Protein AF-A0A4R0XSB3-F1 (afdb_monomer_lite)

Secondary structure (DSSP, 8-state):
--PPP-----PPP-----------------------------------------------HHHHHHHHHHHHHHHHTS----SSTTS-HHHHHHH-SSHHHHHHHH----TT--SEEEEEEEEE-TTS-EEEEEEEEETT--SS----EEEEE--TT-----HHHHHHHHHHHHHHHHHH----SS--S-HHHHHHH--SHHHHHHHH----TT--SEEEEEEEEE-TTSEEEEEEEEEETTSSS-BPPPEEEEEE---HHHHHHHHHHHHHHHHHHHHHTS----S-TTS-HHHHHTT-SSHHHHHHHH----TTTTTSSEEEEEEEEE-TTSEEEEEEEEEETT-SS-BPPPEEEEEE---HHHHHHHHHHHHHHHHHHHHHHHT---------THHHHTT--

Organism: NCBI:txid1937190

pLDDT: mean 79.47, std 21.44, range [28.47, 98.06]

Foldseek 3Di:
DDDDDDDDDDDDDDDDDDDDDDDDDDDDDDDDDDDDDDDDDDDDDDDDDDDDDPPPPPPDLVNLLVVLVVLQVVLLPDQWDAQDFLDQLQVLQVQWFDQVSCCNGTVRHSVPRPQKDKTWGWHGDPQRKIWIWIWIGHPPDPDDIDPTDIHINHPVPRPNCALVNLVVVLVVVLVVLLVVQEAWDDDLDALQVLQVQCQAQVSCCVGRVRHSPVRPQKGWGKHWGGDQQQKIKIWIWIAHPPDPDRIDDIDIHIHGDHGNLQSVLQVLVVVLVVVLLVLLPDQWDQPCLLDALQVLQVQWFAQVSCCVGTVRHSPVSDPPQKGKGKHWGGDQQQKIKIWIWMAGPSYPDRIDDIDIHIDGGHGNVVSVVVVVVVVVVVVVVVVVVVPPDPPPPPPDPVVVVVVVD

Sequence (405 aa):
MKTKQKIILKTTLLSAILTVSTASIVVSCGKTENKNFNQKKRDTKDVNTHEPKNITKKENPKELNEKNLELIKKSLMKKPYIKEKGKDAKEIAKKIENVDSLKEELGLDLTKIKGSKVTVSAKGDNKGDITVYIQLTTKGFPGTPSPVIEKVINEEKVNIVTSNEIQANNIALLKTILNDATTIKVPTDKASVIASRITDAAKLKDELGIDLTFINGSTFAISATGATDGTISISVTMTTAGTTTPDSNALTKDVQQLSDTELDANKLQKNNFDTLKTILNGSPTIKVPTNKASAIASKITDVASLKDQLGIDLTSINGNGSTFVVSATGATDGTISISVTMTTSGATTPDSTALTKDVQQLSDAELDANKLQKNNFDTLKTILNGSATIKVPTNKASAIASKIT

Structure (mmCIF, N/CA/C/O backbone):
data_AF-A0A4R0XSB3-F1
#
_entry.id   AF-A0A4R0XSB3-F1
#
loop_
_atom_site.group_PDB
_atom_site.id
_atom_site.type_symbol
_atom_site.label_atom_id
_atom_site.label_alt_id
_atom_site.label_comp_id
_atom_site.label_asym_id
_atom_site.label_entity_id
_atom_site.label_seq_id
_atom_site.pdbx_PDB_ins_code
_atom_site.Cartn_x
_atom_site.Cartn_y
_atom_site.Cartn_z
_atom_site.occupancy
_atom_site.B_iso_or_equiv
_atom_site.auth_seq_id
_atom_site.auth_comp_id
_atom_site.auth_asym_id
_atom_site.auth_atom_id
_atom_site.pdbx_PDB_model_num
ATOM 1 N N . MET A 1 1 ? 0.932 -30.924 -39.047 1.00 41.97 1 MET A N 1
ATOM 2 C CA . MET A 1 1 ? 1.927 -31.236 -37.995 1.00 41.97 1 MET A CA 1
ATOM 3 C C . MET A 1 1 ? 1.316 -30.885 -36.647 1.00 41.97 1 MET A C 1
ATOM 5 O O . MET A 1 1 ? 0.908 -29.748 -36.469 1.00 41.97 1 MET A O 1
ATOM 9 N N . LYS A 1 2 ? 1.129 -31.874 -35.762 1.00 35.22 2 LYS A N 1
ATOM 10 C CA . LYS A 1 2 ? 0.481 -31.720 -34.448 1.00 35.22 2 LYS A CA 1
ATOM 11 C C . LYS A 1 2 ? 1.556 -31.475 -33.386 1.00 35.22 2 LYS A C 1
ATOM 13 O O . LYS A 1 2 ? 2.359 -32.371 -33.133 1.00 35.22 2 LYS A O 1
ATOM 18 N N . THR A 1 3 ? 1.572 -30.297 -32.772 1.00 42.41 3 THR A N 1
ATOM 19 C CA . THR A 1 3 ? 2.542 -29.947 -31.724 1.00 42.41 3 THR A CA 1
ATOM 20 C C . THR A 1 3 ? 1.930 -30.216 -30.351 1.00 42.41 3 THR A C 1
ATOM 22 O O . THR A 1 3 ? 0.875 -29.689 -30.010 1.00 42.41 3 THR A O 1
ATOM 25 N N . LYS A 1 4 ? 2.572 -31.111 -29.593 1.00 39.97 4 LYS A N 1
ATOM 26 C CA . LYS A 1 4 ? 2.144 -31.596 -28.276 1.00 39.97 4 LYS A CA 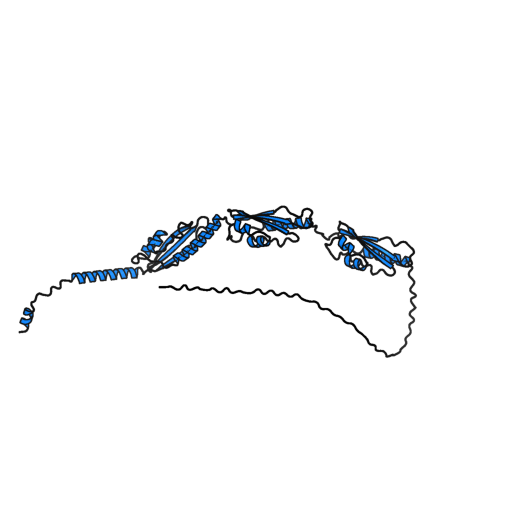1
ATOM 27 C C . LYS A 1 4 ? 2.301 -30.501 -27.211 1.00 39.97 4 LYS A C 1
ATOM 29 O O . LYS A 1 4 ? 3.397 -29.976 -27.036 1.00 39.97 4 LYS A O 1
ATOM 34 N N . GLN A 1 5 ? 1.228 -30.214 -26.474 1.00 34.69 5 GLN A N 1
ATOM 35 C CA . GLN A 1 5 ? 1.262 -29.432 -25.235 1.00 34.69 5 GLN A CA 1
ATOM 36 C C . GLN A 1 5 ? 1.894 -30.260 -24.108 1.00 34.69 5 GLN A C 1
ATOM 38 O O . GLN A 1 5 ? 1.530 -31.416 -23.890 1.00 34.69 5 GLN A O 1
ATOM 43 N N . LYS A 1 6 ? 2.847 -29.659 -23.392 1.00 41.75 6 LYS A N 1
ATOM 44 C CA . LYS A 1 6 ? 3.522 -30.237 -22.228 1.00 41.75 6 LYS A CA 1
ATOM 45 C C . LYS A 1 6 ? 2.902 -29.617 -20.973 1.00 41.75 6 LYS A C 1
ATOM 47 O O . LYS A 1 6 ? 3.144 -28.452 -20.679 1.00 41.75 6 LYS A O 1
ATOM 52 N N . ILE A 1 7 ? 2.069 -30.386 -20.274 1.00 36.34 7 ILE A N 1
ATOM 53 C CA . ILE A 1 7 ? 1.470 -30.013 -18.986 1.00 36.34 7 ILE A CA 1
ATOM 54 C C . ILE A 1 7 ? 2.523 -30.252 -17.898 1.00 36.34 7 ILE A C 1
ATOM 56 O O . ILE A 1 7 ? 3.003 -31.373 -17.738 1.00 36.34 7 ILE A O 1
ATOM 60 N N . ILE A 1 8 ? 2.900 -29.199 -17.171 1.00 42.16 8 ILE A N 1
ATOM 61 C CA . ILE A 1 8 ? 3.751 -29.285 -15.978 1.00 42.16 8 ILE A CA 1
ATOM 62 C C . ILE A 1 8 ? 2.825 -29.230 -14.763 1.00 42.16 8 ILE A C 1
ATOM 64 O O . ILE A 1 8 ? 2.281 -28.180 -14.428 1.00 42.16 8 ILE A O 1
ATOM 68 N N . LEU A 1 9 ? 2.636 -30.386 -14.131 1.00 28.73 9 LEU A N 1
ATOM 69 C CA . LEU A 1 9 ? 1.915 -30.553 -12.873 1.00 28.73 9 LEU A CA 1
ATOM 70 C C . LEU A 1 9 ? 2.840 -30.092 -11.730 1.00 28.73 9 LEU A C 1
ATOM 72 O O . LEU A 1 9 ? 3.876 -30.712 -11.492 1.00 28.73 9 LEU A O 1
ATOM 76 N N . LYS A 1 10 ? 2.511 -28.987 -11.051 1.00 34.91 10 LYS A N 1
ATOM 77 C CA . LYS A 1 10 ? 3.183 -28.579 -9.807 1.00 34.91 10 LYS A CA 1
ATOM 78 C C . LYS A 1 10 ? 2.452 -29.209 -8.625 1.00 34.91 10 LYS A C 1
ATOM 80 O O . LYS A 1 10 ? 1.303 -28.882 -8.354 1.00 34.91 10 LYS A O 1
ATOM 85 N N . THR A 1 11 ? 3.139 -30.126 -7.957 1.00 36.47 11 THR A N 1
ATOM 86 C CA . THR A 1 11 ? 2.688 -30.851 -6.770 1.00 36.47 11 THR A CA 1
ATOM 87 C C . THR A 1 11 ? 2.685 -29.932 -5.548 1.00 36.47 11 THR A C 1
ATOM 89 O O . THR A 1 11 ? 3.719 -29.382 -5.172 1.00 36.47 11 THR A O 1
ATOM 92 N N . THR A 1 12 ? 1.518 -29.779 -4.930 1.00 34.25 12 THR A N 1
ATOM 93 C CA . THR A 1 12 ? 1.291 -29.084 -3.658 1.00 34.25 12 THR A CA 1
ATOM 94 C C . THR A 1 12 ? 1.787 -29.964 -2.508 1.00 34.25 12 THR A C 1
ATOM 96 O O . THR A 1 12 ? 1.303 -31.084 -2.349 1.00 34.25 12 THR A O 1
ATOM 99 N N . LEU A 1 13 ? 2.749 -29.485 -1.712 1.00 32.50 13 LEU A N 1
ATOM 100 C CA . LEU A 1 13 ? 3.177 -30.173 -0.493 1.00 32.50 13 LEU A CA 1
ATOM 101 C C . LEU A 1 13 ? 2.302 -29.712 0.679 1.00 32.50 13 LEU A C 1
ATOM 103 O O . LEU A 1 13 ? 2.269 -28.533 1.025 1.00 32.50 13 LEU A O 1
ATOM 107 N N . LEU A 1 14 ? 1.580 -30.674 1.242 1.00 29.75 14 LEU A N 1
ATOM 108 C CA . LEU A 1 14 ? 0.707 -30.578 2.403 1.00 29.75 14 LEU A CA 1
ATOM 109 C C . LEU A 1 14 ? 1.565 -30.830 3.657 1.00 29.75 14 LEU A C 1
ATOM 111 O O . LEU A 1 14 ? 2.093 -31.931 3.810 1.00 29.75 14 LEU A O 1
ATOM 115 N N . SER A 1 15 ? 1.729 -29.850 4.546 1.00 35.34 15 SER A N 1
ATOM 116 C CA . SER A 1 15 ? 2.342 -30.064 5.867 1.00 35.34 15 SER A CA 1
ATOM 117 C C . SER A 1 15 ? 1.283 -29.953 6.958 1.00 35.34 15 SER A C 1
ATOM 119 O O . SER A 1 15 ? 0.578 -28.955 7.092 1.00 35.34 15 SER A O 1
ATOM 121 N N . ALA A 1 16 ? 1.153 -31.061 7.682 1.00 35.09 16 ALA A N 1
ATOM 122 C CA . ALA A 1 16 ? 0.100 -31.363 8.627 1.00 35.09 16 ALA A CA 1
ATOM 123 C C . ALA A 1 16 ? 0.257 -30.647 9.976 1.00 35.09 16 ALA A C 1
ATOM 125 O O . ALA A 1 16 ? 1.353 -30.386 10.468 1.00 35.09 16 ALA A O 1
ATOM 126 N N . ILE A 1 17 ? -0.912 -30.399 10.555 1.00 33.75 17 ILE A N 1
ATOM 127 C CA . ILE A 1 17 ? -1.209 -29.894 11.892 1.00 33.75 17 ILE A CA 1
ATOM 128 C C . ILE A 1 17 ? -0.782 -30.934 12.939 1.00 33.75 17 ILE A C 1
ATOM 130 O O . ILE A 1 17 ? -1.148 -32.103 12.821 1.00 33.75 17 ILE A O 1
ATOM 134 N N . LEU A 1 18 ? -0.063 -30.509 13.984 1.00 28.47 18 LEU A N 1
ATOM 135 C CA . LEU A 1 18 ? 0.176 -31.316 15.183 1.00 28.47 18 LEU A CA 1
ATOM 136 C C . LEU A 1 18 ? -0.444 -30.613 16.399 1.00 28.47 18 LEU A C 1
ATOM 138 O O . LEU A 1 18 ? 0.138 -29.703 16.984 1.00 28.47 18 LEU A O 1
ATOM 142 N N . THR A 1 19 ? -1.653 -31.031 16.760 1.00 32.12 19 THR A N 1
ATOM 143 C CA . THR A 1 19 ? -2.326 -30.719 18.024 1.00 32.12 19 THR A CA 1
ATOM 144 C C . THR A 1 19 ? -1.996 -31.819 19.029 1.00 32.12 19 THR A C 1
ATOM 146 O O . THR A 1 19 ? -2.324 -32.981 18.804 1.00 32.12 19 THR A O 1
ATOM 149 N N . VAL A 1 20 ? -1.370 -31.469 20.155 1.00 32.22 20 VAL A N 1
ATOM 150 C CA . VAL A 1 20 ? -1.229 -32.379 21.301 1.00 32.22 20 VAL A CA 1
ATOM 151 C C . VAL A 1 20 ? -2.239 -31.963 22.361 1.00 32.22 20 VAL A C 1
ATOM 153 O O . VAL A 1 20 ? -2.056 -30.986 23.083 1.00 32.22 20 VAL A O 1
ATOM 156 N N . SER A 1 21 ? -3.333 -32.715 22.417 1.00 29.48 21 SER A N 1
ATOM 157 C CA . SER A 1 21 ? -4.289 -32.735 23.516 1.00 29.48 21 SER A CA 1
ATOM 158 C C . SER A 1 21 ? -3.825 -33.738 24.571 1.00 29.48 21 SER A C 1
ATOM 160 O O . SER A 1 21 ? -3.673 -34.920 24.262 1.00 29.48 21 SER A O 1
ATOM 162 N N . THR A 1 22 ? -3.688 -33.317 25.825 1.00 32.41 22 THR A N 1
ATOM 163 C CA . THR A 1 22 ? -3.678 -34.241 26.966 1.00 32.41 22 THR A CA 1
ATOM 164 C C . THR A 1 22 ? -4.704 -33.784 27.987 1.00 32.41 22 THR A C 1
ATOM 166 O O . THR A 1 22 ? -4.437 -32.940 28.836 1.00 32.41 22 THR A O 1
ATOM 169 N N . ALA A 1 23 ? -5.887 -34.375 27.903 1.00 29.44 23 ALA A N 1
ATOM 170 C CA . ALA A 1 23 ? -6.763 -34.566 29.041 1.00 29.44 23 ALA A CA 1
ATOM 171 C C . ALA A 1 23 ? -7.028 -36.063 29.112 1.00 29.44 23 ALA A C 1
ATOM 173 O O . ALA A 1 23 ? -7.360 -36.643 28.076 1.00 29.44 23 ALA A O 1
ATOM 174 N N . SER A 1 24 ? -6.893 -36.664 30.299 1.00 28.91 24 SER A N 1
ATOM 175 C CA . SER A 1 24 ? -7.875 -37.627 30.806 1.00 28.91 24 SER A CA 1
ATOM 176 C C . SER A 1 24 ? -7.446 -38.373 32.074 1.00 28.91 24 SER A C 1
ATOM 178 O O . SER A 1 24 ? -6.438 -39.067 32.097 1.00 28.91 24 SER A O 1
ATOM 180 N N . ILE A 1 25 ? -8.375 -38.320 33.033 1.00 31.20 25 ILE A N 1
ATOM 181 C CA . ILE A 1 25 ? -8.952 -39.454 33.773 1.00 31.20 25 ILE A CA 1
ATOM 182 C C . ILE A 1 25 ? -8.407 -39.783 35.176 1.00 31.20 25 ILE A C 1
ATOM 184 O O . ILE A 1 25 ? -7.295 -40.246 35.401 1.00 31.20 25 ILE A O 1
ATOM 188 N N . VAL A 1 26 ? -9.353 -39.592 36.098 1.00 40.12 26 VAL A N 1
ATOM 189 C CA . VAL A 1 26 ? -9.521 -40.090 37.464 1.00 40.12 26 VAL A CA 1
ATOM 190 C C . VAL A 1 26 ? -9.958 -41.561 37.452 1.00 40.12 26 VAL A C 1
ATOM 192 O O . VAL A 1 26 ? -10.901 -41.885 36.739 1.00 40.12 26 VAL A O 1
ATOM 195 N N . VAL A 1 27 ? -9.392 -42.405 38.326 1.00 29.64 27 VAL A N 1
ATOM 196 C CA . VAL A 1 27 ? -9.983 -43.664 38.856 1.00 29.64 27 VAL A CA 1
ATOM 197 C C . VAL A 1 27 ? -9.338 -43.874 40.245 1.00 29.64 27 VAL A C 1
ATOM 199 O O . VAL A 1 27 ? -8.118 -43.870 40.328 1.00 29.64 27 VAL A O 1
ATOM 202 N N . SER A 1 28 ? -10.010 -43.778 41.400 1.00 35.47 28 SER A N 1
ATOM 203 C CA . SER A 1 28 ? -11.113 -44.556 42.010 1.00 35.47 28 SER A CA 1
ATOM 204 C C . SER A 1 28 ? -10.726 -45.940 42.576 1.00 35.47 28 SER A C 1
ATOM 206 O O . SER A 1 28 ? -9.958 -46.676 41.968 1.00 35.47 28 SER A O 1
ATOM 208 N N . CYS A 1 29 ? -11.368 -46.272 43.711 1.00 29.16 29 CYS A N 1
ATOM 209 C CA . CYS A 1 29 ? -11.339 -47.494 44.544 1.00 29.16 29 CYS A CA 1
ATOM 210 C C . CYS A 1 29 ? -10.097 -47.660 45.450 1.00 29.16 29 CYS A C 1
ATOM 212 O O . CYS A 1 29 ? -8.973 -47.594 44.984 1.00 29.16 29 CYS A O 1
ATOM 214 N N . GLY A 1 30 ? -10.170 -47.887 46.767 1.00 32.28 30 GLY A N 1
ATOM 215 C CA . GLY A 1 30 ? -11.247 -48.388 47.626 1.00 32.28 30 GLY A CA 1
ATOM 216 C C . GLY A 1 30 ? -10.913 -49.797 48.145 1.00 32.28 30 GLY A C 1
ATOM 217 O O . GLY A 1 30 ? -10.765 -50.693 47.320 1.00 32.28 30 GLY A O 1
ATOM 218 N N . LYS A 1 31 ? -10.836 -49.954 49.484 1.00 30.62 31 LYS A N 1
ATOM 219 C CA . LYS A 1 31 ? -11.016 -51.154 50.362 1.00 30.62 31 LYS A CA 1
ATOM 220 C C . LYS A 1 31 ? -9.970 -51.168 51.494 1.00 30.62 31 LYS A C 1
ATOM 222 O O . LYS A 1 31 ? -8.782 -51.131 51.208 1.00 30.62 31 LYS A O 1
ATOM 227 N N . THR A 1 32 ? -10.313 -50.914 52.762 1.00 36.12 32 THR A N 1
ATOM 228 C CA . THR A 1 32 ? -10.908 -51.779 53.819 1.00 36.12 32 THR A CA 1
ATOM 229 C C . THR A 1 32 ? -10.154 -53.060 54.191 1.00 36.12 32 THR A C 1
ATOM 231 O O . THR A 1 32 ? -9.767 -53.831 53.324 1.00 36.12 32 THR A O 1
ATOM 234 N N . GLU A 1 33 ? -10.135 -53.280 55.519 1.00 30.72 33 GLU A N 1
ATOM 235 C CA . GLU A 1 33 ? -9.824 -54.491 56.309 1.00 30.72 33 GLU A CA 1
ATOM 236 C C . GLU A 1 33 ? -8.366 -54.703 56.757 1.00 30.72 33 GLU A C 1
ATOM 238 O O . GLU A 1 33 ? -7.441 -54.380 56.032 1.00 30.72 33 GLU A O 1
ATOM 243 N N . ASN A 1 34 ? -8.038 -55.311 57.904 1.00 30.66 34 ASN A N 1
ATOM 244 C CA . ASN A 1 34 ? -8.653 -55.572 59.220 1.00 30.66 34 ASN A CA 1
ATOM 245 C C . ASN A 1 34 ? -7.581 -56.364 60.028 1.00 30.66 34 ASN A C 1
ATOM 247 O O . ASN A 1 34 ? -6.799 -57.088 59.424 1.00 30.66 34 ASN A O 1
ATOM 251 N N . LYS A 1 35 ? -7.630 -56.316 61.370 1.00 36.41 35 LYS A N 1
ATOM 252 C CA . LYS A 1 35 ? -7.087 -57.300 62.353 1.00 36.41 35 LYS A CA 1
ATOM 253 C C . LYS A 1 35 ? -5.576 -57.625 62.404 1.00 36.41 35 LYS A C 1
ATOM 255 O O . LYS A 1 35 ? -5.042 -58.306 61.543 1.00 36.41 35 LYS A O 1
ATOM 260 N N . ASN A 1 36 ? -4.950 -57.371 63.559 1.00 32.00 36 ASN A N 1
ATOM 261 C CA . ASN A 1 36 ? -4.727 -58.354 64.651 1.00 32.00 36 ASN A CA 1
ATOM 262 C C . ASN A 1 36 ? -3.744 -57.759 65.683 1.00 32.00 36 ASN A C 1
ATOM 264 O O . ASN A 1 36 ? -2.711 -57.212 65.325 1.00 32.00 36 ASN A O 1
ATOM 268 N N . PHE A 1 37 ? -4.113 -57.664 66.962 1.00 36.12 37 PHE A N 1
ATOM 269 C CA . PHE A 1 37 ? -3.909 -58.695 67.992 1.00 36.12 37 PHE A CA 1
ATOM 270 C C . PHE A 1 37 ? -2.436 -59.094 68.172 1.00 36.12 37 PHE A C 1
ATOM 272 O O . PHE A 1 37 ? -1.921 -59.938 67.447 1.00 36.12 37 PHE A O 1
ATOM 279 N N . ASN A 1 38 ? -1.791 -58.561 69.216 1.00 34.09 38 ASN A N 1
ATOM 280 C CA . ASN A 1 38 ? -0.939 -59.399 70.052 1.00 34.09 38 ASN A CA 1
ATOM 281 C C . ASN A 1 38 ? -0.836 -58.886 71.491 1.00 34.09 38 ASN A C 1
ATOM 283 O O . ASN A 1 38 ? -0.602 -57.711 71.766 1.00 34.09 38 ASN A O 1
ATOM 287 N N . GLN A 1 39 ? -1.066 -59.829 72.397 1.00 38.16 39 GLN A N 1
ATOM 288 C CA . GLN A 1 39 ? -1.012 -59.716 73.844 1.00 38.16 39 GLN A CA 1
ATOM 289 C C . GLN A 1 39 ? 0.405 -59.983 74.369 1.00 38.16 39 GLN A C 1
ATOM 291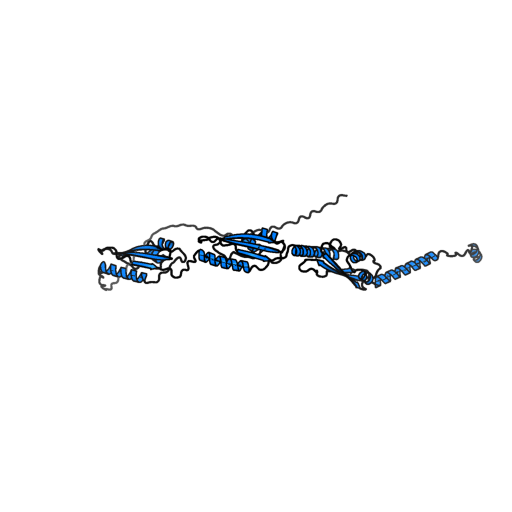 O O . GLN A 1 39 ? 1.149 -60.771 73.795 1.00 38.16 39 GLN A O 1
ATOM 296 N N . LYS A 1 40 ? 0.633 -59.469 75.588 1.00 37.38 40 LYS A N 1
ATOM 297 C CA . LYS A 1 40 ? 1.588 -59.911 76.624 1.00 37.38 40 LYS A CA 1
ATOM 298 C C . LYS A 1 40 ? 3.083 -59.656 76.375 1.00 37.38 40 LYS A C 1
ATOM 300 O O . LYS A 1 40 ? 3.742 -60.398 75.662 1.00 37.38 40 LYS A O 1
ATOM 305 N N . LYS A 1 41 ? 3.669 -58.867 77.281 1.00 36.75 41 LYS A N 1
ATOM 306 C CA . LYS A 1 41 ? 4.208 -59.414 78.542 1.00 36.75 41 LYS A CA 1
ATOM 307 C C . LYS A 1 41 ? 4.310 -58.344 79.633 1.00 36.75 41 LYS A C 1
ATOM 309 O O . LYS A 1 41 ? 4.423 -57.159 79.353 1.00 36.75 41 LYS A O 1
ATOM 314 N N . ARG A 1 42 ? 4.171 -58.834 80.867 1.00 40.72 42 ARG A N 1
ATOM 315 C CA . ARG A 1 42 ? 4.371 -58.136 82.142 1.00 40.72 42 ARG A CA 1
ATOM 316 C C . ARG A 1 42 ? 5.854 -57.800 82.295 1.00 40.72 42 ARG A C 1
ATOM 318 O O . ARG A 1 42 ? 6.667 -58.589 81.835 1.00 40.72 42 ARG A O 1
ATOM 325 N N . ASP A 1 43 ? 6.154 -56.716 83.001 1.00 36.81 43 ASP A N 1
ATOM 326 C CA . ASP A 1 43 ? 6.907 -56.820 84.251 1.00 36.81 43 ASP A CA 1
ATOM 327 C C . ASP A 1 43 ? 6.674 -55.603 85.155 1.00 36.81 43 ASP A C 1
ATOM 329 O O . ASP A 1 43 ? 6.471 -54.471 84.725 1.00 36.81 43 ASP A O 1
ATOM 333 N N . THR A 1 44 ? 6.604 -55.933 86.435 1.00 44.16 44 THR A N 1
ATOM 334 C CA . THR A 1 44 ? 6.259 -55.150 87.620 1.00 44.16 44 THR A CA 1
ATOM 335 C C . THR A 1 44 ? 7.416 -54.266 88.079 1.00 44.16 44 THR A C 1
ATOM 337 O O . THR A 1 44 ? 8.538 -54.760 88.173 1.00 44.16 44 THR A O 1
ATOM 340 N N . LYS A 1 45 ? 7.130 -53.034 88.526 1.00 33.94 45 LYS A N 1
ATOM 341 C CA . LYS A 1 45 ? 7.710 -52.494 89.770 1.00 33.94 45 LYS A CA 1
ATOM 342 C C . LYS A 1 45 ? 6.995 -51.229 90.250 1.00 33.94 45 LYS A C 1
ATOM 344 O O . LYS A 1 45 ? 6.834 -50.271 89.500 1.00 33.94 45 LYS A O 1
ATOM 349 N N . ASP A 1 46 ? 6.592 -51.282 91.514 1.00 42.66 46 ASP A N 1
ATOM 350 C CA . ASP A 1 46 ? 6.069 -50.200 92.344 1.00 42.66 46 ASP A CA 1
ATOM 351 C C . ASP A 1 46 ? 6.962 -48.957 92.339 1.00 42.66 46 ASP A C 1
ATOM 353 O O . ASP A 1 46 ? 8.165 -49.113 92.522 1.00 42.66 46 ASP A O 1
ATOM 357 N N . VAL A 1 47 ? 6.365 -47.756 92.273 1.00 37.00 47 VAL A N 1
ATOM 358 C CA . VAL A 1 47 ? 6.621 -46.653 93.224 1.00 37.00 47 VAL A CA 1
ATOM 359 C C . VAL A 1 47 ? 5.386 -45.738 93.297 1.00 37.00 47 VAL A C 1
ATOM 361 O O . VAL A 1 47 ? 5.000 -45.069 92.347 1.00 37.00 47 VAL A O 1
ATOM 364 N N . ASN A 1 48 ? 4.800 -45.741 94.488 1.00 40.72 48 ASN A N 1
ATOM 365 C CA . ASN A 1 48 ? 4.001 -44.721 95.165 1.00 40.72 48 ASN A CA 1
ATOM 366 C C . ASN A 1 48 ? 4.045 -43.280 94.596 1.00 40.72 48 ASN A C 1
ATOM 368 O O . ASN A 1 48 ? 5.093 -42.638 94.596 1.00 40.72 48 ASN A O 1
ATOM 372 N N . THR A 1 49 ? 2.884 -42.711 94.261 1.00 34.62 49 THR A N 1
ATOM 373 C CA . THR A 1 49 ? 2.558 -41.290 94.510 1.00 34.62 49 THR A CA 1
ATOM 374 C C . THR A 1 49 ? 1.046 -41.088 94.391 1.00 34.62 49 THR A C 1
ATOM 376 O O . THR A 1 49 ? 0.447 -41.288 93.338 1.00 34.62 49 THR A O 1
ATOM 379 N N . HIS A 1 50 ? 0.401 -40.728 95.502 1.00 38.75 50 HIS A N 1
ATOM 380 C CA . HIS A 1 50 ? -1.002 -40.327 95.528 1.00 38.75 50 HIS A CA 1
ATOM 381 C C . HIS A 1 50 ? -1.172 -38.963 94.844 1.00 38.75 50 HIS A C 1
ATOM 383 O O . HIS A 1 50 ? -0.947 -37.927 95.465 1.00 38.75 50 HIS A O 1
ATOM 389 N N . GLU A 1 51 ? -1.620 -38.956 93.588 1.00 36.31 51 GLU A N 1
ATOM 390 C CA . GLU A 1 51 ? -2.281 -37.783 93.013 1.00 36.31 51 GLU A CA 1
ATOM 391 C C . GLU A 1 51 ? -3.714 -37.677 93.566 1.00 36.31 51 GLU A C 1
ATOM 393 O O . GLU A 1 51 ? -4.465 -38.664 93.558 1.00 36.31 51 GLU A O 1
ATOM 398 N N . PRO A 1 52 ? -4.137 -36.500 94.058 1.00 40.06 52 PRO A N 1
ATOM 399 C CA . PRO A 1 52 ? -5.503 -36.299 94.506 1.00 40.06 52 PRO A CA 1
ATOM 400 C C . PRO A 1 52 ? -6.451 -36.398 93.307 1.00 40.06 52 PRO A C 1
ATOM 402 O O . PRO A 1 52 ? -6.273 -35.722 92.294 1.00 40.06 52 PRO A O 1
ATOM 405 N N . LYS A 1 53 ? -7.502 -37.219 93.439 1.00 41.19 53 LYS A N 1
ATOM 406 C CA . LYS A 1 53 ? -8.651 -37.217 92.525 1.00 41.19 53 LYS A CA 1
ATOM 407 C C . LYS A 1 53 ? -9.166 -35.786 92.412 1.00 41.19 53 LYS A C 1
ATOM 409 O O . LYS A 1 53 ? -9.787 -35.266 93.337 1.00 41.19 53 LYS A O 1
ATOM 414 N N . ASN A 1 54 ? -8.889 -35.167 91.272 1.00 38.62 54 ASN A N 1
ATOM 415 C CA . ASN A 1 54 ? -9.384 -33.857 90.902 1.00 38.62 54 ASN A CA 1
ATOM 416 C C . ASN A 1 54 ? -10.905 -33.980 90.736 1.00 38.62 54 ASN A C 1
ATOM 418 O O . ASN A 1 54 ? -11.408 -34.393 89.691 1.00 38.62 54 ASN A O 1
ATOM 422 N N . ILE A 1 55 ? -11.641 -33.724 91.818 1.00 42.34 55 ILE A N 1
ATOM 423 C CA . ILE A 1 55 ? -13.089 -33.554 91.788 1.00 42.34 55 ILE A CA 1
ATOM 424 C C . ILE A 1 55 ? -13.313 -32.321 90.916 1.00 42.34 55 ILE A C 1
ATOM 426 O O . ILE A 1 55 ? -13.177 -31.194 91.386 1.00 42.34 55 ILE A O 1
ATOM 430 N N . THR A 1 56 ? -13.598 -32.527 89.628 1.00 48.22 56 THR A N 1
ATOM 431 C CA . THR A 1 56 ? -14.020 -31.466 88.712 1.00 48.22 56 THR A CA 1
ATOM 432 C C . THR A 1 56 ? -15.194 -30.748 89.358 1.00 48.22 56 THR A C 1
ATOM 434 O O . THR A 1 56 ? -16.311 -31.272 89.380 1.00 48.22 56 THR A O 1
ATOM 437 N N . LYS A 1 57 ? -14.934 -29.562 89.927 1.00 56.84 57 LYS A N 1
ATOM 438 C CA . LYS A 1 57 ? -15.977 -28.619 90.324 1.00 56.84 57 LYS A CA 1
ATOM 439 C C . LYS A 1 57 ? -16.890 -28.477 89.115 1.00 56.84 57 LYS A C 1
ATOM 441 O O . LYS A 1 57 ? -16.449 -28.053 88.050 1.00 56.84 57 LYS A O 1
ATOM 446 N N . LYS A 1 58 ? -18.141 -28.903 89.266 1.00 64.75 58 LYS A N 1
ATOM 447 C CA . LYS A 1 58 ? -19.181 -28.716 88.260 1.00 64.75 58 LYS A CA 1
ATOM 448 C C . LYS A 1 58 ? -19.339 -27.199 88.117 1.00 64.75 58 LYS A C 1
ATOM 450 O O . LYS A 1 58 ? -19.880 -26.576 89.027 1.00 64.75 58 LYS A O 1
ATOM 455 N N . GLU A 1 59 ? -18.752 -26.614 87.067 1.00 74.50 59 GLU A N 1
ATOM 456 C CA . GLU A 1 59 ? -18.828 -25.170 86.802 1.00 74.50 59 GLU A CA 1
ATOM 457 C C . GLU A 1 59 ? -20.304 -24.750 86.853 1.00 74.50 59 GLU A C 1
ATOM 459 O O . GLU A 1 59 ? -21.179 -25.422 86.294 1.00 74.50 59 GLU A O 1
ATOM 464 N N . ASN A 1 60 ? -20.584 -23.667 87.576 1.00 86.38 60 ASN A N 1
ATOM 465 C CA . ASN A 1 60 ? -21.925 -23.114 87.683 1.00 86.38 60 ASN A CA 1
ATOM 466 C C . ASN A 1 60 ? -22.408 -22.729 86.266 1.00 86.38 60 ASN A C 1
ATOM 468 O O . ASN A 1 60 ? -21.705 -21.980 85.585 1.00 86.38 60 ASN A O 1
ATOM 472 N N . PRO A 1 61 ? -23.585 -23.195 85.796 1.00 83.44 61 PRO A N 1
ATOM 473 C CA . PRO A 1 61 ? -24.081 -22.895 84.449 1.00 83.44 61 PRO A CA 1
ATOM 474 C C . PRO A 1 61 ? -24.121 -21.398 84.113 1.00 83.44 61 PRO A C 1
ATOM 476 O O . PRO A 1 61 ? -23.956 -21.031 82.951 1.00 83.44 61 PRO A O 1
ATOM 479 N N . LYS A 1 62 ? -24.304 -20.536 85.124 1.00 82.81 62 LYS A N 1
ATOM 480 C CA . LYS A 1 62 ? -24.245 -19.078 84.970 1.00 82.81 62 LYS A CA 1
ATOM 481 C C . LYS A 1 62 ? -22.834 -18.584 84.637 1.00 82.81 62 LYS A C 1
ATOM 483 O O . LYS A 1 62 ? -22.660 -17.880 83.648 1.00 82.81 62 LYS A O 1
ATOM 488 N N . GLU A 1 63 ? -21.838 -19.002 85.413 1.00 85.31 63 GLU A N 1
ATOM 489 C CA . GLU A 1 63 ? -20.428 -18.634 85.207 1.00 85.31 63 GLU A CA 1
ATOM 490 C C . GLU A 1 63 ? -19.912 -19.147 83.856 1.00 85.31 63 GLU A C 1
ATOM 492 O O . GLU A 1 63 ? -19.221 -18.433 83.130 1.00 85.31 63 GLU A O 1
ATOM 497 N N . LEU A 1 64 ? -20.311 -20.364 83.467 1.00 86.06 64 LEU A N 1
ATOM 498 C CA . LEU A 1 64 ? -19.985 -20.930 82.158 1.00 86.06 64 LEU A CA 1
ATOM 499 C C . LEU A 1 64 ? -20.592 -20.107 81.010 1.00 86.06 64 LEU A C 1
ATOM 501 O O . LEU A 1 64 ? -19.925 -19.865 80.003 1.00 86.06 64 LEU A O 1
ATOM 505 N N . ASN A 1 65 ? -21.842 -19.657 81.157 1.00 85.06 65 ASN A N 1
ATOM 506 C CA . ASN A 1 65 ? -22.506 -18.826 80.155 1.00 85.06 65 ASN A CA 1
ATOM 507 C C . ASN A 1 65 ? -21.814 -17.462 79.993 1.00 85.06 65 ASN A C 1
ATOM 509 O O . ASN A 1 65 ? -21.578 -17.029 78.867 1.00 85.06 65 ASN A O 1
ATOM 513 N N . GLU A 1 66 ? -21.446 -16.813 81.099 1.00 84.31 66 GLU A N 1
ATOM 514 C CA . GLU A 1 66 ? -20.731 -15.528 81.098 1.00 84.31 66 GLU A CA 1
ATOM 515 C C . GLU A 1 66 ? -19.337 -15.652 80.459 1.00 84.31 66 GLU A C 1
ATOM 517 O O . GLU A 1 66 ? -18.996 -14.875 79.564 1.00 84.31 66 GLU A O 1
ATOM 522 N N . LYS A 1 67 ? -18.578 -16.694 80.820 1.00 87.25 67 LYS A N 1
ATOM 523 C CA . LYS A 1 67 ? -17.267 -17.012 80.229 1.00 87.25 67 LYS A CA 1
ATOM 524 C C . LYS A 1 67 ? -17.357 -17.256 78.721 1.00 87.25 67 LYS A C 1
ATOM 526 O O . LYS A 1 67 ? -16.542 -16.748 77.951 1.00 87.25 67 LYS A O 1
ATOM 531 N N . ASN A 1 68 ? -18.364 -18.006 78.274 1.00 88.00 68 ASN A N 1
ATOM 532 C CA . ASN A 1 68 ? -18.583 -18.265 76.851 1.00 88.00 68 ASN A CA 1
ATOM 533 C C . ASN A 1 68 ? -19.016 -16.997 76.094 1.00 88.00 68 ASN A C 1
ATOM 535 O O . ASN A 1 68 ? -18.561 -16.776 74.972 1.00 88.00 68 ASN A O 1
ATOM 539 N N . LEU A 1 69 ? -19.820 -16.126 76.710 1.00 84.94 69 LEU A N 1
ATOM 540 C CA . LEU A 1 69 ? -20.193 -14.832 76.134 1.00 84.94 69 LEU A CA 1
ATOM 541 C C . LEU A 1 69 ? -18.971 -13.917 75.948 1.00 84.94 69 LEU A C 1
ATOM 543 O O . LEU A 1 69 ? -18.843 -13.248 74.921 1.00 84.94 69 LEU A O 1
ATOM 547 N N . GLU A 1 70 ? -18.049 -13.908 76.910 1.00 84.94 70 GLU A N 1
ATOM 548 C CA . GLU A 1 70 ? -16.800 -13.149 76.822 1.00 84.94 70 GLU A CA 1
ATOM 549 C C . GLU A 1 70 ? -15.889 -13.668 75.697 1.00 84.94 70 GLU A C 1
ATOM 551 O O . GLU A 1 70 ? -15.329 -12.878 74.932 1.00 84.94 70 GLU A O 1
ATOM 556 N N . LEU A 1 71 ? -15.802 -14.991 75.519 1.00 86.44 71 LEU A N 1
ATOM 557 C CA . LEU A 1 71 ? -15.071 -15.600 74.403 1.00 86.44 71 LEU A CA 1
ATOM 558 C C . LEU A 1 71 ? -15.664 -15.225 73.037 1.00 86.44 71 LEU A C 1
ATOM 560 O O . LEU A 1 71 ? -14.899 -14.969 72.100 1.00 86.44 71 LEU A O 1
ATOM 564 N N . ILE A 1 72 ? -16.995 -15.146 72.922 1.00 84.50 72 ILE A N 1
ATOM 565 C CA . ILE A 1 72 ? -17.662 -14.656 71.705 1.00 84.50 72 ILE A CA 1
ATOM 566 C C . ILE A 1 72 ? -17.273 -13.198 71.459 1.00 84.50 72 ILE A C 1
ATOM 568 O O . ILE A 1 72 ? -16.762 -12.880 70.386 1.00 84.50 72 ILE A O 1
ATOM 572 N N . LYS A 1 73 ? -17.426 -12.320 72.461 1.00 82.75 73 LYS A N 1
ATOM 573 C CA . LYS A 1 73 ? -17.062 -10.896 72.347 1.00 82.75 73 LYS A CA 1
ATOM 574 C C . LYS A 1 73 ? -15.605 -10.718 71.916 1.00 82.75 73 LYS A C 1
ATOM 576 O O . LYS A 1 73 ? -15.331 -9.980 70.973 1.00 82.75 73 LYS A O 1
ATOM 581 N N . LYS A 1 74 ? -14.674 -11.448 72.537 1.00 83.38 74 LYS A N 1
ATOM 582 C CA . LYS A 1 74 ? -13.245 -11.414 72.191 1.00 83.38 74 LYS A CA 1
ATOM 583 C C . LYS A 1 74 ? -12.975 -11.891 70.764 1.00 83.38 74 LYS A C 1
ATOM 585 O O . LYS A 1 74 ? -12.085 -11.364 70.102 1.00 83.38 74 LYS A O 1
ATOM 590 N N . SER A 1 75 ? -13.731 -12.874 70.281 1.00 83.25 75 SER A N 1
ATOM 591 C CA . SER A 1 75 ? -13.614 -13.366 68.905 1.00 83.25 75 SER A CA 1
ATOM 592 C C . SER A 1 75 ? -14.145 -12.346 67.896 1.00 83.25 75 SER A C 1
ATOM 594 O O . SER A 1 75 ? -13.495 -12.120 66.885 1.00 83.25 75 SER A O 1
ATOM 596 N N . LEU A 1 76 ? -15.239 -11.649 68.215 1.00 80.81 76 LEU A N 1
ATOM 597 C CA . LEU A 1 76 ? -15.831 -10.587 67.386 1.00 80.81 76 LEU A CA 1
ATOM 598 C C . LEU A 1 76 ? -15.052 -9.260 67.396 1.00 80.81 76 LEU A C 1
ATOM 600 O O . LEU A 1 76 ? -15.285 -8.387 66.554 1.00 80.81 76 LEU A O 1
ATOM 604 N N . MET A 1 77 ? -14.144 -9.080 68.356 1.00 78.06 77 MET A N 1
ATOM 605 C CA . MET A 1 77 ? -13.179 -7.976 68.363 1.00 78.06 77 MET A CA 1
ATOM 606 C C . MET A 1 77 ? -11.989 -8.227 67.431 1.00 78.06 77 MET A C 1
ATOM 608 O O . MET A 1 77 ? -11.287 -7.280 67.081 1.00 78.06 77 MET A O 1
ATOM 612 N N . LYS A 1 78 ? -11.746 -9.476 67.008 1.00 80.12 78 LYS A N 1
ATOM 613 C CA . LYS A 1 78 ? -10.731 -9.752 65.986 1.00 80.12 78 LYS A CA 1
ATOM 614 C C . LYS A 1 78 ? -11.194 -9.187 64.651 1.00 80.12 78 LYS A C 1
ATOM 616 O O . LYS A 1 78 ? -12.381 -9.219 64.340 1.00 80.12 78 LYS A O 1
ATOM 621 N N . LYS A 1 79 ? -10.242 -8.698 63.854 1.00 76.94 79 LYS A N 1
ATOM 622 C CA . LYS A 1 79 ? -10.519 -8.255 62.489 1.00 76.94 79 LYS A CA 1
ATOM 623 C C . LYS A 1 79 ? -10.955 -9.477 61.663 1.00 76.94 79 LYS A C 1
ATOM 625 O O . LYS A 1 79 ? -10.138 -10.389 61.516 1.00 76.94 79 LYS A O 1
ATOM 630 N N . PRO A 1 80 ? -12.205 -9.532 61.176 1.00 81.31 80 PRO A N 1
ATOM 631 C CA . PRO A 1 80 ? -12.645 -10.619 60.310 1.00 81.31 80 PRO A CA 1
ATOM 632 C C . PRO A 1 80 ? -11.903 -10.550 58.969 1.00 81.31 80 PRO A C 1
ATOM 634 O O . PRO A 1 80 ? -11.441 -9.479 58.561 1.00 81.31 80 PRO A O 1
ATOM 637 N N . TYR A 1 81 ? -11.783 -11.686 58.286 1.00 80.81 81 TYR A N 1
ATOM 638 C CA . TYR A 1 81 ? -11.325 -11.743 56.897 1.00 80.81 81 TYR A CA 1
ATOM 639 C C . TYR A 1 81 ? -12.408 -12.403 56.059 1.00 80.81 81 TYR A C 1
ATOM 641 O O . TYR A 1 81 ? -12.994 -13.373 56.511 1.00 80.81 81 TYR A O 1
ATOM 649 N N . ILE A 1 82 ? -12.650 -11.902 54.853 1.00 81.81 82 ILE A N 1
ATOM 650 C CA . ILE A 1 82 ? -13.593 -12.519 53.919 1.00 81.81 82 ILE A CA 1
ATOM 651 C C . ILE A 1 82 ? -12.802 -13.445 53.000 1.00 81.81 82 ILE A C 1
ATOM 653 O O . ILE A 1 82 ? -11.857 -12.996 52.340 1.00 81.81 82 ILE A O 1
ATOM 657 N N . LYS A 1 83 ? -13.153 -14.735 52.993 1.00 82.19 83 LYS A N 1
ATOM 658 C CA . LYS A 1 83 ? -12.461 -15.759 52.197 1.00 82.19 83 LYS A CA 1
ATOM 659 C C . LYS A 1 83 ? -12.588 -15.504 50.693 1.00 82.19 83 LYS A C 1
ATOM 661 O O . LYS A 1 83 ? -11.584 -15.514 49.983 1.00 82.19 83 LYS A O 1
ATOM 666 N N . GLU A 1 84 ? -13.800 -15.237 50.214 1.00 77.12 84 GLU A N 1
ATOM 667 C CA . GLU A 1 84 ? -14.092 -14.971 48.801 1.00 77.12 84 GLU A CA 1
ATOM 668 C C . GLU A 1 84 ? -14.285 -13.473 48.541 1.00 77.12 84 GLU A C 1
ATOM 670 O O . GLU A 1 84 ? -15.397 -12.952 48.561 1.00 77.12 84 GLU A O 1
ATOM 675 N N . LYS A 1 85 ? -13.186 -12.758 48.287 1.00 73.06 85 LYS A N 1
ATOM 676 C CA . LYS A 1 85 ? -13.245 -11.333 47.925 1.00 73.06 85 LYS A CA 1
ATOM 677 C C . LYS A 1 85 ? -13.994 -11.125 46.601 1.00 73.06 85 LYS A C 1
ATOM 679 O O . LYS A 1 85 ? -13.773 -11.872 45.650 1.00 73.06 85 LYS A O 1
ATOM 684 N N . GLY A 1 86 ? -14.807 -10.068 46.523 1.00 66.38 86 GLY A N 1
ATOM 685 C CA . GLY A 1 86 ? -15.506 -9.647 45.299 1.00 66.38 86 GLY A CA 1
ATOM 686 C C . GLY A 1 86 ? -16.815 -10.393 45.028 1.00 66.38 86 GLY A C 1
ATOM 687 O O . GLY A 1 86 ? -17.385 -10.257 43.947 1.00 66.38 86 GLY A O 1
ATOM 688 N N . LYS A 1 87 ? -17.281 -11.197 45.987 1.00 71.69 87 LYS A N 1
ATOM 689 C CA . LYS A 1 87 ? -18.606 -11.820 45.970 1.00 71.69 87 LYS A CA 1
ATOM 690 C C . LYS A 1 87 ? -19.632 -10.915 46.642 1.00 71.69 87 LYS A C 1
ATOM 692 O O . LYS A 1 87 ? -19.293 -10.172 47.552 1.00 71.69 87 LYS A O 1
ATOM 697 N N . ASP A 1 88 ? -20.889 -11.012 46.209 1.00 79.06 88 ASP A N 1
ATOM 698 C CA . ASP A 1 88 ? -22.004 -10.316 46.859 1.00 79.06 88 ASP A CA 1
ATOM 699 C C . ASP A 1 88 ? -22.097 -10.761 48.332 1.00 79.06 88 ASP A C 1
ATOM 701 O O . ASP A 1 88 ? -22.130 -11.961 48.631 1.00 79.06 88 ASP A O 1
ATOM 705 N N . ALA A 1 89 ? -22.174 -9.800 49.257 1.00 81.50 89 ALA A N 1
ATOM 706 C CA . ALA A 1 89 ? -22.353 -10.038 50.688 1.00 81.50 89 ALA A CA 1
ATOM 707 C C . ALA A 1 89 ? -23.537 -10.973 50.990 1.00 81.50 89 ALA A C 1
ATOM 709 O O . ALA A 1 89 ? -23.483 -11.760 51.938 1.00 81.50 89 ALA A O 1
ATOM 710 N N . LYS A 1 90 ? -24.594 -10.960 50.165 1.00 84.50 90 LYS A N 1
ATOM 711 C CA . LYS A 1 90 ? -25.717 -11.906 50.284 1.00 84.50 90 LYS A CA 1
ATOM 712 C C . LYS A 1 90 ? -25.331 -13.344 49.954 1.00 84.50 90 LYS A C 1
ATOM 714 O O . LYS A 1 90 ? -25.880 -14.259 50.565 1.00 84.50 90 LYS A O 1
ATOM 719 N N . GLU A 1 91 ? -24.443 -13.562 48.987 1.00 86.38 91 GLU A N 1
ATOM 720 C CA . GLU A 1 91 ? -23.949 -14.901 48.646 1.00 86.38 91 GLU A CA 1
ATOM 721 C C . GLU A 1 91 ? -23.055 -15.448 49.756 1.00 86.38 91 GLU A C 1
ATOM 723 O O . GLU A 1 91 ? -23.218 -16.602 50.150 1.00 86.38 91 GLU A O 1
ATOM 728 N N . ILE A 1 92 ? -22.173 -14.610 50.309 1.00 86.44 92 ILE A N 1
ATOM 729 C CA . ILE A 1 92 ? -21.307 -14.989 51.434 1.00 86.44 92 ILE A CA 1
ATOM 730 C C . ILE A 1 92 ? -22.159 -15.289 52.676 1.00 86.44 92 ILE A C 1
ATOM 732 O O . ILE A 1 92 ? -21.986 -16.327 53.310 1.00 86.44 92 ILE A O 1
ATOM 736 N N . ALA A 1 93 ? -23.142 -14.440 52.994 1.00 88.75 93 ALA A N 1
ATOM 737 C CA . ALA A 1 93 ? -24.024 -14.639 54.144 1.00 88.75 93 ALA A CA 1
ATOM 738 C C . ALA A 1 93 ? -24.801 -15.965 54.092 1.00 88.75 93 ALA A C 1
ATOM 740 O O . ALA A 1 93 ? -24.956 -16.616 55.123 1.00 88.75 93 ALA A O 1
ATOM 741 N N . LYS A 1 94 ? -25.240 -16.404 52.901 1.00 91.94 94 LYS A N 1
ATOM 742 C CA . LYS A 1 94 ? -25.928 -17.696 52.714 1.00 91.94 94 LYS A CA 1
ATOM 743 C C . LYS A 1 94 ? -25.046 -18.905 53.025 1.00 91.94 94 LYS A C 1
ATOM 745 O O . LYS A 1 94 ? -25.582 -19.948 53.366 1.00 91.94 94 LYS A O 1
ATOM 750 N N . LYS A 1 95 ? -23.720 -18.782 52.906 1.00 93.25 95 LYS A N 1
ATOM 751 C CA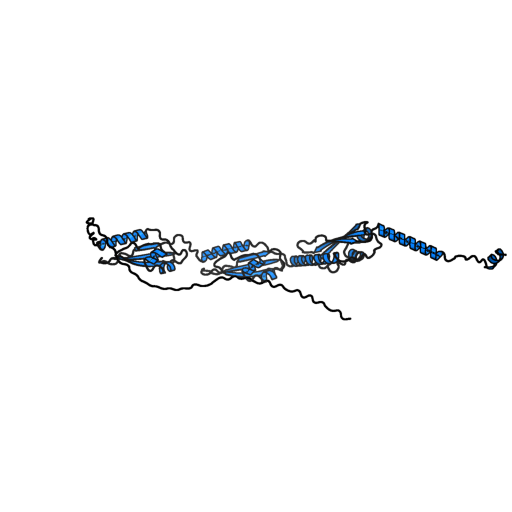 . LYS A 1 95 ? -22.782 -19.867 53.234 1.00 93.25 95 LYS A CA 1
ATOM 752 C C . LYS A 1 95 ? -22.582 -20.031 54.744 1.00 93.25 95 LYS A C 1
ATOM 754 O O . LYS A 1 95 ? -22.119 -21.080 55.177 1.00 93.25 95 LYS A O 1
ATOM 759 N N . ILE A 1 96 ? -22.928 -19.019 55.546 1.00 92.38 96 ILE A N 1
ATOM 760 C CA . ILE A 1 96 ? -22.694 -18.989 56.995 1.00 92.38 96 ILE A CA 1
ATOM 761 C C . ILE A 1 96 ? -23.917 -19.551 57.735 1.00 92.38 96 ILE A C 1
ATOM 763 O O . ILE A 1 96 ? -24.782 -18.817 58.215 1.00 92.38 96 ILE A O 1
ATOM 767 N N . GLU A 1 97 ? -23.973 -20.877 57.844 1.00 92.50 97 GLU A N 1
ATOM 768 C CA . GLU A 1 97 ? -25.076 -21.608 58.492 1.00 92.50 97 GLU A CA 1
ATOM 769 C C . GLU A 1 97 ? -24.698 -22.176 59.873 1.00 92.50 97 GLU A C 1
ATOM 771 O O . GLU A 1 97 ? -25.551 -22.594 60.658 1.00 92.50 97 GLU A O 1
ATOM 776 N N . ASN A 1 98 ? -23.401 -22.233 60.182 1.00 92.38 98 ASN A N 1
ATOM 777 C CA . ASN A 1 98 ? -22.872 -22.852 61.396 1.00 92.38 98 ASN A CA 1
ATOM 778 C C . ASN A 1 98 ? -21.502 -22.269 61.799 1.00 92.38 98 ASN A C 1
ATOM 780 O O . ASN A 1 98 ? -20.927 -21.428 61.110 1.00 92.38 98 ASN A O 1
ATOM 784 N N . VAL A 1 99 ? -20.960 -22.725 62.932 1.00 91.06 99 VAL A N 1
ATOM 785 C CA . VAL A 1 99 ? -19.676 -22.242 63.473 1.00 91.06 99 VAL A CA 1
ATOM 786 C C . VAL A 1 99 ? -18.489 -22.514 62.539 1.00 91.06 99 VAL A C 1
ATOM 788 O O . VAL A 1 99 ? -17.589 -21.678 62.461 1.00 91.06 99 VAL A O 1
ATOM 791 N N . ASP A 1 100 ? -18.483 -23.637 61.821 1.00 92.75 100 ASP A N 1
ATOM 792 C CA . ASP A 1 100 ? -17.380 -23.990 60.921 1.00 92.75 100 ASP A CA 1
ATOM 793 C C . ASP A 1 100 ? -17.375 -23.077 59.691 1.00 92.75 100 ASP A C 1
ATOM 795 O O . ASP A 1 100 ? -16.357 -22.455 59.393 1.00 92.75 100 ASP A O 1
ATOM 799 N N . SER A 1 101 ? -18.539 -22.886 59.063 1.00 93.31 101 SER A N 1
ATOM 800 C CA . SER A 1 101 ? -18.710 -21.938 57.954 1.00 93.31 101 SER A CA 1
ATOM 801 C C . SER A 1 101 ? -18.433 -20.485 58.359 1.00 93.31 101 SER A C 1
ATOM 803 O O . SER A 1 101 ? -17.845 -19.730 57.594 1.00 93.31 101 SER A O 1
ATOM 805 N N . LEU A 1 102 ? -18.757 -20.088 59.596 1.00 90.56 102 LEU A N 1
ATOM 806 C CA . LEU A 1 102 ? -18.409 -18.770 60.132 1.00 90.56 102 LEU A CA 1
ATOM 807 C C . LEU A 1 102 ? -16.886 -18.572 60.225 1.00 90.56 102 LEU A C 1
ATOM 809 O O . LEU A 1 102 ? -16.363 -17.501 59.908 1.00 90.56 102 LEU A O 1
ATOM 813 N N . LYS A 1 103 ? -16.163 -19.603 60.669 1.00 92.31 103 LYS A N 1
ATOM 814 C CA . LYS A 1 103 ? -14.700 -19.582 60.738 1.00 92.31 103 LYS A CA 1
ATOM 815 C C . LYS A 1 103 ? -14.071 -19.581 59.347 1.00 92.31 103 LYS A C 1
ATOM 817 O O . LYS A 1 103 ? -13.063 -18.907 59.142 1.00 92.31 103 LYS A O 1
ATOM 822 N N . GLU A 1 104 ? -14.639 -20.344 58.424 1.00 91.50 104 GLU A N 1
ATOM 823 C CA . GLU A 1 104 ? -14.154 -20.462 57.054 1.00 91.50 104 GLU A CA 1
ATOM 824 C C . GLU A 1 104 ? -14.360 -19.171 56.260 1.00 91.50 104 GLU A C 1
ATOM 826 O O . GLU A 1 104 ? -13.407 -18.673 55.668 1.00 91.50 104 GLU A O 1
ATOM 831 N N . GLU A 1 105 ? -15.565 -18.604 56.290 1.00 90.44 105 GLU A N 1
ATOM 832 C CA . GLU A 1 105 ? -15.919 -17.440 55.473 1.00 90.44 105 GLU A CA 1
ATOM 833 C C . GLU A 1 105 ? -15.452 -16.118 56.084 1.00 90.44 105 GLU A C 1
ATOM 835 O O . GLU A 1 105 ? -15.073 -15.217 55.337 1.00 90.44 105 GLU A O 1
ATOM 840 N N . LEU A 1 106 ? -15.464 -16.002 57.422 1.00 87.94 106 LEU A N 1
ATOM 841 C CA . LEU A 1 106 ? -15.199 -14.743 58.136 1.00 87.94 106 LEU A CA 1
ATOM 842 C C . LEU A 1 106 ? -13.974 -14.776 59.067 1.00 87.94 106 LEU A C 1
ATOM 844 O O . LEU A 1 106 ? -13.621 -13.760 59.677 1.00 87.94 106 LEU A O 1
ATOM 848 N N . GLY A 1 107 ? -13.331 -15.933 59.242 1.00 87.38 107 GLY A N 1
ATOM 849 C CA . GLY A 1 107 ? -12.202 -16.085 60.167 1.00 87.38 107 GLY A CA 1
ATOM 850 C C . GLY A 1 107 ? -12.560 -16.021 61.649 1.00 87.38 107 GLY A C 1
ATOM 851 O O . GLY A 1 107 ? -11.668 -15.937 62.501 1.00 87.38 107 GLY A O 1
ATOM 852 N N . LEU A 1 108 ? -13.850 -16.045 61.981 1.00 87.56 108 LEU A N 1
ATOM 853 C CA . LEU A 1 108 ? -14.336 -15.929 63.350 1.00 87.56 108 LEU A CA 1
ATOM 854 C C . LEU A 1 108 ? -14.429 -17.316 63.998 1.00 87.56 108 LEU A C 1
ATOM 856 O O . LEU A 1 108 ? -15.400 -18.048 63.842 1.00 87.56 108 LEU A O 1
ATOM 860 N N . ASP A 1 109 ? -13.386 -17.679 64.741 1.00 90.44 109 ASP A N 1
ATOM 861 C CA . ASP A 1 109 ? -13.286 -18.986 65.388 1.00 90.44 109 ASP A CA 1
ATOM 862 C C . ASP A 1 109 ? -14.001 -19.028 66.748 1.00 90.44 109 ASP A C 1
ATOM 864 O O . ASP A 1 109 ? -13.492 -18.515 67.748 1.00 90.44 109 ASP A O 1
ATOM 868 N N . LEU A 1 110 ? -15.158 -19.697 66.784 1.00 89.75 110 LEU A N 1
ATOM 869 C CA . LEU A 1 110 ? -15.933 -19.951 68.005 1.00 89.75 110 LEU A CA 1
ATOM 870 C C . LEU A 1 110 ? -15.767 -21.381 68.557 1.00 89.75 110 LEU A C 1
ATOM 872 O O . LEU A 1 110 ? -16.427 -21.740 69.531 1.00 89.75 110 LEU A O 1
ATOM 876 N N . THR A 1 111 ? -14.856 -22.196 68.009 1.00 88.19 111 THR A N 1
ATOM 877 C CA . THR A 1 111 ? -14.663 -23.611 68.414 1.00 88.19 111 THR A CA 1
ATOM 878 C C . THR A 1 111 ? -14.168 -23.781 69.856 1.00 88.19 111 THR A C 1
ATOM 880 O O . THR A 1 111 ? -14.231 -24.869 70.428 1.00 88.19 111 THR A O 1
ATOM 883 N N . LYS A 1 112 ? -13.688 -22.697 70.480 1.00 88.69 112 LYS A N 1
ATOM 884 C CA . LYS A 1 112 ? -13.231 -22.683 71.879 1.00 88.69 112 LYS A CA 1
ATOM 885 C C . LYS A 1 112 ? -14.374 -22.684 72.898 1.00 88.69 112 LYS A C 1
ATOM 887 O O . LYS A 1 112 ? -14.111 -22.894 74.081 1.00 88.69 112 LYS A O 1
ATOM 892 N N . ILE A 1 113 ? -15.613 -22.458 72.462 1.00 88.12 113 ILE A N 1
ATOM 893 C CA . ILE A 1 113 ? -16.800 -22.480 73.319 1.00 88.12 113 ILE A CA 1
ATOM 894 C C . ILE A 1 113 ? -17.143 -23.936 73.636 1.00 88.12 113 ILE A C 1
ATOM 896 O O . ILE A 1 113 ? -17.425 -24.731 72.742 1.00 88.12 113 ILE A O 1
ATOM 900 N N . LYS A 1 114 ? -17.113 -24.298 74.921 1.00 87.50 114 LYS A N 1
ATOM 901 C CA . LYS A 1 114 ? -17.426 -25.652 75.402 1.00 87.50 114 LYS A CA 1
ATOM 902 C C . LYS A 1 114 ? -18.613 -25.614 76.357 1.00 87.50 114 LYS A C 1
ATOM 904 O O . LYS A 1 114 ? -18.830 -24.622 77.044 1.00 87.50 114 LYS A O 1
ATOM 909 N N . GLY A 1 115 ? -19.386 -26.699 76.399 1.00 86.06 115 GLY A N 1
ATOM 910 C CA . GLY A 1 115 ? -20.523 -26.842 77.321 1.00 86.06 115 GLY A CA 1
ATOM 911 C C . GLY A 1 115 ? -21.778 -26.030 76.960 1.00 86.06 115 GLY A C 1
ATOM 912 O O . GLY A 1 115 ? -22.785 -26.134 77.661 1.00 86.06 115 GLY A O 1
ATOM 913 N N . SER A 1 116 ? -21.754 -25.297 75.843 1.00 87.31 116 SER A N 1
ATOM 914 C CA . SER A 1 116 ? -22.887 -24.539 75.305 1.00 87.31 116 SER A CA 1
ATOM 915 C C . SER A 1 116 ? -23.084 -24.850 73.821 1.00 87.31 116 SER A C 1
ATOM 917 O O . SER A 1 116 ? -22.121 -25.104 73.099 1.00 87.31 116 SER A O 1
ATOM 919 N N . LYS A 1 117 ? -24.334 -24.809 73.356 1.00 88.50 117 LYS A N 1
ATOM 920 C CA . LYS A 1 117 ? -24.683 -24.845 71.933 1.00 88.50 117 LYS A CA 1
ATOM 921 C C . LYS A 1 117 ? -24.621 -23.424 71.375 1.00 88.50 117 LYS A C 1
ATOM 923 O O . LYS A 1 117 ? -25.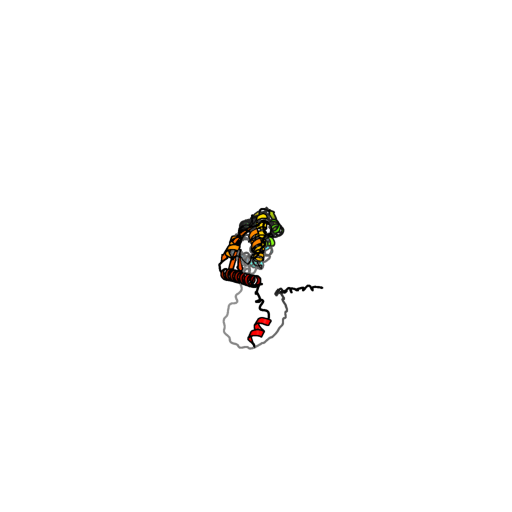226 -22.521 71.950 1.00 88.50 117 LYS A O 1
ATOM 928 N N . VAL A 1 118 ? -23.915 -23.250 70.263 1.00 88.38 118 VAL A N 1
ATOM 929 C CA . VAL A 1 118 ? -23.816 -21.985 69.526 1.00 88.38 118 VAL A CA 1
ATOM 930 C C . VAL A 1 118 ? -24.591 -22.135 68.226 1.00 88.38 118 VAL A C 1
ATOM 932 O O . VAL A 1 118 ? -24.341 -23.071 67.468 1.00 88.38 118 VAL A O 1
ATOM 935 N N . THR A 1 119 ? -25.532 -21.236 67.973 1.00 88.44 119 THR A N 1
ATOM 936 C CA . THR A 1 119 ? -26.220 -21.108 66.687 1.00 88.44 119 THR A CA 1
ATOM 937 C C . THR A 1 119 ? -25.778 -19.814 66.020 1.00 88.44 119 THR A C 1
ATOM 939 O O . THR A 1 119 ? -25.646 -18.781 66.678 1.00 88.44 119 THR A O 1
ATOM 942 N N . VAL A 1 120 ? -25.503 -19.894 64.721 1.00 88.94 120 VAL A N 1
ATOM 943 C CA . VAL A 1 120 ? -25.009 -18.783 63.906 1.00 88.94 120 VAL A CA 1
ATOM 944 C C . VAL A 1 120 ? -25.945 -18.620 62.718 1.00 88.94 120 VAL A C 1
ATOM 946 O O . VAL A 1 120 ? -26.384 -19.609 62.141 1.00 88.94 120 VAL A O 1
ATOM 949 N N . SER A 1 121 ? -26.243 -17.379 62.360 1.00 87.75 121 SER A N 1
ATOM 950 C CA . SER A 1 121 ? -26.818 -17.031 61.061 1.00 87.75 121 SER A CA 1
ATOM 951 C C . SER A 1 121 ? -26.228 -15.705 60.598 1.00 87.75 121 SER A C 1
ATOM 953 O O . SER A 1 121 ? -25.758 -14.923 61.426 1.00 87.75 121 SER A O 1
ATOM 955 N N . ALA A 1 122 ? -26.234 -15.445 59.295 1.00 89.75 122 ALA A N 1
ATOM 956 C CA . ALA A 1 122 ? -25.767 -14.182 58.743 1.00 89.75 122 ALA A CA 1
ATOM 957 C C . ALA A 1 122 ? -26.766 -13.607 57.736 1.00 89.75 122 ALA A C 1
ATOM 959 O O . ALA A 1 122 ? -27.513 -14.335 57.082 1.00 89.75 122 ALA A O 1
ATOM 960 N N . LYS A 1 123 ? -26.761 -12.282 57.596 1.00 87.75 123 LYS A N 1
ATOM 961 C CA . LYS A 1 123 ? -27.519 -11.557 56.577 1.00 87.75 123 LYS A CA 1
ATOM 962 C C . LYS A 1 123 ? -26.606 -10.544 55.899 1.00 87.75 123 LYS A C 1
ATOM 964 O O . LYS A 1 123 ? -26.018 -9.710 56.576 1.00 87.75 123 LYS A O 1
ATOM 969 N N . GLY A 1 124 ? -26.516 -10.627 54.576 1.00 84.19 124 GLY A N 1
ATOM 970 C CA . GLY A 1 124 ? -25.873 -9.612 53.747 1.00 84.19 124 GLY A CA 1
ATOM 971 C C . GLY A 1 124 ? -26.878 -8.542 53.331 1.00 84.19 124 GLY A C 1
ATOM 972 O O . GLY A 1 124 ? -28.045 -8.862 53.060 1.00 84.19 124 GLY A O 1
ATOM 973 N N . ASP A 1 125 ? -26.448 -7.287 53.275 1.00 78.06 125 ASP A N 1
ATOM 974 C CA . ASP A 1 125 ? -27.236 -6.188 52.723 1.00 78.06 125 ASP A CA 1
ATOM 975 C C . ASP A 1 125 ? -26.717 -5.723 51.348 1.00 78.06 125 ASP A C 1
ATOM 977 O O . ASP A 1 125 ? -25.775 -6.279 50.791 1.00 78.06 125 ASP A O 1
ATOM 981 N N . ASN A 1 126 ? -27.383 -4.731 50.750 1.00 74.56 126 ASN A N 1
ATOM 982 C CA . ASN A 1 126 ? -27.003 -4.204 49.433 1.00 74.56 126 ASN A CA 1
ATOM 983 C C . ASN A 1 126 ? -25.772 -3.278 49.478 1.00 74.56 126 ASN A C 1
ATOM 985 O O . ASN A 1 126 ? -25.357 -2.790 48.430 1.00 74.56 126 ASN A O 1
ATOM 989 N N . LYS A 1 127 ? -25.248 -2.965 50.667 1.00 71.19 127 LYS A N 1
ATOM 990 C CA . LYS A 1 127 ? -24.095 -2.080 50.867 1.00 71.19 127 LYS A CA 1
ATOM 991 C C . LYS A 1 127 ? -22.788 -2.858 51.023 1.00 71.19 127 LYS A C 1
ATOM 993 O O . LYS A 1 127 ? -21.744 -2.233 51.163 1.00 71.19 127 LYS A O 1
ATOM 998 N N . GLY A 1 128 ? -22.851 -4.190 50.973 1.00 71.31 128 GLY A N 1
ATOM 999 C CA . GLY A 1 128 ? -21.706 -5.068 51.206 1.00 71.31 128 GLY A CA 1
ATOM 1000 C C . GLY A 1 128 ? -21.533 -5.458 52.677 1.00 71.31 128 GLY A C 1
ATOM 1001 O O . GLY A 1 128 ? -20.609 -6.196 53.007 1.00 71.31 128 GLY A O 1
ATOM 1002 N N . ASP A 1 129 ? -22.421 -5.016 53.574 1.00 80.56 129 ASP A N 1
ATOM 1003 C CA . ASP A 1 129 ? -22.297 -5.319 54.995 1.00 80.56 129 ASP A CA 1
ATOM 1004 C C . ASP A 1 129 ? -22.842 -6.724 55.288 1.00 80.56 129 ASP A C 1
ATOM 1006 O O . ASP A 1 129 ? -23.937 -7.102 54.854 1.00 80.56 129 ASP A O 1
ATOM 1010 N N . ILE A 1 130 ? -22.082 -7.506 56.062 1.00 83.25 130 ILE A N 1
ATOM 1011 C CA . ILE A 1 130 ? -22.524 -8.804 56.583 1.00 83.25 130 ILE A CA 1
ATOM 1012 C C . ILE A 1 130 ? -22.809 -8.660 58.075 1.00 83.25 130 ILE A C 1
ATOM 1014 O O . ILE A 1 130 ? -21.901 -8.448 58.883 1.00 83.25 130 ILE A O 1
ATOM 1018 N N . THR A 1 131 ? -24.073 -8.837 58.450 1.00 86.25 131 THR A N 1
ATOM 1019 C CA . THR A 1 131 ? -24.511 -8.905 59.843 1.00 86.25 131 THR A CA 1
ATOM 1020 C C . THR A 1 131 ? -24.545 -10.354 60.304 1.00 86.25 131 THR A C 1
ATOM 1022 O O . THR A 1 131 ? -25.318 -11.154 59.779 1.00 86.25 131 THR A O 1
ATOM 1025 N N . VAL A 1 132 ? -23.736 -10.697 61.307 1.00 85.31 132 VAL A N 1
ATOM 1026 C CA . VAL A 1 132 ? -23.728 -12.033 61.923 1.00 85.31 132 VAL A CA 1
ATOM 1027 C C . VAL A 1 132 ? -24.525 -12.012 63.226 1.00 85.31 132 VAL A C 1
ATOM 1029 O O . VAL A 1 132 ? -24.264 -11.190 64.105 1.00 85.31 132 VAL A O 1
ATOM 1032 N N . TYR A 1 133 ? -25.454 -12.957 63.365 1.00 85.00 133 TYR A N 1
ATOM 1033 C CA . TYR A 1 133 ? -26.255 -13.204 64.559 1.00 85.00 133 TYR A CA 1
ATOM 1034 C C . TYR A 1 133 ? -25.768 -14.478 65.250 1.00 85.00 133 TYR A C 1
ATOM 1036 O O . TYR A 1 133 ? -25.853 -15.574 64.688 1.00 85.00 133 TYR A O 1
ATOM 1044 N N . ILE A 1 134 ? -25.272 -14.342 66.482 1.00 85.12 134 ILE A N 1
ATOM 1045 C CA . ILE A 1 134 ? -24.798 -15.470 67.292 1.00 85.12 134 ILE A CA 1
ATOM 1046 C C . ILE A 1 134 ? -25.689 -15.616 68.518 1.00 85.12 134 ILE A C 1
ATOM 1048 O O . ILE A 1 134 ? -25.856 -14.673 69.293 1.00 85.12 134 ILE A O 1
ATOM 1052 N N . GLN A 1 135 ? -26.213 -16.821 68.720 1.00 85.44 135 GLN A N 1
ATOM 1053 C CA . GLN A 1 135 ? -27.035 -17.175 69.867 1.00 85.44 135 GLN A CA 1
ATOM 1054 C C . GLN A 1 135 ? -26.390 -18.331 70.640 1.00 85.44 135 GLN A C 1
ATOM 1056 O O . GLN A 1 135 ? -25.948 -19.332 70.076 1.00 85.44 135 GLN A O 1
ATOM 1061 N N . LEU A 1 136 ? -26.322 -18.174 71.962 1.00 84.62 136 LEU A N 1
ATOM 1062 C CA . LEU A 1 136 ? -25.689 -19.118 72.881 1.00 84.62 136 LEU A CA 1
ATOM 1063 C C . LEU A 1 136 ? -26.746 -19.755 73.788 1.00 84.62 136 LEU A C 1
ATOM 1065 O O . LEU A 1 136 ? -27.533 -19.051 74.423 1.00 84.62 136 LEU A O 1
ATOM 1069 N N . THR A 1 137 ? -26.735 -21.087 73.879 1.00 83.62 137 THR A N 1
ATOM 1070 C CA . THR A 1 137 ? -27.607 -21.868 74.768 1.00 83.62 137 THR A CA 1
ATOM 1071 C C . THR A 1 137 ? -26.770 -22.774 75.671 1.00 83.62 137 THR A C 1
ATOM 1073 O O . THR A 1 137 ? -26.130 -23.712 75.195 1.00 83.62 137 THR A O 1
ATOM 1076 N N . THR A 1 138 ? -26.781 -22.524 76.981 1.00 83.56 138 THR A N 1
ATOM 1077 C CA . THR A 1 138 ? -25.994 -23.278 77.975 1.00 83.56 138 THR A CA 1
ATOM 1078 C C . THR A 1 138 ? -26.890 -24.245 78.750 1.00 83.56 138 THR A C 1
ATOM 1080 O O . THR A 1 138 ? -27.923 -23.851 79.293 1.00 83.56 138 THR A O 1
ATOM 1083 N N . LYS A 1 139 ? -26.522 -25.533 78.807 1.00 78.94 139 LYS A N 1
ATOM 1084 C CA . LYS A 1 139 ? -27.348 -26.566 79.457 1.00 78.94 139 LYS A CA 1
ATOM 1085 C C . LYS A 1 139 ? -27.435 -26.315 80.968 1.00 78.94 139 LYS A C 1
ATOM 1087 O O . LYS A 1 139 ? -26.412 -26.244 81.639 1.00 78.94 139 LYS A O 1
ATOM 1092 N N . GLY A 1 140 ? -28.653 -26.244 81.507 1.00 75.00 140 GLY A N 1
ATOM 1093 C CA . GLY A 1 140 ? -28.891 -26.042 82.943 1.00 75.00 140 GLY A CA 1
ATOM 1094 C C . GLY A 1 140 ? -28.882 -24.580 83.403 1.00 75.00 140 GLY A C 1
ATOM 1095 O O . GLY A 1 140 ? -28.952 -24.345 84.604 1.00 75.00 140 GLY A O 1
ATOM 1096 N N . PHE A 1 141 ? -28.819 -23.613 82.481 1.00 75.12 141 PHE A N 1
ATOM 1097 C CA . PHE A 1 141 ? -29.062 -22.201 82.772 1.00 75.12 141 PHE A CA 1
ATOM 1098 C C . PHE A 1 141 ? -30.529 -21.860 82.434 1.00 75.12 141 PHE A C 1
ATOM 1100 O O . PHE A 1 141 ? -30.865 -21.775 81.251 1.00 75.12 141 PHE A O 1
ATOM 1107 N N . PRO A 1 142 ? -31.430 -21.737 83.430 1.00 54.88 142 PRO A N 1
ATOM 1108 C CA . PRO A 1 142 ? -32.819 -21.362 83.195 1.00 54.88 142 PRO A CA 1
ATOM 1109 C C . PRO A 1 142 ? -32.886 -19.865 82.881 1.00 54.88 142 PRO A C 1
ATOM 1111 O O . PRO A 1 142 ? -32.847 -19.017 83.767 1.00 54.88 142 PRO A O 1
ATOM 1114 N N . GLY A 1 143 ? -32.946 -19.542 81.598 1.00 58.62 143 GLY A N 1
ATOM 1115 C CA . GLY A 1 143 ? -33.088 -18.182 81.102 1.00 58.62 143 GLY A CA 1
ATOM 1116 C C . GLY A 1 143 ? -33.328 -18.204 79.601 1.00 58.62 143 GLY A C 1
ATOM 1117 O O . GLY A 1 143 ? -32.897 -19.131 78.911 1.00 58.62 143 GLY A O 1
ATOM 1118 N N . THR A 1 144 ? -34.037 -17.197 79.095 1.00 55.03 144 THR A N 1
ATOM 1119 C CA . THR A 1 144 ? -34.107 -16.916 77.657 1.00 55.03 144 THR A CA 1
ATOM 1120 C C . THR A 1 144 ? -32.694 -16.932 77.058 1.00 55.03 144 THR A C 1
ATOM 1122 O O . THR A 1 144 ? -31.758 -16.511 77.746 1.00 55.03 144 THR A O 1
ATOM 1125 N N . PRO A 1 145 ? -32.513 -17.420 75.813 1.00 57.44 145 PRO A N 1
ATOM 1126 C CA . PRO A 1 145 ? -31.211 -17.440 75.150 1.00 57.44 145 PRO A CA 1
ATOM 1127 C C . PRO A 1 145 ? -30.485 -16.106 75.332 1.00 57.44 145 PRO A C 1
ATOM 1129 O O . PRO A 1 145 ? -31.126 -15.054 75.291 1.00 57.44 145 PRO A O 1
ATOM 1132 N N . SER A 1 146 ? -29.168 -16.152 75.558 1.00 56.75 146 SER A N 1
ATOM 1133 C CA . SER A 1 146 ? -28.366 -14.931 75.733 1.00 56.75 146 SER A CA 1
ATOM 1134 C C . SER A 1 146 ? -28.612 -13.960 74.565 1.00 56.75 146 SER A C 1
ATOM 1136 O O . SER A 1 146 ? -28.876 -14.436 73.455 1.00 56.75 146 SER A O 1
ATOM 1138 N N . PRO A 1 147 ? -28.543 -12.630 74.792 1.00 55.38 147 PRO A N 1
ATOM 1139 C CA . PRO A 1 147 ? -28.836 -11.638 73.762 1.00 55.38 147 PRO A CA 1
ATOM 1140 C C . PRO A 1 147 ? -28.039 -11.934 72.494 1.00 55.38 147 PRO A C 1
ATOM 1142 O O . PRO A 1 147 ? -26.851 -12.259 72.567 1.00 55.38 147 PRO A O 1
ATOM 1145 N N . VAL A 1 148 ? -28.719 -11.840 71.351 1.00 61.62 148 VAL A N 1
ATOM 1146 C CA . VAL A 1 148 ? -28.109 -12.005 70.033 1.00 61.62 148 VAL A CA 1
ATOM 1147 C C . VAL A 1 148 ? -26.988 -10.981 69.925 1.00 61.62 148 VAL A C 1
ATOM 1149 O O . VAL A 1 148 ? -27.245 -9.778 69.947 1.00 61.62 148 VAL A O 1
ATOM 1152 N N . ILE A 1 149 ? -25.739 -11.445 69.874 1.00 63.19 149 ILE A N 1
ATOM 1153 C CA . ILE A 1 149 ? -24.625 -10.534 69.627 1.00 63.19 149 ILE A CA 1
ATOM 1154 C C . ILE A 1 149 ? -24.602 -10.277 68.127 1.00 63.19 149 ILE A C 1
ATOM 1156 O O . ILE A 1 149 ? -24.383 -11.201 67.343 1.00 63.19 149 ILE A O 1
ATOM 1160 N N . GLU A 1 150 ? -24.842 -9.024 67.764 1.00 66.44 150 GLU A N 1
ATOM 1161 C CA . GLU A 1 150 ? -24.780 -8.536 66.397 1.00 66.44 150 GLU A CA 1
ATOM 1162 C C . GLU A 1 150 ? -23.376 -7.995 66.112 1.00 66.44 150 GLU A C 1
ATOM 1164 O O . GLU A 1 150 ? -22.849 -7.156 66.851 1.00 66.44 150 GLU A O 1
ATOM 1169 N N . LYS A 1 151 ? -22.749 -8.485 65.042 1.00 68.50 151 LYS A N 1
ATOM 1170 C CA . LYS A 1 151 ? -21.535 -7.882 64.489 1.00 68.50 151 LYS A CA 1
ATOM 1171 C C . LYS A 1 151 ? -21.795 -7.541 63.035 1.00 68.50 151 LYS A C 1
ATOM 1173 O O . LYS A 1 151 ? -21.996 -8.444 62.228 1.00 68.50 151 LYS A O 1
ATOM 1178 N N . VAL A 1 152 ? -21.739 -6.250 62.727 1.00 65.38 152 VAL A N 1
ATOM 1179 C CA . VAL A 1 152 ? -21.662 -5.771 61.350 1.00 65.38 152 VAL A CA 1
ATOM 1180 C C . VAL A 1 152 ? -20.199 -5.825 60.926 1.00 65.38 152 VAL A C 1
ATOM 1182 O O . VAL A 1 152 ? -19.309 -5.311 61.617 1.00 65.38 152 VAL A O 1
ATOM 1185 N N . ILE A 1 153 ? -19.943 -6.539 59.839 1.00 68.00 153 ILE A N 1
ATOM 1186 C CA . ILE A 1 153 ? -18.639 -6.628 59.200 1.00 68.00 153 ILE A CA 1
ATOM 1187 C C . ILE A 1 153 ? -18.746 -5.810 57.926 1.00 68.00 153 ILE A C 1
ATOM 1189 O O . ILE A 1 153 ? -19.268 -6.295 56.925 1.00 68.00 153 ILE A O 1
ATOM 1193 N N . ASN A 1 154 ? -18.274 -4.567 58.004 1.00 58.03 154 ASN A N 1
ATOM 1194 C CA . ASN A 1 154 ? -18.223 -3.694 56.846 1.00 58.03 154 ASN A CA 1
ATOM 1195 C C . ASN A 1 154 ? -17.054 -4.119 55.972 1.00 58.03 154 ASN A C 1
ATOM 1197 O O . ASN A 1 154 ? -15.913 -4.242 56.434 1.00 58.03 154 ASN A O 1
ATOM 1201 N N . GLU A 1 155 ? -17.350 -4.298 54.696 1.00 51.78 155 GLU A N 1
ATOM 1202 C CA . GLU A 1 155 ? -16.421 -4.653 53.632 1.00 51.78 155 GLU A CA 1
ATOM 1203 C C . GLU A 1 155 ? -15.482 -3.496 53.260 1.00 51.78 155 GLU A C 1
ATOM 1205 O O . GLU A 1 155 ? -15.102 -3.335 52.101 1.00 51.78 155 GLU A O 1
ATOM 1210 N N . GLU A 1 156 ? -15.118 -2.639 54.220 1.00 45.94 156 GLU A N 1
ATOM 1211 C CA . GLU A 1 156 ? -14.325 -1.451 53.948 1.00 45.94 156 GLU A CA 1
ATOM 1212 C C . GLU A 1 156 ? -12.972 -1.889 53.353 1.00 45.94 156 GLU A C 1
ATOM 1214 O O . GLU A 1 156 ? -12.051 -2.327 54.055 1.00 45.94 156 GLU A O 1
ATOM 1219 N N . LYS A 1 157 ? -12.899 -1.751 52.018 1.00 42.62 157 LYS A N 1
ATOM 1220 C CA . LYS A 1 157 ? -11.810 -2.064 51.076 1.00 42.62 157 LYS A CA 1
ATOM 1221 C C . LYS A 1 157 ? -11.780 -3.457 50.429 1.00 42.62 157 LYS A C 1
ATOM 1223 O O . LYS A 1 157 ? -10.691 -3.961 50.141 1.00 42.62 157 LYS A O 1
ATOM 1228 N N . VAL A 1 158 ? -12.917 -4.045 50.068 1.00 42.66 158 VAL A N 1
ATOM 1229 C CA . VAL A 1 158 ? -12.959 -4.779 48.790 1.00 42.66 158 VAL A CA 1
ATOM 1230 C C . VAL A 1 158 ? -13.653 -3.854 47.804 1.00 42.66 158 VAL A C 1
ATOM 1232 O O . VAL A 1 158 ? -14.850 -3.639 47.905 1.00 42.66 158 VAL A O 1
ATOM 1235 N N . ASN A 1 159 ? -12.890 -3.232 46.901 1.00 42.06 159 ASN A N 1
ATOM 1236 C CA . ASN A 1 159 ? -13.457 -2.527 45.751 1.00 42.06 159 ASN A CA 1
ATOM 1237 C C . ASN A 1 159 ? -14.277 -3.555 44.957 1.00 42.06 159 ASN A C 1
ATOM 1239 O O . ASN A 1 159 ? -13.733 -4.236 44.084 1.00 42.06 159 ASN A O 1
ATOM 1243 N N . ILE A 1 160 ? -15.560 -3.715 45.279 1.00 48.81 160 ILE A N 1
ATOM 1244 C CA . ILE A 1 160 ? -16.521 -4.294 44.354 1.00 48.81 160 ILE A CA 1
ATOM 1245 C C . ILE A 1 160 ? -16.625 -3.246 43.259 1.00 48.81 160 ILE A C 1
ATOM 1247 O O . ILE A 1 160 ? -17.379 -2.286 43.380 1.00 48.81 160 ILE A O 1
ATOM 1251 N N . VAL A 1 161 ? -15.780 -3.393 42.238 1.00 60.59 161 VAL A N 1
ATOM 1252 C CA . VAL A 1 161 ? -15.880 -2.581 41.034 1.00 60.59 161 VAL A CA 1
ATOM 1253 C C . VAL A 1 161 ? -17.256 -2.885 40.469 1.00 60.59 161 VAL A C 1
ATOM 1255 O O . VAL A 1 161 ? -17.525 -3.999 40.014 1.00 60.59 161 VAL A O 1
ATOM 1258 N N . THR A 1 162 ? -18.159 -1.925 40.593 1.00 81.19 162 THR A N 1
ATOM 1259 C CA . THR A 1 162 ? -19.522 -2.070 40.092 1.00 81.19 162 THR A CA 1
ATOM 1260 C C . THR A 1 162 ? -19.469 -2.250 38.577 1.00 81.19 162 THR A C 1
ATOM 1262 O O . THR A 1 162 ? -18.551 -1.754 37.920 1.00 81.19 162 THR A O 1
ATOM 1265 N N . SER A 1 163 ? -20.457 -2.916 37.972 1.00 83.75 163 SER A N 1
ATOM 1266 C CA . SER A 1 163 ? -20.491 -3.054 36.507 1.00 83.75 163 SER A CA 1
ATOM 1267 C C . SER A 1 163 ? -20.399 -1.693 35.800 1.00 83.75 163 SER A C 1
ATOM 1269 O O . SER A 1 163 ? -19.771 -1.586 34.749 1.00 83.75 163 SER A O 1
ATOM 1271 N N . ASN A 1 164 ? -20.960 -0.637 36.400 1.00 84.19 164 ASN A N 1
ATOM 1272 C CA . ASN A 1 164 ? -20.869 0.733 35.891 1.00 84.19 164 ASN A CA 1
ATOM 1273 C C . ASN A 1 164 ? -19.423 1.273 35.902 1.00 84.19 164 ASN A C 1
ATOM 1275 O O . ASN A 1 164 ? -19.005 1.922 34.945 1.00 84.19 164 ASN A O 1
ATOM 1279 N N . GLU A 1 165 ? -18.637 0.987 36.944 1.00 86.56 165 GLU A N 1
ATOM 1280 C CA . GLU A 1 165 ? -17.213 1.350 37.000 1.00 86.56 165 GLU A CA 1
ATOM 1281 C C . GLU A 1 165 ? -16.375 0.532 36.006 1.00 86.56 165 GLU A C 1
ATOM 1283 O O . GLU A 1 165 ? -15.484 1.087 35.362 1.00 86.56 165 GLU A O 1
ATOM 1288 N N . ILE A 1 166 ? -16.687 -0.759 35.817 1.00 87.06 166 ILE A N 1
ATOM 1289 C CA . ILE A 1 166 ? -16.065 -1.592 34.770 1.00 87.06 166 ILE A CA 1
ATOM 1290 C C . ILE A 1 166 ? -16.313 -0.964 33.398 1.00 87.06 166 ILE A C 1
ATOM 1292 O O . ILE A 1 166 ? -15.372 -0.765 32.633 1.00 87.06 166 ILE A O 1
ATOM 1296 N N . GLN A 1 167 ? -17.563 -0.606 33.097 1.00 91.75 167 GLN A N 1
ATOM 1297 C CA . GLN A 1 167 ? -17.922 0.012 31.824 1.00 91.75 167 GLN A CA 1
ATOM 1298 C C . GLN A 1 167 ? -17.198 1.344 31.617 1.00 91.75 167 GLN A C 1
ATOM 1300 O O . GLN A 1 167 ? -16.637 1.563 30.547 1.00 91.75 167 GLN A O 1
ATOM 1305 N N . ALA A 1 168 ? -17.155 2.217 32.627 1.00 90.50 168 ALA A N 1
ATOM 1306 C CA . ALA A 1 168 ? -16.454 3.496 32.531 1.00 90.50 168 ALA A CA 1
ATOM 1307 C C . ALA A 1 168 ? -14.952 3.315 32.240 1.00 90.50 168 ALA A C 1
ATOM 1309 O O . ALA A 1 168 ? -14.412 3.967 31.341 1.00 90.50 168 ALA A O 1
ATOM 1310 N N . ASN A 1 169 ? -14.296 2.384 32.940 1.00 91.12 169 ASN A N 1
ATOM 1311 C CA . ASN A 1 169 ? -12.886 2.056 32.724 1.00 91.12 169 ASN A CA 1
ATOM 1312 C C . ASN A 1 169 ? -12.646 1.465 31.327 1.00 91.12 169 ASN A C 1
ATOM 1314 O O . ASN A 1 169 ? -11.715 1.870 30.630 1.00 91.12 169 ASN A O 1
ATOM 1318 N N . ASN A 1 170 ? -13.514 0.553 30.887 1.00 94.81 170 ASN A N 1
ATOM 1319 C CA . ASN A 1 170 ? -13.423 -0.072 29.573 1.00 94.81 170 ASN A CA 1
ATOM 1320 C C . ASN A 1 170 ? -13.657 0.932 28.434 1.00 94.81 170 ASN A C 1
ATOM 1322 O O . ASN A 1 170 ? -12.942 0.886 27.437 1.00 94.81 170 ASN A O 1
ATOM 1326 N N . ILE A 1 171 ? -14.588 1.884 28.586 1.00 95.06 171 ILE A N 1
ATOM 1327 C CA . ILE A 1 171 ? -14.787 2.980 27.621 1.00 95.06 171 ILE A CA 1
ATOM 1328 C C . ILE A 1 171 ? -13.521 3.834 27.517 1.00 95.06 171 ILE A C 1
ATOM 1330 O O . ILE A 1 171 ? -13.124 4.209 26.413 1.00 95.06 171 ILE A O 1
ATOM 1334 N N . ALA A 1 172 ? -12.887 4.161 28.646 1.00 93.75 172 ALA A N 1
ATOM 1335 C CA . ALA A 1 172 ? -11.645 4.927 28.643 1.00 93.75 172 ALA A CA 1
ATOM 1336 C C . ALA A 1 172 ? -10.522 4.166 27.920 1.00 93.75 172 ALA A C 1
ATOM 1338 O O . ALA A 1 172 ? -9.851 4.740 27.065 1.00 93.75 172 ALA A O 1
ATOM 1339 N N . LEU A 1 173 ? -10.375 2.867 28.196 1.00 94.38 173 LEU A N 1
ATOM 1340 C CA . LEU A 1 173 ? -9.391 2.012 27.536 1.00 94.38 173 LEU A CA 1
ATOM 1341 C C . LEU A 1 173 ? -9.653 1.886 26.026 1.00 94.38 173 LEU A C 1
ATOM 1343 O O . LEU A 1 173 ? -8.724 2.023 25.234 1.00 94.38 173 LEU A O 1
ATOM 1347 N N . LEU A 1 174 ? -10.914 1.706 25.620 1.00 95.88 174 LEU A N 1
ATOM 1348 C CA . LEU A 1 174 ? -11.316 1.656 24.214 1.00 95.88 174 LEU A CA 1
ATOM 1349 C C . LEU A 1 174 ? -10.954 2.948 23.474 1.00 95.88 174 LEU A C 1
ATOM 1351 O O . LEU A 1 174 ? -10.408 2.889 22.376 1.00 95.88 174 LEU A O 1
ATOM 1355 N N . LYS A 1 175 ? -11.204 4.116 24.080 1.00 94.81 175 LYS A N 1
ATOM 1356 C CA . LYS A 1 175 ? -10.810 5.411 23.500 1.00 94.81 175 LYS A CA 1
ATOM 1357 C C . LYS A 1 175 ? -9.302 5.506 23.288 1.00 94.81 175 LYS A C 1
ATOM 1359 O O . LYS A 1 175 ? -8.880 5.965 22.233 1.00 94.81 175 LYS A O 1
ATOM 1364 N N . THR A 1 176 ? -8.505 5.079 24.265 1.00 93.69 176 THR A N 1
ATOM 1365 C CA . THR A 1 176 ? -7.041 5.068 24.145 1.00 93.69 176 THR A CA 1
ATOM 1366 C C . THR A 1 176 ? -6.597 4.165 22.997 1.00 93.69 176 THR A C 1
ATOM 1368 O O . THR A 1 176 ? -5.908 4.629 22.095 1.00 93.69 176 THR A O 1
ATOM 1371 N N . ILE A 1 177 ? -7.083 2.920 22.962 1.00 93.31 177 ILE A N 1
ATOM 1372 C CA . ILE A 1 177 ? -6.739 1.944 21.917 1.00 93.31 177 ILE A CA 1
ATOM 1373 C C . ILE A 1 177 ? -7.104 2.461 20.516 1.00 93.31 177 ILE A C 1
ATOM 1375 O O . ILE A 1 177 ? -6.302 2.354 19.590 1.00 93.31 177 ILE A O 1
ATOM 1379 N N . LEU A 1 178 ? -8.291 3.055 20.348 1.00 93.00 178 LEU A N 1
ATOM 1380 C CA . LEU A 1 178 ? -8.705 3.635 19.067 1.00 93.00 178 LEU A CA 1
ATOM 1381 C C . LEU A 1 178 ? -7.846 4.843 18.668 1.00 93.00 178 LEU A C 1
ATOM 1383 O O . LEU A 1 178 ? -7.575 5.041 17.487 1.00 93.00 178 LEU A O 1
ATOM 1387 N N . ASN A 1 179 ? -7.407 5.659 19.625 1.00 89.62 179 ASN A N 1
ATOM 1388 C CA . ASN A 1 179 ? -6.585 6.833 19.337 1.00 89.62 179 ASN A CA 1
ATOM 1389 C C . ASN A 1 179 ? -5.144 6.483 18.956 1.00 89.62 179 ASN A C 1
ATOM 1391 O O . ASN A 1 179 ? -4.579 7.175 18.108 1.00 89.62 179 ASN A O 1
ATOM 1395 N N . ASP A 1 180 ? -4.593 5.408 19.523 1.00 86.50 180 ASP A N 1
ATOM 1396 C CA . ASP A 1 180 ? -3.237 4.924 19.234 1.00 86.50 180 ASP A CA 1
ATOM 1397 C C . ASP A 1 180 ? -3.112 4.302 17.828 1.00 86.50 180 ASP A C 1
ATOM 1399 O O . ASP A 1 180 ? -2.011 4.160 17.287 1.00 86.50 180 ASP A O 1
ATOM 1403 N N . ALA A 1 181 ? -4.240 3.979 17.191 1.00 79.00 181 ALA A N 1
ATOM 1404 C CA . ALA A 1 181 ? -4.293 3.537 15.805 1.00 79.00 181 ALA A CA 1
ATOM 1405 C C . ALA A 1 181 ? -3.939 4.698 14.859 1.00 79.00 181 ALA A C 1
ATOM 1407 O O . ALA A 1 181 ? -4.746 5.604 14.629 1.00 79.00 181 ALA A O 1
ATOM 1408 N N . THR A 1 182 ? -2.713 4.691 14.329 1.00 70.25 182 THR A N 1
ATOM 1409 C CA . THR A 1 182 ? -2.169 5.835 13.579 1.00 70.25 182 THR A CA 1
ATOM 1410 C C . THR A 1 182 ? -2.045 5.601 12.075 1.00 70.25 182 THR A C 1
ATOM 1412 O O . THR A 1 182 ? -2.303 6.543 11.337 1.00 70.25 182 THR A O 1
ATOM 1415 N N . THR A 1 183 ? -1.702 4.398 11.586 1.00 65.56 183 THR A N 1
ATOM 1416 C CA . THR A 1 183 ? -1.602 4.110 10.132 1.00 65.56 183 THR A CA 1
ATOM 1417 C C . THR A 1 183 ? -1.619 2.613 9.789 1.00 65.56 183 THR A C 1
ATOM 1419 O O . THR A 1 183 ? -1.168 1.777 10.572 1.00 65.56 183 THR A O 1
ATOM 1422 N N . ILE A 1 184 ? -2.082 2.280 8.576 1.00 73.50 184 ILE A N 1
ATOM 1423 C CA . ILE A 1 184 ? -1.990 0.932 7.987 1.00 73.50 184 ILE A CA 1
ATOM 1424 C C . ILE A 1 184 ? -0.585 0.712 7.423 1.00 73.50 184 ILE A C 1
ATOM 1426 O O . ILE A 1 184 ? -0.042 1.549 6.697 1.00 73.50 184 ILE A O 1
ATOM 1430 N N . LYS A 1 185 ? 0.007 -0.449 7.718 1.00 60.22 185 LYS A N 1
ATOM 1431 C CA . LYS A 1 185 ? 1.335 -0.817 7.223 1.00 60.22 185 LYS A CA 1
ATOM 1432 C C . LYS A 1 185 ? 1.238 -1.262 5.758 1.00 60.22 185 LYS A C 1
ATOM 1434 O O . LYS A 1 185 ? 1.037 -2.434 5.482 1.00 60.22 185 LYS A O 1
ATOM 1439 N N . VAL A 1 186 ? 1.414 -0.310 4.840 1.00 64.50 186 VAL A N 1
ATOM 1440 C CA . VAL A 1 186 ? 1.447 -0.491 3.374 1.00 64.50 186 VAL A CA 1
ATOM 1441 C C . VAL A 1 186 ? 0.140 -1.071 2.812 1.00 64.50 186 VAL A C 1
ATOM 1443 O O . VAL A 1 186 ? -0.016 -2.290 2.709 1.00 64.50 186 VAL A O 1
ATOM 1446 N N . PRO A 1 187 ? -0.806 -0.215 2.404 1.00 75.56 187 PRO A N 1
ATOM 1447 C CA . PRO A 1 187 ? -2.074 -0.689 1.883 1.00 75.56 187 PRO A CA 1
ATOM 1448 C C . PRO A 1 187 ? -1.883 -1.362 0.523 1.00 75.56 187 PRO A C 1
ATOM 1450 O O . PRO A 1 187 ? -1.252 -0.824 -0.385 1.00 75.56 187 PRO A O 1
ATOM 1453 N N . THR A 1 188 ? -2.422 -2.571 0.390 1.00 84.44 188 THR A N 1
ATOM 1454 C CA . THR A 1 188 ? -2.473 -3.308 -0.883 1.00 84.44 188 THR A CA 1
ATOM 1455 C C . THR A 1 188 ? -3.849 -3.212 -1.540 1.00 84.44 188 THR A C 1
ATOM 1457 O O . THR A 1 188 ? -3.962 -3.358 -2.759 1.00 84.44 188 THR A O 1
ATOM 1460 N N . ASP A 1 189 ? -4.871 -2.866 -0.759 1.00 92.00 189 ASP A N 1
ATOM 1461 C CA . ASP A 1 189 ? -6.269 -2.779 -1.160 1.00 92.00 189 ASP A CA 1
ATOM 1462 C C . ASP A 1 189 ? -6.850 -1.383 -0.916 1.00 92.00 189 ASP A C 1
ATOM 1464 O O . ASP A 1 189 ? -6.356 -0.601 -0.101 1.00 92.00 189 ASP A O 1
ATOM 1468 N N . LYS A 1 190 ? -7.930 -1.085 -1.642 1.00 94.56 190 LYS A N 1
ATOM 1469 C CA . LYS A 1 190 ? -8.713 0.145 -1.478 1.00 94.56 190 LYS A CA 1
ATOM 1470 C C . LYS A 1 190 ? -9.354 0.192 -0.094 1.00 94.56 190 LYS A C 1
ATOM 1472 O O . LYS A 1 190 ? -9.678 -0.854 0.476 1.00 94.56 190 LYS A O 1
ATOM 1477 N N . ALA A 1 191 ? -9.594 1.398 0.416 1.00 94.81 191 ALA A N 1
ATOM 1478 C CA . ALA A 1 191 ? -10.110 1.595 1.775 1.00 94.81 191 ALA A CA 1
ATOM 1479 C C . ALA A 1 191 ? -11.461 0.896 1.968 1.00 94.81 191 ALA A C 1
ATOM 1481 O O . ALA A 1 191 ? -11.703 0.260 2.990 1.00 94.81 191 ALA A O 1
ATOM 1482 N N . SER A 1 192 ? -12.323 0.954 0.950 1.00 95.75 192 SER A N 1
ATOM 1483 C CA . SER A 1 192 ? -13.631 0.288 0.930 1.00 95.75 192 SER A CA 1
ATOM 1484 C C . SER A 1 192 ? -13.529 -1.235 1.039 1.00 95.75 192 SER A C 1
ATOM 1486 O O . SER A 1 192 ? -14.317 -1.862 1.747 1.00 95.75 192 SER A O 1
ATOM 1488 N N . VAL A 1 193 ? -12.534 -1.834 0.382 1.00 95.75 193 VAL A N 1
ATOM 1489 C CA . VAL A 1 193 ? -12.296 -3.280 0.411 1.00 95.75 193 VAL A CA 1
ATOM 1490 C C . VAL A 1 193 ? -11.807 -3.705 1.794 1.00 95.75 193 VAL A C 1
ATOM 1492 O O . VAL A 1 193 ? -12.339 -4.663 2.349 1.00 95.75 193 VAL A O 1
ATOM 1495 N N . ILE A 1 194 ? -10.864 -2.964 2.382 1.00 93.88 194 ILE A N 1
ATOM 1496 C CA . ILE A 1 194 ? -10.382 -3.214 3.749 1.00 93.88 194 ILE A CA 1
ATOM 1497 C C . ILE A 1 194 ? -11.534 -3.075 4.749 1.00 93.88 194 ILE A C 1
ATOM 1499 O O . ILE A 1 194 ? -11.801 -4.001 5.511 1.00 93.88 194 ILE A O 1
ATOM 1503 N N . ALA A 1 195 ? -12.277 -1.967 4.692 1.00 95.38 195 ALA A N 1
ATOM 1504 C CA . ALA A 1 195 ? -13.415 -1.709 5.569 1.00 95.38 195 ALA A CA 1
ATOM 1505 C C . ALA A 1 195 ? -14.459 -2.837 5.520 1.00 95.38 195 ALA A C 1
ATOM 1507 O O . ALA A 1 195 ? -14.942 -3.271 6.561 1.00 95.38 195 ALA A O 1
ATOM 1508 N N . SER A 1 196 ? -14.750 -3.377 4.331 1.00 96.88 196 SER A N 1
ATOM 1509 C CA . SER A 1 196 ? -15.721 -4.469 4.170 1.00 96.88 196 SER A CA 1
ATOM 1510 C C . SER A 1 196 ? -15.328 -5.778 4.870 1.00 96.88 196 SER A C 1
ATOM 1512 O O . SER A 1 196 ? -16.198 -6.601 5.153 1.00 96.88 196 SER A O 1
ATOM 1514 N N . ARG A 1 197 ? -14.035 -5.982 5.164 1.00 96.19 197 ARG A N 1
ATOM 1515 C CA . ARG A 1 197 ? -13.534 -7.156 5.897 1.00 96.19 197 ARG A CA 1
ATOM 1516 C C . ARG A 1 197 ? -13.578 -6.977 7.412 1.00 96.19 197 ARG A C 1
ATOM 1518 O O . ARG A 1 197 ? -13.472 -7.967 8.133 1.00 96.19 197 ARG A O 1
ATOM 1525 N N . ILE A 1 198 ? -13.741 -5.748 7.900 1.00 95.69 198 ILE A N 1
ATOM 1526 C CA . ILE A 1 198 ? -13.782 -5.426 9.328 1.00 95.69 198 ILE A CA 1
ATOM 1527 C C . ILE A 1 198 ? -15.208 -5.639 9.841 1.00 95.69 198 ILE A C 1
ATOM 1529 O O . ILE A 1 198 ? -16.033 -4.728 9.863 1.00 95.69 198 ILE A O 1
ATOM 1533 N N . THR A 1 199 ? -15.495 -6.871 10.252 1.00 95.06 199 THR A N 1
ATOM 1534 C CA . THR A 1 199 ? -16.815 -7.275 10.768 1.00 95.06 199 THR A CA 1
ATOM 1535 C C . THR A 1 199 ? -16.824 -7.573 12.266 1.00 95.06 199 THR A C 1
ATOM 1537 O O . THR A 1 199 ? -17.889 -7.690 12.864 1.00 95.06 199 THR A O 1
ATOM 1540 N N . ASP A 1 200 ? -15.650 -7.728 12.880 1.00 95.81 200 ASP A N 1
ATOM 1541 C CA . ASP A 1 200 ? -15.486 -8.096 14.286 1.00 95.81 200 ASP A CA 1
ATOM 1542 C C . ASP A 1 200 ? -14.118 -7.647 14.833 1.00 95.81 200 ASP A C 1
ATOM 1544 O O . ASP A 1 200 ? -13.294 -7.070 14.118 1.00 95.81 200 ASP A O 1
ATOM 1548 N N . ALA A 1 201 ? -13.880 -7.890 16.127 1.00 95.06 201 ALA A N 1
ATOM 1549 C CA . ALA A 1 201 ? -12.668 -7.445 16.815 1.00 95.06 201 ALA A CA 1
ATOM 1550 C C . ALA A 1 201 ? -11.395 -8.144 16.310 1.00 95.06 201 ALA A C 1
ATOM 1552 O O . ALA A 1 201 ? -10.322 -7.543 16.332 1.00 95.06 201 ALA A O 1
ATOM 1553 N N . ALA A 1 202 ? -11.500 -9.391 15.839 1.00 94.38 202 ALA A N 1
ATOM 1554 C CA . ALA A 1 202 ? -10.358 -10.108 15.283 1.00 94.38 202 ALA A CA 1
ATOM 1555 C C . ALA A 1 202 ? -9.957 -9.496 13.936 1.00 94.38 202 ALA A C 1
ATOM 1557 O O . ALA A 1 202 ? -8.785 -9.207 13.717 1.00 94.38 202 ALA A O 1
ATOM 1558 N N . LYS A 1 203 ? -10.933 -9.197 13.072 1.00 94.56 203 LYS A N 1
ATOM 1559 C CA . LYS A 1 203 ? -10.693 -8.525 11.790 1.00 94.56 203 LYS A CA 1
ATOM 1560 C C . LYS A 1 203 ? -10.229 -7.089 11.933 1.00 94.56 203 LYS A C 1
ATOM 1562 O O . LYS A 1 203 ? -9.373 -6.655 11.169 1.00 94.56 203 LYS A O 1
ATOM 1567 N N . LEU A 1 204 ? -10.721 -6.374 12.939 1.00 93.75 204 LEU A N 1
ATOM 1568 C CA . LEU A 1 204 ? -10.225 -5.042 13.257 1.00 93.75 204 LEU A CA 1
ATOM 1569 C C . LEU A 1 204 ? -8.723 -5.071 13.612 1.00 93.75 204 LEU A C 1
ATOM 1571 O O . LEU A 1 204 ? -7.955 -4.232 13.136 1.00 93.75 204 LEU A O 1
ATOM 1575 N N . LYS A 1 205 ? -8.291 -6.073 14.386 1.00 92.44 205 LYS A N 1
ATOM 1576 C CA . LYS A 1 205 ? -6.876 -6.301 14.693 1.00 92.44 205 LYS A CA 1
ATOM 1577 C C . LYS A 1 205 ? -6.071 -6.719 13.462 1.00 92.44 205 LYS A C 1
ATOM 1579 O O . LYS A 1 205 ? -4.989 -6.181 13.255 1.00 92.44 205 LYS A O 1
ATOM 1584 N N . ASP A 1 206 ? -6.575 -7.658 12.665 1.00 91.25 206 ASP A N 1
ATOM 1585 C CA . ASP A 1 206 ? -5.863 -8.175 11.490 1.00 91.25 206 ASP A CA 1
ATOM 1586 C C . ASP A 1 206 ? -5.612 -7.079 10.440 1.00 91.25 206 ASP A C 1
ATOM 1588 O O . ASP A 1 206 ? -4.509 -6.979 9.904 1.00 91.25 206 ASP A O 1
ATOM 1592 N N . GLU A 1 207 ? -6.622 -6.252 10.152 1.00 91.38 207 GLU A N 1
ATOM 1593 C CA . GLU A 1 207 ? -6.547 -5.238 9.094 1.00 91.38 207 GLU A CA 1
ATOM 1594 C C . GLU A 1 207 ? -5.874 -3.942 9.574 1.00 91.38 207 GLU A C 1
ATOM 1596 O O . GLU A 1 207 ? -5.107 -3.335 8.826 1.00 91.38 207 GLU A O 1
ATOM 1601 N N . LEU A 1 208 ? -6.151 -3.505 10.812 1.00 90.62 208 LEU A N 1
ATOM 1602 C CA . LEU A 1 208 ? -5.746 -2.181 11.312 1.00 90.62 208 LEU A CA 1
ATOM 1603 C C . LEU A 1 208 ? -4.831 -2.217 12.545 1.00 90.62 208 LEU A C 1
ATOM 1605 O O . LEU A 1 208 ? -4.397 -1.166 13.013 1.00 90.62 208 LEU A O 1
ATOM 1609 N N . GLY A 1 209 ? -4.534 -3.394 13.100 1.00 90.75 209 GLY A N 1
ATOM 1610 C CA . GLY A 1 209 ? -3.692 -3.538 14.293 1.00 90.75 209 GLY A CA 1
ATOM 1611 C C . GLY A 1 209 ? -4.360 -3.114 15.604 1.00 90.75 209 GLY A C 1
ATOM 1612 O O . GLY A 1 209 ? -3.696 -3.085 16.639 1.00 90.75 209 GLY A O 1
ATOM 1613 N N . ILE A 1 210 ? -5.655 -2.791 15.587 1.00 92.38 210 ILE A N 1
ATOM 1614 C CA . ILE A 1 210 ? -6.389 -2.335 16.772 1.00 92.38 210 ILE A CA 1
ATOM 1615 C C . ILE A 1 210 ? -6.850 -3.555 17.572 1.00 92.38 210 ILE A C 1
ATOM 1617 O O . ILE A 1 210 ? -7.772 -4.267 17.178 1.00 92.38 210 ILE A O 1
ATOM 1621 N N . ASP A 1 211 ? -6.197 -3.795 18.706 1.00 93.50 211 ASP A N 1
ATOM 1622 C CA . ASP A 1 211 ? -6.431 -4.971 19.538 1.00 93.50 211 ASP A CA 1
ATOM 1623 C C . ASP A 1 211 ? -7.324 -4.656 20.744 1.00 93.50 211 ASP A C 1
ATOM 1625 O O . ASP A 1 211 ? -6.921 -3.957 21.674 1.00 93.50 211 ASP A O 1
ATOM 1629 N N . LEU A 1 212 ? -8.535 -5.214 20.745 1.00 94.69 212 LEU A N 1
ATOM 1630 C CA . LEU A 1 212 ? -9.512 -5.036 21.824 1.00 94.69 212 LEU A CA 1
ATOM 1631 C C . LEU A 1 212 ? -9.433 -6.124 22.908 1.00 94.69 212 LEU A C 1
ATOM 1633 O O . LEU A 1 212 ? -10.211 -6.088 23.860 1.00 94.69 212 LEU A O 1
ATOM 1637 N N . THR A 1 213 ? -8.509 -7.088 22.805 1.00 91.94 213 THR A N 1
ATOM 1638 C CA . THR A 1 213 ? -8.424 -8.228 23.745 1.00 91.94 213 THR A CA 1
ATOM 1639 C C . THR A 1 213 ? -8.082 -7.834 25.185 1.00 91.94 213 THR A C 1
ATOM 1641 O O . THR A 1 213 ? -8.314 -8.613 26.107 1.00 91.94 213 THR A O 1
ATOM 1644 N N . PHE A 1 214 ? -7.569 -6.621 25.403 1.00 88.69 214 PHE A N 1
ATOM 1645 C CA . PHE A 1 214 ? -7.270 -6.082 26.733 1.00 88.69 214 PHE A CA 1
ATOM 1646 C C . PHE A 1 214 ? -8.508 -5.576 27.490 1.00 88.69 214 PHE A C 1
ATOM 1648 O O . PHE A 1 214 ? -8.426 -5.315 28.692 1.00 88.69 214 PHE A O 1
ATOM 1655 N N . ILE A 1 215 ? -9.653 -5.444 26.816 1.00 91.56 215 ILE A N 1
ATOM 1656 C CA . ILE A 1 215 ? -10.904 -4.989 27.421 1.00 91.56 215 ILE A CA 1
ATOM 1657 C C . ILE A 1 215 ? -11.740 -6.214 27.813 1.00 91.56 215 ILE A C 1
ATOM 1659 O O . ILE A 1 215 ? -12.375 -6.858 26.980 1.00 91.56 215 ILE A O 1
ATOM 1663 N N . ASN A 1 216 ? -11.754 -6.530 29.108 1.00 88.56 216 ASN A N 1
ATOM 1664 C CA . ASN A 1 216 ? -12.454 -7.698 29.645 1.00 88.56 216 ASN A CA 1
ATOM 1665 C C . ASN A 1 216 ? -13.869 -7.361 30.135 1.00 88.56 216 ASN A C 1
ATOM 1667 O O . ASN A 1 216 ? -14.145 -6.248 30.579 1.00 88.56 216 ASN A O 1
ATOM 1671 N N . GLY A 1 217 ? -14.766 -8.353 30.108 1.00 86.44 217 GLY A N 1
ATOM 1672 C CA . GLY A 1 217 ? -16.136 -8.207 30.620 1.00 86.44 217 GLY A CA 1
ATOM 1673 C C . GLY A 1 217 ? -17.052 -7.367 29.725 1.00 86.44 217 GLY A C 1
ATOM 1674 O O . GLY A 1 217 ? -18.057 -6.835 30.190 1.00 86.44 217 GLY A O 1
ATOM 1675 N N . SER A 1 218 ? -16.705 -7.196 28.450 1.00 94.25 218 SER A N 1
ATOM 1676 C CA . SER A 1 218 ? -17.522 -6.479 27.469 1.00 94.25 218 SER A CA 1
ATOM 1677 C C . SER A 1 218 ? -17.482 -7.174 26.112 1.00 94.25 218 SER A C 1
ATOM 1679 O O . SER A 1 218 ? -16.573 -7.950 25.824 1.00 94.25 218 SER A O 1
ATOM 1681 N N . THR A 1 219 ? -18.497 -6.913 25.296 1.00 95.69 219 THR A N 1
ATOM 1682 C CA . THR A 1 219 ? -18.581 -7.363 23.899 1.00 95.69 219 THR A CA 1
ATOM 1683 C C . THR A 1 219 ? -18.629 -6.152 22.977 1.00 95.69 219 THR A C 1
ATOM 1685 O O . THR A 1 219 ? -18.935 -5.050 23.433 1.00 95.69 219 THR A O 1
ATOM 1688 N N . PHE A 1 220 ? -18.295 -6.340 21.700 1.00 97.31 220 PHE A N 1
ATOM 1689 C CA . PHE A 1 220 ? -18.157 -5.245 20.742 1.00 97.31 220 PHE A CA 1
ATOM 1690 C C . PHE A 1 220 ? -18.992 -5.503 19.497 1.00 97.31 220 PHE A C 1
ATOM 1692 O O . PHE A 1 220 ? -18.882 -6.564 18.883 1.00 97.31 220 PHE A O 1
ATOM 1699 N N . ALA A 1 221 ? -19.769 -4.502 19.101 1.00 97.56 221 ALA A N 1
ATOM 1700 C CA . ALA A 1 221 ? -20.310 -4.384 17.759 1.00 97.56 221 ALA A CA 1
ATOM 1701 C C . ALA A 1 221 ? -19.424 -3.412 16.976 1.00 97.56 221 ALA A C 1
ATOM 1703 O O . ALA A 1 221 ? -19.145 -2.306 17.443 1.00 97.56 221 ALA A O 1
ATOM 1704 N N . ILE A 1 222 ? -18.951 -3.844 15.809 1.00 97.56 222 ILE A N 1
ATOM 1705 C CA . ILE A 1 222 ? -17.966 -3.114 15.010 1.00 97.56 222 ILE A CA 1
ATOM 1706 C C . ILE A 1 222 ? -18.502 -2.963 13.596 1.00 97.56 222 ILE A C 1
ATOM 1708 O O . ILE A 1 222 ? -19.048 -3.903 13.021 1.00 97.56 222 ILE A O 1
ATOM 1712 N N . SER A 1 223 ? -18.335 -1.771 13.040 1.00 96.69 223 SER A N 1
ATOM 1713 C CA . SER A 1 223 ? -18.586 -1.496 11.630 1.00 96.69 223 SER A CA 1
ATOM 1714 C C . SER A 1 223 ? -17.504 -0.575 11.085 1.00 96.69 223 SER A C 1
ATOM 1716 O O . SER A 1 223 ? -16.919 0.211 11.836 1.00 96.69 223 SER A O 1
ATOM 1718 N N . ALA A 1 224 ? -17.230 -0.681 9.788 1.00 96.94 224 ALA A N 1
ATOM 1719 C CA . ALA A 1 224 ? -16.288 0.189 9.108 1.00 96.94 224 ALA A CA 1
ATOM 1720 C C . ALA A 1 224 ? -16.801 0.592 7.723 1.00 96.94 224 ALA A C 1
ATOM 1722 O O . ALA A 1 224 ? -17.463 -0.186 7.033 1.00 96.94 224 ALA A O 1
ATOM 1723 N N . THR A 1 225 ? -16.450 1.801 7.298 1.00 97.62 225 THR A N 1
ATOM 1724 C CA . THR A 1 225 ? -16.702 2.316 5.947 1.00 97.62 225 THR A CA 1
ATOM 1725 C C . THR A 1 225 ? -15.422 2.903 5.377 1.00 97.62 225 THR A C 1
ATOM 1727 O O . THR A 1 225 ? -14.699 3.595 6.087 1.00 97.62 225 THR A O 1
ATOM 1730 N N . GLY A 1 226 ? -15.144 2.645 4.101 1.00 96.81 226 GLY A N 1
ATOM 1731 C CA . GLY A 1 226 ? -13.961 3.173 3.423 1.00 96.81 226 GLY A CA 1
ATOM 1732 C C . GLY A 1 226 ? -14.323 4.172 2.330 1.00 96.81 226 GLY A C 1
ATOM 1733 O O . GLY A 1 226 ? -15.230 3.911 1.537 1.00 96.81 226 GLY A O 1
ATOM 1734 N N . ALA A 1 227 ? -13.595 5.283 2.281 1.00 97.12 227 ALA A N 1
ATOM 1735 C CA . ALA A 1 227 ? -13.737 6.355 1.303 1.00 97.12 227 ALA A CA 1
ATOM 1736 C C . ALA A 1 227 ? -12.581 6.361 0.287 1.00 97.12 227 ALA A C 1
ATOM 1738 O O . ALA A 1 227 ? -11.506 5.809 0.519 1.00 97.12 227 ALA A O 1
ATOM 1739 N N . THR A 1 228 ? -12.802 6.983 -0.873 1.00 96.38 228 THR A N 1
ATOM 1740 C CA . THR A 1 228 ? -11.842 6.990 -1.995 1.00 96.38 228 THR A CA 1
ATOM 1741 C C . THR A 1 228 ? -10.587 7.817 -1.727 1.00 96.38 228 THR A C 1
ATOM 1743 O O . THR A 1 228 ? -9.571 7.638 -2.395 1.00 96.38 228 THR A O 1
ATOM 1746 N N . ASP A 1 229 ? -10.645 8.736 -0.765 1.00 94.88 229 ASP A N 1
ATOM 1747 C CA . ASP A 1 229 ? -9.493 9.499 -0.278 1.00 94.88 229 ASP A CA 1
ATOM 1748 C C . ASP A 1 229 ? -8.561 8.665 0.614 1.00 94.88 229 ASP A C 1
ATOM 1750 O O . ASP A 1 229 ? -7.497 9.142 0.996 1.00 94.88 229 ASP A O 1
ATOM 1754 N N . GLY A 1 230 ? -8.920 7.411 0.904 1.00 93.19 230 GLY A N 1
ATOM 1755 C CA . GLY A 1 230 ? -8.143 6.508 1.742 1.00 93.19 230 GLY A CA 1
ATOM 1756 C C . GLY A 1 230 ? -8.557 6.524 3.212 1.00 93.19 230 GLY A C 1
ATOM 1757 O O . GLY A 1 230 ? -7.920 5.840 4.011 1.00 93.19 230 GLY A O 1
ATOM 1758 N N . THR A 1 231 ? -9.594 7.271 3.602 1.00 94.94 231 THR A N 1
ATOM 1759 C CA . THR A 1 231 ? -10.106 7.232 4.974 1.00 94.94 231 THR A CA 1
ATOM 1760 C C . THR A 1 231 ? -10.899 5.947 5.221 1.00 94.94 231 THR A C 1
ATOM 1762 O O . THR A 1 231 ? -11.787 5.583 4.449 1.00 94.94 231 THR A O 1
ATOM 1765 N N . ILE A 1 232 ? -10.599 5.262 6.325 1.00 95.25 232 ILE A N 1
ATOM 1766 C CA . ILE A 1 232 ? -11.412 4.177 6.880 1.00 95.25 232 ILE A CA 1
ATOM 1767 C C . ILE A 1 232 ? -12.005 4.663 8.198 1.00 95.25 232 ILE A C 1
ATOM 1769 O O . ILE A 1 232 ? -11.285 4.814 9.185 1.00 95.25 232 ILE A O 1
ATOM 1773 N N . SER A 1 233 ? -13.316 4.881 8.210 1.00 96.12 233 SER A N 1
ATOM 1774 C CA . SER A 1 233 ? -14.072 5.258 9.401 1.00 96.12 233 SER A CA 1
ATOM 1775 C C . SER A 1 233 ? -14.556 4.012 10.119 1.00 96.12 233 SER A C 1
ATOM 1777 O O . SER A 1 233 ? -15.297 3.208 9.559 1.00 96.12 233 SER A O 1
ATOM 1779 N N . ILE A 1 234 ? -14.140 3.860 11.367 1.00 95.94 234 ILE A N 1
ATOM 1780 C CA . ILE A 1 234 ? -14.466 2.745 12.252 1.00 95.94 234 ILE A CA 1
ATOM 1781 C C . ILE A 1 234 ? -15.492 3.243 13.259 1.00 95.94 234 ILE A C 1
ATOM 1783 O O . ILE A 1 234 ? -15.346 4.340 13.795 1.00 95.94 234 ILE A O 1
ATOM 1787 N N . SER A 1 235 ? -16.493 2.426 13.565 1.00 96.75 235 SER A N 1
ATOM 1788 C CA . SER A 1 235 ? -17.446 2.665 14.642 1.00 96.75 235 SER A CA 1
ATOM 1789 C C . SER A 1 235 ? -17.510 1.439 15.543 1.00 96.75 235 SER A C 1
ATOM 1791 O O . SER A 1 235 ? -17.788 0.333 15.070 1.00 96.75 235 SER A O 1
ATOM 1793 N N . VAL A 1 236 ? -17.225 1.633 16.832 1.00 97.50 236 VAL A N 1
ATOM 1794 C CA . VAL A 1 236 ? -17.252 0.579 17.851 1.00 97.50 236 VAL A CA 1
ATOM 1795 C C . VAL A 1 236 ? -18.273 0.931 18.923 1.00 97.50 236 VAL A C 1
ATOM 1797 O O . VAL A 1 236 ? -18.148 1.949 19.606 1.00 97.50 236 VAL A O 1
ATOM 1800 N N . THR A 1 237 ? -19.249 0.049 19.107 1.00 97.19 237 THR A N 1
ATOM 1801 C CA . THR A 1 237 ? -20.177 0.066 20.241 1.00 97.19 237 THR A CA 1
ATOM 1802 C C . THR A 1 237 ? -19.792 -1.053 21.193 1.00 97.19 237 THR A C 1
ATOM 1804 O O . THR A 1 237 ? -19.579 -2.189 20.769 1.00 97.19 237 THR A O 1
ATOM 1807 N N . MET A 1 238 ? -19.689 -0.741 22.481 1.00 96.50 238 MET A N 1
ATOM 1808 C CA . MET A 1 238 ? -19.321 -1.697 23.517 1.00 96.50 238 MET A CA 1
ATOM 1809 C C . MET A 1 238 ? -20.521 -1.996 24.413 1.00 96.50 238 MET A C 1
ATOM 1811 O O . MET A 1 238 ? -21.159 -1.071 24.908 1.00 96.50 238 MET A O 1
ATOM 1815 N N . THR A 1 239 ? -20.765 -3.273 24.692 1.00 96.00 239 THR A N 1
ATOM 1816 C CA . THR A 1 239 ? -21.818 -3.726 25.606 1.00 96.00 239 THR A CA 1
ATOM 1817 C C . THR A 1 239 ? -21.201 -4.364 26.847 1.00 96.00 239 THR A C 1
ATOM 1819 O O . THR A 1 239 ? -20.470 -5.354 26.739 1.00 96.00 239 THR A O 1
ATOM 1822 N N . THR A 1 240 ? -21.514 -3.836 28.032 1.00 93.75 240 THR A N 1
ATOM 1823 C CA . THR A 1 240 ? -21.097 -4.374 29.338 1.00 93.75 240 THR A CA 1
ATOM 1824 C C . THR A 1 240 ? -22.318 -4.911 30.083 1.00 93.75 240 THR A C 1
ATOM 1826 O O . THR A 1 240 ? -23.268 -4.182 30.358 1.00 93.75 240 THR A O 1
ATOM 1829 N N . ALA A 1 241 ? -22.315 -6.198 30.429 1.00 88.31 241 ALA A N 1
ATOM 1830 C CA . ALA A 1 241 ? -23.449 -6.815 31.112 1.00 88.31 241 ALA A CA 1
ATOM 1831 C C . ALA A 1 241 ? -23.592 -6.324 32.568 1.00 88.31 241 ALA A C 1
ATOM 1833 O O . ALA A 1 241 ? -22.607 -6.124 33.279 1.00 88.31 241 ALA A O 1
ATOM 1834 N N . GLY A 1 242 ? -24.836 -6.179 33.032 1.00 82.88 242 GLY A N 1
ATOM 1835 C CA . GLY A 1 242 ? -25.147 -5.822 34.422 1.00 82.88 242 GLY A CA 1
ATOM 1836 C C . GLY A 1 242 ? -25.015 -4.334 34.764 1.00 82.88 242 GLY A C 1
ATOM 1837 O O . GLY A 1 242 ? -25.141 -3.981 35.933 1.00 82.88 242 GLY A O 1
ATOM 1838 N N . THR A 1 243 ? -24.775 -3.463 33.782 1.00 85.44 243 THR A N 1
ATOM 1839 C CA . THR A 1 243 ? -24.834 -2.006 33.976 1.00 85.44 243 THR A CA 1
ATOM 1840 C C . THR A 1 243 ? -26.260 -1.488 33.811 1.00 85.44 243 THR A C 1
ATOM 1842 O O . THR A 1 243 ? -27.132 -2.156 33.251 1.00 85.44 243 THR A O 1
ATOM 1845 N N . THR A 1 244 ? -26.508 -0.267 34.283 1.00 83.62 244 THR A N 1
ATOM 1846 C CA . THR A 1 244 ? -27.797 0.418 34.077 1.00 83.62 244 THR A CA 1
ATOM 1847 C C . THR A 1 244 ? -28.039 0.791 32.613 1.00 83.62 244 THR A C 1
ATOM 1849 O O . THR A 1 244 ? -29.183 0.905 32.186 1.00 83.62 244 THR A O 1
ATOM 1852 N N . THR A 1 245 ? -26.961 0.972 31.849 1.00 88.19 245 THR A N 1
ATOM 1853 C CA . THR A 1 245 ? -26.956 1.301 30.419 1.00 88.19 245 THR A CA 1
ATOM 1854 C C . THR A 1 245 ? -25.935 0.396 29.735 1.00 88.19 245 THR A C 1
ATOM 1856 O O . THR A 1 245 ? -24.772 0.787 29.625 1.00 88.19 245 THR A O 1
ATOM 1859 N N . PRO A 1 246 ? -26.323 -0.836 29.354 1.00 86.81 246 PRO A N 1
ATOM 1860 C CA . PRO A 1 246 ? -25.392 -1.858 28.868 1.00 86.81 246 PRO A CA 1
ATOM 1861 C C . PRO A 1 246 ? -24.546 -1.410 27.683 1.00 86.81 246 PRO A C 1
ATOM 1863 O O . PRO A 1 246 ? -23.346 -1.673 27.665 1.00 86.81 246 PRO A O 1
ATOM 1866 N N . ASP A 1 247 ? -25.150 -0.686 26.747 1.00 93.56 247 ASP A N 1
ATOM 1867 C CA . ASP A 1 247 ? -24.494 -0.232 25.528 1.00 93.56 247 ASP A CA 1
ATOM 1868 C C . ASP A 1 247 ? -23.865 1.151 25.706 1.00 93.56 247 ASP A C 1
ATOM 1870 O O . ASP A 1 247 ? -24.475 2.081 26.241 1.00 93.56 247 ASP A O 1
ATOM 1874 N N . SER A 1 248 ? -22.629 1.296 25.235 1.00 93.06 248 SER A N 1
ATOM 1875 C CA . SER A 1 248 ? -21.974 2.591 25.115 1.00 93.06 248 SER A CA 1
ATOM 1876 C C . SER A 1 248 ? -22.528 3.371 23.924 1.00 93.06 248 SER A C 1
ATOM 1878 O O . SER A 1 248 ? -23.041 2.807 22.959 1.00 93.06 248 SER A O 1
ATOM 1880 N N . ASN A 1 249 ? -22.305 4.684 23.920 1.00 94.31 249 ASN A N 1
ATOM 1881 C CA . ASN A 1 249 ? -22.333 5.420 22.659 1.00 94.31 249 ASN A CA 1
ATOM 1882 C C . ASN A 1 249 ? -21.260 4.855 21.718 1.00 94.31 249 ASN A C 1
ATOM 1884 O O . ASN A 1 249 ? -20.195 4.421 22.175 1.00 94.31 249 ASN A O 1
ATOM 1888 N N . ALA A 1 250 ? -21.539 4.891 20.418 1.00 94.94 250 ALA A N 1
ATOM 1889 C CA . ALA A 1 250 ? -20.571 4.503 19.409 1.00 94.94 250 ALA A CA 1
ATOM 1890 C C . ALA A 1 250 ? -19.346 5.425 19.474 1.00 94.94 250 ALA A C 1
ATOM 1892 O O . ALA A 1 250 ? -19.471 6.653 19.457 1.00 94.94 250 ALA A O 1
ATOM 1893 N N . LEU A 1 251 ? -18.160 4.830 19.557 1.00 96.25 251 LEU A N 1
ATOM 1894 C CA . LEU A 1 251 ? -16.895 5.538 19.436 1.00 96.25 251 LEU A CA 1
ATOM 1895 C C . LEU A 1 251 ? -16.403 5.404 18.005 1.00 96.25 251 LEU A C 1
ATOM 1897 O O . LEU A 1 251 ? -16.267 4.293 17.493 1.00 96.25 251 LEU A O 1
ATOM 1901 N N . THR A 1 252 ? -16.146 6.543 17.372 1.00 94.88 252 THR A N 1
ATOM 1902 C CA . THR A 1 252 ? -15.710 6.600 15.982 1.00 94.88 252 THR A CA 1
ATOM 1903 C C . THR A 1 252 ? -14.244 6.976 15.876 1.00 94.88 252 THR A C 1
ATOM 1905 O O . THR A 1 252 ? -13.762 7.833 16.620 1.00 94.88 252 THR A O 1
ATOM 1908 N N . LYS A 1 253 ? -13.544 6.362 14.926 1.00 94.19 253 LYS A N 1
ATOM 1909 C CA . LYS A 1 253 ? -12.150 6.671 14.618 1.00 94.19 253 LYS A CA 1
ATOM 1910 C C . LYS A 1 253 ? -11.911 6.558 13.125 1.00 94.19 253 LYS A C 1
ATOM 1912 O O . LYS A 1 253 ? -12.237 5.536 12.533 1.00 94.19 253 LYS A O 1
ATOM 1917 N N . ASP A 1 254 ? -11.261 7.569 12.572 1.00 94.38 254 ASP A N 1
ATOM 1918 C CA . ASP A 1 254 ? -10.752 7.529 11.211 1.00 94.38 254 ASP A CA 1
ATOM 1919 C C . ASP A 1 254 ? -9.286 7.098 11.211 1.00 94.38 254 ASP A C 1
ATOM 1921 O O . ASP A 1 254 ? -8.466 7.599 11.991 1.00 94.38 254 ASP A O 1
ATOM 1925 N N . VAL A 1 255 ? -8.967 6.158 10.326 1.00 92.75 255 VAL A N 1
ATOM 1926 C CA . VAL A 1 255 ? -7.601 5.742 10.010 1.00 92.75 255 VAL A CA 1
ATOM 1927 C C . VAL A 1 255 ? -7.336 6.089 8.555 1.00 92.75 255 VAL A C 1
ATOM 1929 O O . VAL A 1 255 ? -8.128 5.756 7.676 1.00 92.75 255 VAL A O 1
ATOM 1932 N N . GLN A 1 256 ? -6.214 6.756 8.304 1.00 91.06 256 GLN A N 1
ATOM 1933 C CA . GLN A 1 256 ? -5.844 7.192 6.967 1.00 91.06 256 GLN A CA 1
ATOM 1934 C C . GLN A 1 256 ? -4.865 6.209 6.322 1.00 91.06 256 GLN A C 1
ATOM 1936 O O . GLN A 1 256 ? -3.861 5.818 6.924 1.00 91.06 256 GLN A O 1
ATOM 1941 N N . GLN A 1 257 ? -5.138 5.858 5.069 1.00 91.31 257 GLN A N 1
ATOM 1942 C CA . GLN A 1 257 ? -4.193 5.201 4.171 1.00 91.31 257 GLN A CA 1
ATOM 1943 C C . GLN A 1 257 ? -4.049 5.988 2.861 1.00 91.31 257 GLN A C 1
ATOM 1945 O O . GLN A 1 257 ? -4.546 7.108 2.739 1.00 91.31 257 GLN A O 1
ATOM 1950 N N . LEU A 1 258 ? -3.356 5.406 1.881 1.00 92.38 258 LEU A N 1
ATOM 1951 C CA . LEU A 1 258 ? -3.284 5.976 0.538 1.00 92.38 258 LEU A CA 1
ATOM 1952 C C . LEU A 1 258 ? -4.684 6.096 -0.069 1.00 92.38 258 LEU A C 1
ATOM 1954 O O . LEU A 1 258 ? -5.513 5.195 0.091 1.00 92.38 258 LEU A O 1
ATOM 1958 N N . SER A 1 259 ? -4.911 7.186 -0.801 1.00 93.94 259 SER A N 1
ATOM 1959 C CA . SER A 1 259 ? -6.113 7.326 -1.621 1.00 93.94 259 SER A CA 1
ATOM 1960 C C . SER A 1 259 ? -6.176 6.231 -2.685 1.00 93.94 259 SER A C 1
ATOM 1962 O O . SER A 1 259 ? -5.148 5.685 -3.092 1.00 93.94 259 SER A O 1
ATOM 1964 N N . ASP A 1 260 ? -7.375 5.928 -3.179 1.00 94.50 260 ASP A N 1
ATOM 1965 C CA . ASP A 1 260 ? -7.557 4.919 -4.225 1.00 94.50 260 ASP A CA 1
ATOM 1966 C C . ASP A 1 260 ? -6.762 5.276 -5.490 1.00 94.50 260 ASP A C 1
ATOM 1968 O O . ASP A 1 260 ? -6.148 4.402 -6.101 1.00 94.50 260 ASP A O 1
ATOM 1972 N N . THR A 1 261 ? -6.725 6.563 -5.848 1.00 94.38 261 THR A N 1
ATOM 1973 C CA . THR A 1 261 ? -5.953 7.074 -6.988 1.00 94.38 261 THR A CA 1
ATOM 1974 C C . THR A 1 261 ? -4.454 6.861 -6.793 1.00 94.38 261 THR A C 1
ATOM 1976 O O . THR A 1 261 ? -3.783 6.375 -7.701 1.00 94.38 261 THR A O 1
ATOM 1979 N N . GLU A 1 262 ? -3.924 7.189 -5.613 1.00 94.19 262 GLU A N 1
ATOM 1980 C CA . GLU A 1 262 ? -2.498 7.020 -5.309 1.00 94.19 262 GLU A CA 1
ATOM 1981 C C . GLU A 1 262 ? -2.108 5.537 -5.221 1.00 94.19 262 GLU A C 1
ATOM 1983 O O . GLU A 1 262 ? -1.059 5.127 -5.722 1.00 94.19 262 GLU A O 1
ATOM 1988 N N . LEU A 1 263 ? -2.982 4.697 -4.660 1.00 94.44 263 LEU A N 1
ATOM 1989 C CA . LEU A 1 263 ? -2.794 3.251 -4.615 1.00 94.44 263 LEU A CA 1
ATOM 1990 C C . LEU A 1 263 ? -2.758 2.637 -6.022 1.00 94.44 263 LEU A C 1
ATOM 1992 O O . LEU A 1 263 ? -1.873 1.828 -6.320 1.00 94.44 263 LEU A O 1
ATOM 1996 N N . ASP A 1 264 ? -3.706 3.006 -6.883 1.00 93.94 264 ASP A N 1
ATOM 1997 C CA . ASP A 1 264 ? -3.773 2.517 -8.260 1.00 93.94 264 ASP A CA 1
ATOM 1998 C C . ASP A 1 264 ? -2.558 3.007 -9.072 1.00 93.94 264 ASP A C 1
ATOM 2000 O O . ASP A 1 264 ? -1.962 2.221 -9.814 1.00 93.94 264 ASP A O 1
ATOM 2004 N N . ALA A 1 265 ? -2.107 4.250 -8.863 1.00 94.88 265 ALA A N 1
ATOM 2005 C CA . ALA A 1 265 ? -0.890 4.784 -9.475 1.00 94.88 265 ALA A CA 1
ATOM 2006 C C . ALA A 1 265 ? 0.379 4.045 -9.012 1.00 94.88 265 ALA A C 1
ATOM 2008 O O . ALA A 1 265 ? 1.219 3.693 -9.840 1.00 94.88 265 ALA A O 1
ATOM 2009 N N . ASN A 1 266 ? 0.504 3.720 -7.722 1.00 94.38 266 ASN A N 1
ATOM 2010 C CA . ASN A 1 266 ? 1.617 2.916 -7.202 1.00 94.38 266 ASN A CA 1
ATOM 2011 C C . ASN A 1 266 ? 1.630 1.493 -7.786 1.00 94.38 266 ASN A C 1
ATOM 2013 O O . ASN A 1 266 ? 2.690 0.964 -8.133 1.00 94.38 266 ASN A O 1
ATOM 2017 N N . LYS A 1 267 ? 0.455 0.861 -7.927 1.00 94.00 267 LYS A N 1
ATOM 2018 C CA . LYS A 1 267 ? 0.321 -0.456 -8.577 1.00 94.00 267 LYS A CA 1
ATOM 2019 C C . LYS A 1 267 ? 0.729 -0.392 -10.046 1.00 94.00 267 LYS A C 1
ATOM 2021 O O . LYS A 1 267 ? 1.482 -1.250 -10.508 1.00 94.00 267 LYS A O 1
ATOM 2026 N N . LEU A 1 268 ? 0.261 0.627 -10.762 1.00 94.56 268 LEU A N 1
ATOM 2027 C CA . LEU A 1 268 ? 0.616 0.877 -12.155 1.00 94.56 268 LEU A CA 1
ATOM 2028 C C . LEU A 1 268 ? 2.124 1.089 -12.314 1.00 94.56 268 LEU A C 1
ATOM 2030 O O . LEU A 1 268 ? 2.740 0.432 -13.149 1.00 94.56 268 LEU A O 1
ATOM 2034 N N . GLN A 1 269 ? 2.727 1.933 -11.472 1.00 95.38 269 GLN A N 1
ATOM 2035 C CA . GLN A 1 269 ? 4.163 2.185 -11.481 1.00 95.38 269 GLN A CA 1
ATOM 2036 C C . GLN A 1 269 ? 4.946 0.886 -11.282 1.00 95.38 269 GLN A C 1
ATOM 2038 O O . GLN A 1 269 ? 5.837 0.574 -12.067 1.00 95.38 269 GLN A O 1
ATOM 2043 N N . LYS A 1 270 ? 4.593 0.080 -10.276 1.00 94.56 270 LYS A N 1
ATOM 2044 C CA . LYS A 1 270 ? 5.255 -1.207 -10.035 1.00 94.56 270 LYS A CA 1
ATOM 2045 C C . LYS A 1 270 ? 5.163 -2.137 -11.249 1.00 94.56 270 LYS A C 1
ATOM 2047 O O . LYS A 1 270 ? 6.182 -2.651 -11.706 1.00 94.56 270 LYS A O 1
ATOM 2052 N N . ASN A 1 271 ? 3.964 -2.303 -11.803 1.00 94.62 271 ASN A N 1
ATOM 2053 C CA . ASN A 1 271 ? 3.732 -3.181 -12.950 1.00 94.62 271 ASN A CA 1
ATOM 2054 C C . ASN A 1 271 ? 4.487 -2.709 -14.206 1.00 94.62 271 ASN A C 1
ATOM 2056 O O . ASN A 1 271 ? 5.101 -3.519 -14.909 1.00 94.62 271 ASN A O 1
ATOM 2060 N N . ASN A 1 272 ? 4.476 -1.402 -14.482 1.00 95.94 272 ASN A N 1
ATOM 2061 C CA . ASN A 1 272 ? 5.185 -0.823 -15.620 1.00 95.94 272 ASN A CA 1
ATOM 2062 C C . ASN A 1 272 ? 6.705 -0.916 -15.436 1.00 95.94 272 ASN A C 1
ATOM 2064 O O . ASN A 1 272 ? 7.405 -1.216 -16.400 1.00 95.94 272 ASN A O 1
ATOM 2068 N N . PHE A 1 273 ? 7.221 -0.746 -14.214 1.00 95.75 273 PHE A N 1
ATOM 2069 C CA . PHE A 1 273 ? 8.645 -0.904 -13.910 1.00 95.75 273 PHE A CA 1
ATOM 2070 C C . PHE A 1 273 ? 9.126 -2.347 -14.124 1.00 95.75 273 PHE A C 1
ATOM 2072 O O . PHE A 1 273 ? 10.152 -2.572 -14.769 1.00 95.75 273 PHE A O 1
ATOM 2079 N N . ASP A 1 274 ? 8.361 -3.338 -13.657 1.00 95.50 274 ASP A N 1
ATOM 2080 C CA . ASP A 1 274 ? 8.663 -4.760 -13.874 1.00 95.50 274 ASP A CA 1
ATOM 2081 C C . ASP A 1 274 ? 8.618 -5.130 -15.370 1.00 95.50 274 ASP A C 1
ATOM 2083 O O . ASP A 1 274 ? 9.463 -5.881 -15.878 1.00 95.50 274 ASP A O 1
ATOM 2087 N N . THR A 1 275 ? 7.672 -4.544 -16.108 1.00 95.62 275 THR A N 1
ATOM 2088 C CA . THR A 1 275 ? 7.561 -4.708 -17.564 1.00 95.62 275 THR A CA 1
ATOM 2089 C C . THR A 1 275 ? 8.738 -4.056 -18.292 1.00 95.62 275 THR A C 1
ATOM 2091 O O . THR A 1 275 ? 9.362 -4.702 -19.134 1.00 95.62 275 THR A O 1
ATOM 2094 N N . LEU A 1 276 ? 9.111 -2.823 -17.930 1.00 96.06 276 LEU A N 1
ATOM 2095 C CA . LEU A 1 276 ? 10.284 -2.121 -18.462 1.00 96.06 276 LEU A CA 1
ATOM 2096 C C . LEU A 1 276 ? 11.556 -2.947 -18.248 1.00 96.06 276 LEU A C 1
ATOM 2098 O O . LEU A 1 276 ? 12.328 -3.154 -19.183 1.00 96.06 276 LEU A O 1
ATOM 2102 N N . LYS A 1 277 ? 11.747 -3.478 -17.036 1.00 96.25 277 LYS A N 1
ATOM 2103 C CA . LYS A 1 277 ? 12.876 -4.352 -16.705 1.00 96.25 277 LYS A CA 1
ATOM 2104 C C . LYS A 1 277 ? 12.909 -5.601 -17.584 1.00 96.25 277 LYS A C 1
ATOM 2106 O O . LYS A 1 277 ? 13.986 -6.024 -17.997 1.00 96.25 277 LYS A O 1
ATOM 2111 N N . THR A 1 278 ? 11.753 -6.189 -17.879 1.00 95.62 278 THR A N 1
ATOM 2112 C CA . THR A 1 278 ? 11.647 -7.350 -18.775 1.00 95.62 278 THR A CA 1
ATOM 2113 C C . THR A 1 278 ? 12.021 -6.982 -20.211 1.00 95.62 278 THR A C 1
ATOM 2115 O O . THR A 1 278 ? 12.820 -7.684 -20.828 1.00 95.62 278 THR A O 1
ATOM 2118 N N . ILE A 1 279 ? 11.510 -5.858 -20.723 1.00 95.38 279 ILE A N 1
ATOM 2119 C CA . ILE A 1 279 ? 11.792 -5.380 -22.082 1.00 95.38 279 ILE A CA 1
ATOM 2120 C C . ILE A 1 279 ? 13.284 -5.047 -22.255 1.00 95.38 279 ILE A C 1
ATOM 2122 O O . ILE A 1 279 ? 13.905 -5.518 -23.207 1.00 95.38 279 ILE A O 1
ATOM 2126 N N . LEU A 1 280 ? 13.886 -4.306 -21.317 1.00 94.50 280 LEU A N 1
ATOM 2127 C CA . LEU A 1 280 ? 15.310 -3.940 -21.368 1.00 94.50 280 LEU A CA 1
ATOM 2128 C C . LEU A 1 280 ? 16.244 -5.154 -21.268 1.00 94.50 280 LEU A C 1
ATOM 2130 O O . LEU A 1 280 ? 17.318 -5.165 -21.866 1.00 94.50 280 LEU A O 1
ATOM 2134 N N . ASN A 1 281 ? 15.844 -6.191 -20.528 1.00 92.44 281 ASN A N 1
ATOM 2135 C CA . ASN A 1 281 ? 16.611 -7.434 -20.424 1.00 92.44 281 ASN A CA 1
ATOM 2136 C C . ASN A 1 281 ? 16.433 -8.376 -21.620 1.00 92.44 281 ASN A C 1
ATOM 2138 O O . ASN A 1 281 ? 17.108 -9.407 -21.668 1.00 92.44 281 ASN A O 1
ATOM 2142 N N . GLY A 1 282 ? 15.564 -8.034 -22.575 1.00 90.75 282 GLY A N 1
ATOM 2143 C CA . GLY A 1 282 ? 15.439 -8.749 -23.838 1.00 90.75 282 GLY A CA 1
ATOM 2144 C C . GLY A 1 282 ? 16.718 -8.708 -24.682 1.00 90.75 282 GLY A C 1
ATOM 2145 O O . GLY A 1 282 ? 17.766 -8.209 -24.267 1.00 90.75 282 GLY A O 1
ATOM 2146 N N . SER A 1 283 ? 16.634 -9.253 -25.895 1.00 87.88 283 SER A N 1
ATOM 2147 C CA . SER A 1 283 ? 17.732 -9.243 -26.867 1.00 87.88 283 SER A CA 1
ATOM 2148 C C . SER A 1 283 ? 17.567 -8.070 -27.842 1.00 87.88 283 SER A C 1
ATOM 2150 O O . SER A 1 283 ? 16.819 -8.199 -28.814 1.00 87.88 283 SER A O 1
ATOM 2152 N N . PRO A 1 284 ? 18.221 -6.919 -27.602 1.00 91.44 284 PRO A N 1
ATOM 2153 C CA . PRO A 1 284 ? 18.157 -5.785 -28.515 1.00 91.44 284 PRO A CA 1
ATOM 2154 C C . PRO A 1 284 ? 18.775 -6.126 -29.870 1.00 91.44 284 PRO A C 1
ATOM 2156 O O . PRO A 1 284 ? 19.714 -6.915 -29.971 1.00 91.44 284 PRO A O 1
ATOM 2159 N N . THR A 1 285 ? 18.245 -5.505 -30.920 1.00 91.94 285 THR A N 1
ATOM 2160 C CA . THR A 1 285 ? 18.732 -5.647 -32.294 1.00 91.94 285 THR A CA 1
ATOM 2161 C C . THR A 1 285 ? 19.245 -4.304 -32.783 1.00 91.94 285 THR A C 1
ATOM 2163 O O . THR A 1 285 ? 18.469 -3.370 -32.972 1.00 91.94 285 THR A O 1
ATOM 2166 N N . ILE A 1 286 ? 20.549 -4.211 -33.033 1.00 93.06 286 ILE A N 1
ATOM 2167 C CA . ILE A 1 286 ? 21.165 -3.012 -33.607 1.00 93.06 286 ILE A CA 1
ATOM 2168 C C . ILE A 1 286 ? 20.738 -2.900 -35.073 1.00 93.06 286 ILE A C 1
ATOM 2170 O O . ILE A 1 286 ? 21.160 -3.703 -35.907 1.00 93.06 286 ILE A O 1
ATOM 2174 N N . LYS A 1 287 ? 19.906 -1.906 -35.407 1.00 90.38 287 LYS A N 1
ATOM 2175 C CA . LYS A 1 287 ? 19.345 -1.788 -36.767 1.00 90.38 287 LYS A CA 1
ATOM 2176 C C . LYS A 1 287 ? 20.349 -1.312 -37.816 1.00 90.38 287 LYS A C 1
ATOM 2178 O O . LYS A 1 287 ? 20.178 -1.613 -38.994 1.00 90.38 287 LYS A O 1
ATOM 2183 N N . VAL A 1 288 ? 21.393 -0.584 -37.412 1.00 88.69 288 VAL A N 1
ATOM 2184 C CA . VAL A 1 288 ? 22.447 -0.090 -38.319 1.00 88.69 288 VAL A CA 1
ATOM 2185 C C . VAL A 1 288 ? 23.830 -0.510 -37.801 1.00 88.69 288 VAL A C 1
ATOM 2187 O O . VAL A 1 288 ? 24.571 0.320 -37.270 1.00 88.69 288 VAL A O 1
ATOM 2190 N N . PRO A 1 289 ? 24.211 -1.794 -37.957 1.00 88.75 289 PRO A N 1
ATOM 2191 C CA . PRO A 1 289 ? 25.409 -2.370 -37.336 1.00 88.75 289 PRO A CA 1
ATOM 2192 C C . PRO A 1 289 ? 26.734 -1.872 -37.939 1.00 88.75 289 PRO A C 1
ATOM 2194 O O . PRO A 1 289 ? 27.805 -2.293 -37.517 1.00 88.75 289 PRO A O 1
ATOM 2197 N N . THR A 1 290 ? 26.691 -0.988 -38.938 1.00 91.62 290 THR A N 1
ATOM 2198 C CA . THR A 1 290 ? 27.871 -0.362 -39.558 1.00 91.62 290 THR A CA 1
ATOM 2199 C C . THR A 1 290 ? 28.285 0.956 -38.893 1.00 91.62 290 THR A C 1
ATOM 2201 O O . THR A 1 290 ? 29.348 1.505 -39.213 1.00 91.62 290 THR A O 1
ATOM 2204 N N . ASN A 1 291 ? 27.438 1.501 -38.015 1.00 93.44 291 ASN A N 1
ATOM 2205 C CA . ASN A 1 291 ? 27.705 2.742 -37.290 1.00 93.44 291 ASN A CA 1
ATOM 2206 C C . ASN A 1 291 ? 28.515 2.465 -36.026 1.00 93.44 291 ASN A C 1
ATOM 2208 O O . ASN A 1 291 ? 28.342 1.426 -35.411 1.00 93.44 291 ASN A O 1
ATOM 2212 N N . LYS A 1 292 ? 29.361 3.413 -35.620 1.00 95.69 292 LYS A N 1
ATOM 2213 C CA . LYS A 1 292 ? 30.058 3.360 -34.328 1.00 95.69 292 LYS A CA 1
ATOM 2214 C C . LYS A 1 292 ? 29.057 3.433 -33.172 1.00 95.69 292 LYS A C 1
ATOM 2216 O O . LYS A 1 292 ? 28.016 4.081 -33.320 1.00 95.69 292 LYS A O 1
ATOM 2221 N N . ALA A 1 293 ? 29.390 2.838 -32.028 1.00 96.81 293 ALA A N 1
ATOM 2222 C CA . ALA A 1 293 ? 28.507 2.810 -30.857 1.00 96.81 293 ALA A CA 1
ATOM 2223 C C . ALA A 1 293 ? 28.108 4.225 -30.403 1.00 96.81 293 ALA A C 1
ATOM 2225 O O . ALA A 1 293 ? 26.933 4.498 -30.162 1.00 96.81 293 ALA A O 1
ATOM 2226 N N . SER A 1 294 ? 29.059 5.165 -30.392 1.00 96.50 294 SER A N 1
ATOM 2227 C CA . SER A 1 294 ? 28.821 6.583 -30.074 1.00 96.50 294 SER A CA 1
ATOM 2228 C C . SER A 1 294 ? 27.816 7.263 -31.015 1.00 96.50 294 SER A C 1
ATOM 2230 O O . SER A 1 294 ? 26.985 8.050 -30.567 1.00 96.50 294 SER A O 1
ATOM 2232 N N . ALA A 1 295 ? 27.841 6.927 -32.308 1.00 96.69 295 ALA A N 1
ATOM 2233 C CA . ALA A 1 295 ? 26.931 7.477 -33.314 1.00 96.69 295 ALA A CA 1
ATOM 2234 C C . ALA A 1 295 ? 25.520 6.868 -33.256 1.00 96.69 295 ALA A C 1
ATOM 2236 O O . ALA A 1 295 ? 24.571 7.471 -33.759 1.00 96.69 295 ALA A O 1
ATOM 2237 N N . ILE A 1 296 ? 25.383 5.664 -32.697 1.00 96.88 296 ILE A N 1
ATOM 2238 C CA . ILE A 1 296 ? 24.080 5.056 -32.407 1.00 96.88 296 ILE A CA 1
ATOM 2239 C C . ILE A 1 296 ? 23.522 5.660 -31.120 1.00 96.88 296 ILE A C 1
ATOM 2241 O O . ILE A 1 296 ? 22.395 6.143 -31.123 1.00 96.88 296 ILE A O 1
ATOM 2245 N N . ALA A 1 297 ? 24.327 5.697 -30.056 1.00 97.44 297 ALA A N 1
ATOM 2246 C CA . ALA A 1 297 ? 23.940 6.235 -28.758 1.00 97.44 297 ALA A CA 1
ATOM 2247 C C . ALA A 1 297 ? 23.464 7.693 -28.843 1.00 97.44 297 ALA A C 1
ATOM 2249 O O . ALA A 1 297 ? 22.421 8.022 -28.290 1.00 97.44 297 ALA A O 1
ATOM 2250 N N . SER A 1 298 ? 24.154 8.551 -29.605 1.00 97.44 298 SER A N 1
ATOM 2251 C CA . SER A 1 298 ? 23.775 9.966 -29.759 1.00 97.44 298 SER A CA 1
ATOM 2252 C C . SER A 1 298 ? 22.416 10.192 -30.427 1.00 97.44 298 SER A C 1
ATOM 2254 O O . SER A 1 298 ? 21.863 11.285 -30.326 1.00 97.44 298 SER A O 1
ATOM 2256 N N . LYS A 1 299 ? 21.871 9.177 -31.108 1.00 97.56 299 LYS A N 1
ATOM 2257 C CA . LYS A 1 299 ? 20.534 9.223 -31.712 1.00 97.56 299 LYS A CA 1
ATOM 2258 C C . LYS A 1 299 ? 19.438 8.761 -30.760 1.00 97.56 299 LYS A C 1
ATOM 2260 O O . LYS A 1 299 ? 18.278 8.961 -31.088 1.00 97.56 299 LYS A O 1
ATOM 2265 N N . ILE A 1 300 ? 19.783 8.120 -29.641 1.00 97.75 300 ILE A N 1
ATOM 2266 C CA . ILE A 1 300 ? 18.833 7.575 -28.668 1.00 97.75 300 ILE A CA 1
ATOM 2267 C C . ILE A 1 300 ? 18.586 8.634 -27.591 1.00 97.75 300 ILE A C 1
ATOM 2269 O O . ILE A 1 300 ? 19.336 8.745 -26.622 1.00 97.75 300 ILE A O 1
ATOM 2273 N N . THR A 1 301 ? 17.530 9.420 -27.777 1.00 96.00 301 THR A N 1
ATOM 2274 C CA . THR A 1 301 ? 17.146 10.520 -26.873 1.00 96.00 301 THR A CA 1
ATOM 2275 C C . THR A 1 301 ? 15.743 10.360 -26.294 1.00 96.00 301 THR A C 1
ATOM 2277 O O . THR A 1 301 ? 15.334 11.130 -25.432 1.00 96.00 301 THR A O 1
ATOM 2280 N N . ASP A 1 302 ? 14.979 9.383 -26.781 1.00 96.19 302 ASP A N 1
ATOM 2281 C CA . ASP A 1 302 ? 13.596 9.135 -26.391 1.00 96.19 302 ASP A CA 1
ATOM 2282 C C . ASP A 1 302 ? 13.192 7.673 -26.661 1.00 96.19 302 ASP A C 1
ATOM 2284 O O . ASP A 1 302 ? 13.976 6.846 -27.133 1.00 96.19 302 ASP A O 1
ATOM 2288 N N . VAL A 1 303 ? 11.936 7.341 -26.359 1.00 95.50 303 VAL A N 1
ATOM 2289 C CA . VAL A 1 303 ? 11.373 5.998 -26.571 1.00 95.50 303 VAL A CA 1
ATOM 2290 C C . VAL A 1 303 ? 11.321 5.604 -28.054 1.00 95.50 303 VAL A C 1
ATOM 2292 O O . VAL A 1 303 ? 11.516 4.434 -28.386 1.00 95.50 303 VAL A O 1
ATOM 2295 N N . ALA A 1 304 ? 11.046 6.553 -28.953 1.00 95.75 304 ALA A N 1
ATOM 2296 C CA . ALA A 1 304 ? 10.899 6.270 -30.380 1.00 95.75 304 ALA A CA 1
ATOM 2297 C C . ALA A 1 304 ? 12.254 5.913 -31.008 1.00 95.75 304 ALA A C 1
ATOM 2299 O O . ALA A 1 304 ? 12.407 4.863 -31.633 1.00 95.75 304 ALA A O 1
ATOM 2300 N N . SER A 1 305 ? 13.266 6.736 -30.750 1.00 96.75 305 SER A N 1
ATOM 2301 C CA . SER A 1 305 ? 14.643 6.510 -31.175 1.00 96.75 305 SER A CA 1
ATOM 2302 C C . SER A 1 305 ? 15.258 5.253 -30.557 1.00 96.75 305 SER A C 1
ATOM 2304 O O . SER A 1 305 ? 15.988 4.539 -31.245 1.00 96.75 305 SER A O 1
ATOM 2306 N N . LEU A 1 306 ? 14.919 4.911 -29.310 1.00 96.50 306 LEU A N 1
ATOM 2307 C CA . LEU A 1 306 ? 15.327 3.653 -28.676 1.00 96.50 306 LEU A CA 1
ATOM 2308 C C . LEU A 1 306 ? 14.833 2.425 -29.465 1.00 96.50 306 LEU A C 1
ATOM 2310 O O . LEU A 1 306 ? 15.613 1.515 -29.770 1.00 96.50 306 LEU A O 1
ATOM 2314 N N . LYS A 1 307 ? 13.559 2.430 -29.874 1.00 95.81 307 LYS A N 1
ATOM 2315 C CA . LYS A 1 307 ? 12.979 1.396 -30.743 1.00 95.81 307 LYS A CA 1
ATOM 2316 C C . LYS A 1 307 ? 13.624 1.384 -32.126 1.00 95.81 307 LYS A C 1
ATOM 2318 O O . LYS A 1 307 ? 13.872 0.315 -32.693 1.00 95.81 307 LYS A O 1
ATOM 2323 N N . ASP A 1 308 ? 13.901 2.553 -32.687 1.00 95.81 308 ASP A N 1
ATOM 2324 C CA . ASP A 1 308 ? 14.447 2.664 -34.035 1.00 95.81 308 ASP A CA 1
ATOM 2325 C C . ASP A 1 308 ? 15.908 2.244 -34.131 1.00 95.81 308 ASP A C 1
ATOM 2327 O O . ASP A 1 308 ? 16.282 1.618 -35.121 1.00 95.81 308 ASP A O 1
ATOM 2331 N N . GLN A 1 309 ? 16.719 2.516 -33.112 1.00 96.81 309 GLN A N 1
ATOM 2332 C CA . GLN A 1 309 ? 18.128 2.132 -33.113 1.00 96.81 309 GLN A CA 1
ATOM 2333 C C . GLN A 1 309 ? 18.351 0.693 -32.633 1.00 96.81 309 GLN A C 1
ATOM 2335 O O . GLN A 1 309 ? 19.168 -0.017 -33.225 1.00 96.81 309 GLN A O 1
ATOM 2340 N N . LEU A 1 310 ? 17.632 0.260 -31.589 1.00 95.81 310 LEU A N 1
ATOM 2341 C CA . LEU A 1 310 ? 17.923 -0.986 -30.862 1.00 95.81 310 LEU A CA 1
ATOM 2342 C C . LEU A 1 310 ? 16.763 -1.991 -30.826 1.00 95.81 310 LEU A C 1
ATOM 2344 O O . LEU A 1 310 ? 16.900 -3.070 -30.247 1.00 95.81 310 LEU A O 1
ATOM 2348 N N . GLY A 1 311 ? 15.610 -1.664 -31.414 1.00 94.38 311 GLY A N 1
ATOM 2349 C CA . GLY A 1 311 ? 14.439 -2.548 -31.416 1.00 94.38 311 GLY A CA 1
ATOM 2350 C C . GLY A 1 311 ? 13.769 -2.715 -30.049 1.00 94.38 311 GLY A C 1
ATOM 2351 O O . GLY A 1 311 ? 12.885 -3.556 -29.914 1.00 94.38 311 GLY A O 1
ATOM 2352 N N . ILE A 1 312 ? 14.170 -1.932 -29.045 1.00 95.56 312 ILE A N 1
ATOM 2353 C CA . ILE A 1 312 ? 13.577 -1.946 -27.706 1.00 95.56 312 ILE A CA 1
ATOM 2354 C C . ILE A 1 312 ? 12.301 -1.099 -27.745 1.00 95.56 312 ILE A C 1
ATOM 2356 O O . ILE A 1 312 ? 12.358 0.123 -27.855 1.00 95.56 312 ILE A O 1
ATOM 2360 N N . ASP A 1 313 ? 11.147 -1.758 -27.685 1.00 94.44 313 ASP A N 1
ATOM 2361 C CA . ASP A 1 313 ? 9.840 -1.119 -27.819 1.00 94.44 313 ASP A CA 1
ATOM 2362 C C . ASP A 1 313 ? 9.154 -0.952 -26.458 1.00 94.44 313 ASP A C 1
ATOM 2364 O O . ASP A 1 313 ? 8.773 -1.936 -25.828 1.00 94.44 313 ASP A O 1
ATOM 2368 N N . LEU A 1 314 ? 8.975 0.297 -26.016 1.00 94.94 314 LEU A N 1
ATOM 2369 C CA . LEU A 1 314 ? 8.272 0.624 -24.768 1.00 94.94 314 LEU A CA 1
ATOM 2370 C C . LEU A 1 314 ? 6.824 1.088 -25.002 1.00 94.94 314 LEU A C 1
ATOM 2372 O O . LEU A 1 314 ? 6.172 1.546 -24.067 1.00 94.94 314 LEU A O 1
ATOM 2376 N N . THR A 1 315 ? 6.289 0.993 -26.226 1.00 89.56 315 THR A N 1
ATOM 2377 C CA . THR A 1 315 ? 4.940 1.502 -26.554 1.00 89.56 315 THR A CA 1
ATOM 2378 C C . THR A 1 315 ? 3.820 0.845 -25.750 1.00 89.56 315 THR A C 1
ATOM 2380 O O . THR A 1 315 ? 2.811 1.493 -25.499 1.00 89.56 315 THR A O 1
ATOM 2383 N N . SER A 1 316 ? 3.996 -0.395 -25.283 1.00 88.81 316 SER A N 1
ATOM 2384 C CA . SER A 1 316 ? 3.001 -1.084 -24.447 1.00 88.81 316 SER A CA 1
ATOM 2385 C C . SER A 1 316 ? 2.847 -0.489 -23.043 1.00 88.81 316 SER A C 1
ATOM 2387 O O . SER A 1 316 ? 1.863 -0.783 -22.369 1.00 88.81 316 SER A O 1
ATOM 2389 N N . ILE A 1 317 ? 3.820 0.306 -22.587 1.00 92.00 317 ILE A N 1
ATOM 2390 C CA . ILE A 1 317 ? 3.835 0.942 -21.259 1.00 92.00 317 ILE A CA 1
ATOM 2391 C C . ILE A 1 317 ? 3.930 2.475 -21.330 1.00 92.00 317 ILE A C 1
ATOM 2393 O O . ILE A 1 317 ? 3.632 3.154 -20.351 1.00 92.00 317 ILE A O 1
ATOM 2397 N N . ASN A 1 318 ? 4.292 3.037 -22.486 1.00 85.00 318 ASN A N 1
ATOM 2398 C CA . ASN A 1 318 ? 4.357 4.477 -22.730 1.00 85.00 318 ASN A CA 1
ATOM 2399 C C . ASN A 1 318 ? 2.974 5.084 -22.989 1.00 85.00 318 ASN A C 1
ATOM 2401 O O . ASN A 1 318 ? 2.234 4.612 -23.847 1.00 85.00 318 ASN A O 1
ATOM 2405 N N . GLY A 1 319 ? 2.631 6.146 -22.254 1.00 77.00 319 GLY A N 1
ATOM 2406 C CA . GLY A 1 319 ? 1.330 6.815 -22.361 1.00 77.00 319 GLY A CA 1
ATOM 2407 C C . GLY A 1 319 ? 0.199 6.130 -21.587 1.00 77.00 319 GLY A C 1
ATOM 2408 O O . GLY A 1 319 ? -0.888 6.689 -21.485 1.00 77.00 319 GLY A O 1
ATOM 2409 N N . ASN A 1 320 ? 0.451 4.973 -20.967 1.00 82.50 320 ASN A N 1
ATOM 2410 C CA . ASN A 1 320 ? -0.490 4.311 -20.062 1.00 82.50 320 ASN A CA 1
ATOM 2411 C C . ASN A 1 320 ? -0.312 4.828 -18.622 1.00 82.50 320 ASN A C 1
ATOM 2413 O O . ASN A 1 320 ? 0.031 4.066 -17.723 1.00 82.50 320 ASN A O 1
ATOM 2417 N N . GLY A 1 321 ? -0.420 6.148 -18.432 1.00 86.50 321 GLY A N 1
ATOM 2418 C CA . GLY A 1 321 ? -0.199 6.823 -17.141 1.00 86.50 321 GLY A CA 1
ATOM 2419 C C . GLY A 1 321 ? 1.271 6.996 -16.723 1.00 86.50 321 GLY A C 1
ATOM 2420 O O . GLY A 1 321 ? 1.542 7.662 -15.721 1.00 86.50 321 GLY A O 1
ATOM 2421 N N . SER A 1 322 ? 2.215 6.464 -17.507 1.00 93.88 322 SER A N 1
ATOM 2422 C CA . SER A 1 322 ? 3.657 6.634 -17.305 1.00 93.88 322 SER A CA 1
ATOM 2423 C C . SER A 1 322 ? 4.334 7.311 -18.499 1.00 93.88 322 SER A C 1
ATOM 2425 O O . SER A 1 322 ? 3.944 7.113 -19.655 1.00 93.88 322 SER A O 1
ATOM 2427 N N . THR A 1 323 ? 5.382 8.077 -18.211 1.00 95.31 323 THR A N 1
ATOM 2428 C CA . THR A 1 323 ? 6.307 8.673 -19.184 1.00 95.31 323 THR A CA 1
ATOM 2429 C C . THR A 1 323 ? 7.727 8.170 -18.933 1.00 95.31 323 THR A C 1
ATOM 2431 O O . THR A 1 323 ? 8.030 7.636 -17.865 1.00 95.31 323 THR A O 1
ATOM 2434 N N . PHE A 1 324 ? 8.601 8.301 -19.933 1.00 96.12 324 PHE A N 1
ATOM 2435 C CA . PHE A 1 324 ? 9.955 7.752 -19.887 1.00 96.12 324 PHE A CA 1
ATOM 2436 C C . PHE A 1 324 ? 10.975 8.787 -20.340 1.00 96.12 324 PHE A C 1
ATOM 2438 O O . PHE A 1 324 ? 10.806 9.431 -21.376 1.00 96.12 324 PHE A O 1
ATOM 2445 N N . VAL A 1 325 ? 12.060 8.886 -19.584 1.00 96.31 325 VAL A N 1
ATOM 2446 C CA . VAL A 1 325 ? 13.276 9.597 -19.968 1.00 96.31 325 VAL A CA 1
ATOM 2447 C C . VAL A 1 325 ? 14.303 8.551 -20.367 1.00 96.31 325 VAL A C 1
ATOM 2449 O O . VAL A 1 325 ? 14.572 7.620 -19.607 1.00 96.31 325 VAL A O 1
ATOM 2452 N N . VAL A 1 326 ? 14.858 8.697 -21.567 1.00 97.50 326 VAL A N 1
ATOM 2453 C CA . VAL A 1 326 ? 15.828 7.762 -22.139 1.00 97.50 326 VAL A CA 1
ATOM 2454 C C . VAL A 1 326 ? 17.127 8.505 -22.410 1.00 97.50 326 VAL A C 1
ATOM 2456 O O . VAL A 1 326 ? 17.117 9.607 -22.954 1.00 97.50 326 VAL A O 1
ATOM 2459 N N . SER A 1 327 ? 18.250 7.886 -22.065 1.00 97.00 327 SER A N 1
ATOM 2460 C CA . SER A 1 327 ? 19.574 8.340 -22.474 1.00 97.00 327 SER A CA 1
ATOM 2461 C C . SER A 1 327 ? 20.460 7.161 -22.857 1.00 97.00 327 SER A C 1
ATOM 2463 O O . SER A 1 327 ? 20.233 6.027 -22.430 1.00 97.00 327 SER A O 1
ATOM 2465 N N . ALA A 1 328 ? 21.468 7.423 -23.688 1.00 98.00 328 ALA A N 1
ATOM 2466 C CA . ALA A 1 328 ? 22.459 6.427 -24.056 1.00 98.00 328 ALA A CA 1
ATOM 2467 C C . ALA A 1 328 ? 23.862 7.029 -24.183 1.00 98.00 328 ALA A C 1
ATOM 2469 O O . ALA A 1 328 ? 24.034 8.178 -24.593 1.00 98.00 328 ALA A O 1
ATOM 2470 N N . THR A 1 329 ? 24.874 6.221 -23.887 1.00 98.06 329 THR A N 1
ATOM 2471 C CA . THR A 1 329 ? 26.290 6.543 -24.092 1.00 98.06 329 THR A CA 1
ATOM 2472 C C . THR A 1 329 ? 26.971 5.410 -24.843 1.00 98.06 329 THR A C 1
ATOM 2474 O O . THR A 1 329 ? 26.754 4.245 -24.524 1.00 98.06 329 THR A O 1
ATOM 2477 N N . GLY A 1 330 ? 27.792 5.739 -25.841 1.00 97.25 330 GLY A N 1
ATOM 2478 C CA . GLY A 1 330 ? 28.529 4.751 -26.629 1.00 97.25 330 GLY A CA 1
ATOM 2479 C C . GLY A 1 330 ? 30.030 4.834 -26.375 1.00 97.25 330 GLY A C 1
ATOM 2480 O O . GLY A 1 330 ? 30.592 5.930 -26.399 1.00 97.25 330 GLY A O 1
ATOM 2481 N N . ALA A 1 331 ? 30.665 3.685 -26.167 1.00 97.81 331 ALA A N 1
ATOM 2482 C CA . ALA A 1 331 ? 32.098 3.539 -25.948 1.00 97.81 331 ALA A CA 1
ATOM 2483 C C . ALA A 1 331 ? 32.808 2.962 -27.186 1.00 97.81 331 ALA A C 1
ATOM 2485 O O . ALA A 1 331 ? 32.193 2.369 -28.072 1.00 97.81 331 ALA A O 1
ATOM 2486 N N . THR A 1 332 ? 34.125 3.157 -27.268 1.00 96.94 332 THR A N 1
ATOM 2487 C CA . THR A 1 332 ? 34.944 2.744 -28.424 1.00 96.94 332 THR A CA 1
ATOM 2488 C C . THR A 1 332 ? 35.115 1.228 -28.541 1.00 96.94 332 THR A C 1
ATOM 2490 O O . THR A 1 332 ? 35.439 0.726 -29.618 1.00 96.94 332 THR A O 1
ATOM 2493 N N . ASP A 1 333 ? 34.870 0.494 -27.457 1.00 97.00 333 ASP A N 1
ATOM 2494 C CA . ASP A 1 333 ? 34.836 -0.970 -27.412 1.00 97.00 333 ASP A CA 1
ATOM 2495 C C . ASP A 1 333 ? 33.558 -1.564 -28.031 1.00 97.00 333 ASP A C 1
ATOM 2497 O O . ASP A 1 333 ? 33.426 -2.781 -28.113 1.00 97.00 333 ASP A O 1
ATOM 2501 N N . GLY A 1 334 ? 32.631 -0.721 -28.500 1.00 95.50 334 GLY A N 1
ATOM 2502 C CA . GLY A 1 334 ? 31.367 -1.144 -29.096 1.00 95.50 334 GLY A CA 1
ATOM 2503 C C . GLY A 1 334 ? 30.211 -1.240 -28.097 1.00 95.50 334 GLY A C 1
ATOM 2504 O O . GLY A 1 334 ? 29.102 -1.590 -28.504 1.00 95.50 334 GLY A O 1
ATOM 2505 N N . THR A 1 335 ? 30.432 -0.921 -26.819 1.00 97.62 335 THR A N 1
ATOM 2506 C CA . THR A 1 335 ? 29.381 -0.918 -25.795 1.00 97.62 335 THR A CA 1
ATOM 2507 C C . THR A 1 335 ? 28.470 0.298 -25.952 1.00 97.62 335 THR A C 1
ATOM 2509 O O . THR A 1 335 ? 28.932 1.437 -26.040 1.00 97.62 335 THR A O 1
ATOM 2512 N N . ILE A 1 336 ? 27.158 0.069 -25.946 1.00 98.00 336 ILE A N 1
ATOM 2513 C CA . ILE A 1 336 ? 26.121 1.101 -25.848 1.00 98.00 336 ILE A CA 1
ATOM 2514 C C . ILE A 1 336 ? 25.400 0.910 -24.514 1.00 98.00 336 ILE A C 1
ATOM 2516 O O . ILE A 1 336 ? 24.637 -0.044 -24.361 1.00 98.00 336 ILE A O 1
ATOM 2520 N N . SER A 1 337 ? 25.622 1.820 -23.569 1.00 97.75 337 SER A N 1
ATOM 2521 C CA . SER A 1 337 ? 24.936 1.843 -22.277 1.00 97.75 337 SER A CA 1
ATOM 2522 C C . SER A 1 337 ? 23.681 2.691 -22.372 1.00 97.75 337 SER A C 1
ATOM 2524 O O . SER A 1 337 ? 23.751 3.876 -22.684 1.00 97.75 337 SER A O 1
ATOM 2526 N N . ILE A 1 338 ? 22.532 2.088 -22.101 1.00 97.75 338 ILE A N 1
ATOM 2527 C CA . ILE A 1 338 ? 21.212 2.718 -22.101 1.00 97.75 338 ILE A CA 1
ATOM 2528 C C . ILE A 1 338 ? 20.812 2.959 -20.651 1.00 97.75 338 ILE A C 1
ATOM 2530 O O . ILE A 1 338 ? 21.044 2.095 -19.808 1.00 97.75 338 ILE A O 1
ATOM 2534 N N . SER A 1 339 ? 20.164 4.084 -20.374 1.00 97.56 339 SER A N 1
ATOM 2535 C CA . SER A 1 339 ? 19.498 4.365 -19.108 1.00 97.56 339 SER A CA 1
ATOM 2536 C C . SER A 1 339 ? 18.062 4.800 -19.376 1.00 97.56 339 SER A C 1
ATOM 2538 O O . SER A 1 339 ? 17.815 5.666 -20.218 1.00 97.56 339 SER A O 1
ATOM 2540 N N . VAL A 1 340 ? 17.110 4.183 -18.678 1.00 97.81 340 VAL A N 1
ATOM 2541 C CA . VAL A 1 340 ? 15.692 4.534 -18.754 1.00 97.81 340 VAL A CA 1
ATOM 2542 C C . VAL A 1 340 ? 15.168 4.814 -17.353 1.00 97.81 340 VAL A C 1
ATOM 2544 O O . VAL A 1 340 ? 15.215 3.947 -16.479 1.00 97.81 340 VAL A O 1
ATOM 2547 N N . THR A 1 341 ? 14.623 6.012 -17.165 1.00 97.25 341 THR A N 1
ATOM 2548 C CA . THR A 1 341 ? 13.875 6.402 -15.966 1.00 97.25 341 THR A CA 1
ATOM 2549 C C . THR A 1 341 ? 12.407 6.536 -16.334 1.00 97.25 341 THR A C 1
ATOM 2551 O O . THR A 1 341 ? 12.075 7.103 -17.374 1.00 97.25 341 THR A O 1
ATOM 2554 N N . MET A 1 342 ? 11.526 6.011 -15.492 1.00 96.75 342 MET A N 1
ATOM 2555 C CA . MET A 1 342 ? 10.084 6.071 -15.687 1.00 96.75 342 MET A CA 1
ATOM 2556 C C . MET A 1 342 ? 9.449 6.979 -14.638 1.00 96.75 342 MET A C 1
ATOM 2558 O O . MET A 1 342 ? 9.743 6.841 -13.454 1.00 96.75 342 MET A O 1
ATOM 2562 N N . THR A 1 343 ? 8.513 7.823 -15.057 1.00 96.75 343 THR A N 1
ATOM 2563 C CA . THR A 1 343 ? 7.703 8.664 -14.171 1.00 96.75 343 THR A CA 1
ATOM 2564 C C . THR A 1 343 ? 6.243 8.234 -14.262 1.00 96.75 343 THR A C 1
ATOM 2566 O O . THR A 1 343 ? 5.717 8.081 -15.361 1.00 96.75 343 THR A O 1
ATOM 2569 N N . THR A 1 344 ? 5.564 8.023 -13.132 1.00 96.94 344 THR A N 1
ATOM 2570 C CA . THR A 1 344 ? 4.122 7.708 -13.075 1.00 96.94 344 THR A CA 1
ATOM 2571 C C . THR A 1 344 ? 3.397 8.763 -12.255 1.00 96.94 344 THR A C 1
ATOM 2573 O O . THR A 1 344 ? 3.683 8.951 -11.073 1.00 96.94 344 THR A O 1
ATOM 2576 N N . SER A 1 345 ? 2.468 9.477 -12.890 1.00 93.19 345 SER A N 1
ATOM 2577 C CA . SER A 1 345 ? 1.734 10.558 -12.228 1.00 93.19 345 SER A CA 1
ATOM 2578 C C . SER A 1 345 ? 0.833 10.008 -11.120 1.00 93.19 345 SER A C 1
ATOM 2580 O O . SER A 1 345 ? 0.172 8.988 -11.304 1.00 93.19 345 SER A O 1
ATOM 2582 N N . GLY A 1 346 ? 0.813 10.682 -9.970 1.00 92.31 346 GLY A N 1
ATOM 2583 C CA . GLY A 1 346 ? -0.026 10.311 -8.828 1.00 92.31 346 GLY A CA 1
ATOM 2584 C C . GLY A 1 346 ? 0.515 9.181 -7.948 1.00 92.31 346 GLY A C 1
ATOM 2585 O O . GLY A 1 346 ? -0.113 8.882 -6.942 1.00 92.31 346 GLY A O 1
ATOM 2586 N N . ALA A 1 347 ? 1.655 8.565 -8.280 1.00 94.56 347 ALA A N 1
ATOM 2587 C CA . ALA A 1 347 ? 2.324 7.620 -7.385 1.00 94.56 347 ALA A CA 1
ATOM 2588 C C . ALA A 1 347 ? 2.994 8.359 -6.209 1.00 94.56 347 ALA A C 1
ATOM 2590 O O . ALA A 1 347 ? 3.436 9.498 -6.361 1.00 94.56 347 ALA A O 1
ATOM 2591 N N . THR A 1 348 ? 3.141 7.698 -5.057 1.00 92.75 348 THR A N 1
ATOM 2592 C CA . THR A 1 348 ? 3.802 8.259 -3.859 1.00 92.75 348 THR A CA 1
ATOM 2593 C C . THR A 1 348 ? 5.256 8.639 -4.142 1.00 92.75 348 THR A C 1
ATOM 2595 O O . THR A 1 348 ? 5.799 9.582 -3.571 1.00 92.75 348 THR A O 1
ATOM 2598 N N . THR A 1 349 ? 5.913 7.896 -5.033 1.00 92.19 349 THR A N 1
ATOM 2599 C CA . THR A 1 349 ? 7.275 8.178 -5.496 1.00 92.19 349 THR A CA 1
ATOM 2600 C C . THR A 1 349 ? 7.264 8.182 -7.020 1.00 92.19 349 THR A C 1
ATOM 2602 O O . THR A 1 349 ? 7.539 7.147 -7.612 1.00 92.19 349 THR A O 1
ATOM 2605 N N . PRO A 1 350 ? 6.899 9.298 -7.677 1.00 92.38 350 PRO A N 1
ATOM 2606 C CA . PRO A 1 350 ? 6.591 9.314 -9.109 1.00 92.38 350 PRO A CA 1
ATOM 2607 C C . PRO A 1 350 ? 7.706 8.788 -10.012 1.00 92.38 350 PRO A C 1
ATOM 2609 O O . PRO A 1 350 ? 7.415 8.093 -10.986 1.00 92.38 350 PRO A O 1
ATOM 2612 N N . ASP A 1 351 ? 8.963 9.074 -9.676 1.00 95.75 351 ASP A N 1
ATOM 2613 C CA . ASP A 1 351 ? 10.127 8.672 -10.461 1.00 95.75 351 ASP A CA 1
ATOM 2614 C C . ASP A 1 351 ? 10.689 7.328 -9.995 1.00 95.75 351 ASP A C 1
ATOM 2616 O O . ASP A 1 351 ? 10.917 7.090 -8.806 1.00 95.75 351 ASP A O 1
ATOM 2620 N N . SER A 1 352 ? 10.945 6.440 -10.951 1.00 95.94 352 SER A N 1
ATOM 2621 C CA . SER A 1 352 ? 11.614 5.175 -10.693 1.00 95.94 352 SER A CA 1
ATOM 2622 C C . SER A 1 352 ? 13.116 5.368 -10.494 1.00 95.94 352 SER A C 1
ATOM 2624 O O . SER A 1 352 ? 13.724 6.337 -10.946 1.00 95.94 352 SER A O 1
ATOM 2626 N N . THR A 1 353 ? 13.760 4.357 -9.915 1.00 95.44 353 THR A N 1
ATOM 2627 C CA . THR A 1 353 ? 15.206 4.197 -10.110 1.00 95.44 353 THR A CA 1
ATOM 2628 C C . THR A 1 353 ? 15.512 4.004 -11.598 1.00 95.44 353 THR A C 1
ATOM 2630 O O . THR A 1 353 ? 14.693 3.449 -12.339 1.00 95.44 353 THR A O 1
ATOM 2633 N N . ALA A 1 354 ? 16.669 4.486 -12.049 1.00 96.69 354 ALA A N 1
ATOM 2634 C CA . ALA A 1 354 ? 17.092 4.301 -13.430 1.00 96.69 354 ALA A CA 1
ATOM 2635 C C . ALA A 1 354 ? 17.414 2.822 -13.690 1.00 96.69 354 ALA A C 1
ATOM 2637 O O . ALA A 1 354 ? 18.159 2.197 -12.930 1.00 96.69 354 ALA A O 1
ATOM 2638 N N . LEU A 1 355 ? 16.870 2.268 -14.772 1.00 97.44 355 LEU A N 1
ATOM 2639 C CA . LEU A 1 355 ? 17.240 0.947 -15.267 1.00 97.44 355 LEU A CA 1
ATOM 2640 C C . LEU A 1 355 ? 18.257 1.096 -16.385 1.00 97.44 355 LEU A C 1
ATOM 2642 O O . LEU A 1 355 ? 18.000 1.782 -17.375 1.00 97.44 355 LEU A O 1
ATOM 2646 N N . THR A 1 356 ? 19.392 0.421 -16.233 1.00 96.50 356 THR A N 1
ATOM 2647 C CA . THR A 1 356 ? 20.468 0.453 -17.216 1.00 96.50 356 THR A CA 1
ATOM 2648 C C . THR A 1 356 ? 20.606 -0.867 -17.959 1.00 96.50 356 THR A C 1
ATOM 2650 O O . THR A 1 356 ? 20.311 -1.943 -17.429 1.00 96.50 356 THR A O 1
ATOM 2653 N N . LYS A 1 357 ? 21.044 -0.785 -19.216 1.00 96.19 357 LYS A N 1
ATOM 2654 C CA . LYS A 1 357 ? 21.323 -1.947 -20.059 1.00 96.19 357 LYS A CA 1
ATOM 2655 C C . LYS A 1 357 ? 22.475 -1.648 -21.001 1.00 96.19 357 LYS A C 1
ATOM 2657 O O . LYS A 1 357 ? 22.397 -0.696 -21.770 1.00 96.19 357 LYS A O 1
ATOM 2662 N N . ASP A 1 358 ? 23.462 -2.531 -21.006 1.00 96.88 358 ASP A N 1
ATOM 2663 C CA . ASP A 1 358 ? 24.525 -2.512 -22.002 1.00 96.88 358 ASP A CA 1
ATOM 2664 C C . ASP A 1 358 ? 24.178 -3.414 -23.187 1.00 96.88 358 ASP A C 1
ATOM 2666 O O . ASP A 1 358 ? 23.650 -4.527 -23.035 1.00 96.88 358 ASP A O 1
ATOM 2670 N N . VAL A 1 359 ? 24.475 -2.911 -24.381 1.00 95.94 359 VAL A N 1
ATOM 2671 C CA . VAL A 1 359 ? 24.318 -3.605 -25.657 1.00 95.94 359 VAL A CA 1
ATOM 2672 C C . VAL A 1 359 ? 25.656 -3.609 -26.370 1.00 95.94 359 VAL A C 1
ATOM 2674 O O . VAL A 1 359 ? 26.259 -2.557 -26.557 1.00 95.94 359 VAL A O 1
ATOM 2677 N N . GLN A 1 360 ? 26.104 -4.792 -26.783 1.00 95.12 360 GLN A N 1
ATOM 2678 C CA . GLN A 1 360 ? 27.398 -4.956 -27.430 1.00 95.12 360 GLN A CA 1
ATOM 2679 C C . GLN A 1 360 ? 27.271 -4.922 -28.954 1.00 95.12 360 GLN A C 1
ATOM 2681 O O . GLN A 1 360 ? 26.493 -5.675 -29.545 1.00 95.12 360 GLN A O 1
ATOM 2686 N N . GLN A 1 361 ? 28.102 -4.100 -29.586 1.00 93.88 361 GLN A N 1
ATOM 2687 C CA . GLN A 1 361 ? 28.416 -4.138 -31.011 1.00 93.88 361 GLN A CA 1
ATOM 2688 C C . GLN A 1 361 ? 29.892 -4.512 -31.220 1.00 93.88 361 GLN A C 1
ATOM 2690 O O . GLN A 1 361 ? 30.661 -4.608 -30.266 1.00 93.88 361 GLN A O 1
ATOM 2695 N N . LEU A 1 362 ? 30.298 -4.693 -32.478 1.00 95.38 362 LEU A N 1
ATOM 2696 C CA . LEU A 1 362 ? 31.701 -4.571 -32.869 1.00 95.38 362 LEU A CA 1
ATOM 2697 C C . LEU A 1 362 ? 32.293 -3.256 -32.358 1.00 95.38 362 LEU A C 1
ATOM 2699 O O . LEU A 1 362 ? 31.643 -2.207 -32.426 1.00 95.38 362 LEU A O 1
ATOM 2703 N N . SER A 1 363 ? 33.542 -3.326 -31.911 1.00 96.69 363 SER A N 1
ATOM 2704 C CA . SER A 1 363 ? 34.306 -2.144 -31.532 1.00 96.69 363 SER A CA 1
ATOM 2705 C C . SER A 1 363 ? 34.504 -1.202 -32.718 1.00 96.69 363 SER A C 1
ATOM 2707 O O . SER A 1 363 ? 34.441 -1.597 -33.888 1.00 96.69 363 SER A O 1
ATOM 2709 N N . ASP A 1 364 ? 34.804 0.061 -32.425 1.00 94.56 364 ASP A N 1
ATOM 2710 C CA . ASP A 1 364 ? 35.078 1.056 -33.462 1.00 94.56 364 ASP A CA 1
ATOM 2711 C C . ASP A 1 364 ? 36.257 0.630 -34.352 1.00 94.56 364 ASP A C 1
ATOM 2713 O O . ASP A 1 364 ? 36.218 0.828 -35.568 1.00 94.56 364 ASP A O 1
ATOM 2717 N N . ALA A 1 365 ? 37.275 -0.003 -33.759 1.00 95.31 365 ALA A N 1
ATOM 2718 C CA . ALA A 1 365 ? 38.440 -0.517 -34.473 1.00 95.31 365 ALA A CA 1
ATOM 2719 C C . ALA A 1 365 ? 38.072 -1.662 -35.429 1.00 95.31 365 ALA A C 1
ATOM 2721 O O . ALA A 1 365 ? 38.492 -1.658 -36.587 1.00 95.31 365 ALA A O 1
ATOM 2722 N N . GLU A 1 366 ? 37.253 -2.617 -34.979 1.00 95.75 366 GLU A N 1
ATOM 2723 C CA . GLU A 1 366 ? 3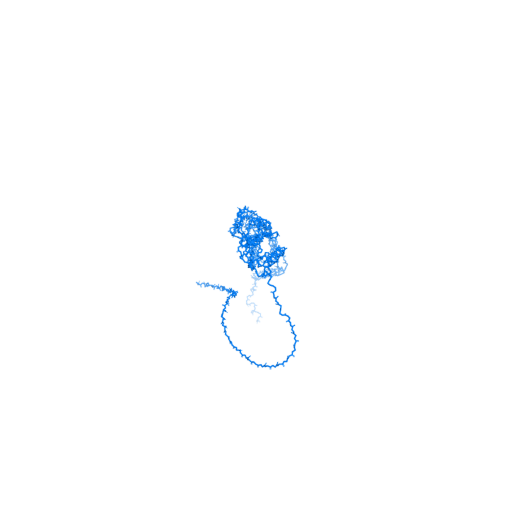6.770 -3.714 -35.826 1.00 95.75 366 GLU A CA 1
ATOM 2724 C C . GLU A 1 366 ? 35.870 -3.203 -36.956 1.00 95.75 366 GLU A C 1
ATOM 2726 O O . GLU A 1 366 ? 35.982 -3.660 -38.094 1.00 95.75 366 GLU A O 1
ATOM 2731 N N . LEU A 1 367 ? 35.005 -2.221 -36.684 1.00 94.88 367 LEU A N 1
ATOM 2732 C CA . LEU A 1 367 ? 34.165 -1.598 -37.709 1.00 94.88 367 LEU A CA 1
ATOM 2733 C C . LEU A 1 367 ? 34.992 -0.895 -38.784 1.00 94.88 367 LEU A C 1
ATOM 2735 O O . LEU A 1 367 ? 34.700 -1.042 -39.974 1.00 94.88 367 LEU A O 1
ATOM 2739 N N . ASP A 1 368 ? 36.008 -0.135 -38.383 1.00 93.62 368 ASP A N 1
ATOM 2740 C CA . ASP A 1 368 ? 36.877 0.580 -39.314 1.00 93.62 368 ASP A CA 1
ATOM 2741 C C . ASP A 1 368 ? 37.744 -0.402 -40.127 1.00 93.62 368 ASP A C 1
ATOM 2743 O O . ASP A 1 368 ? 37.864 -0.247 -41.347 1.00 93.62 368 ASP A O 1
ATOM 2747 N N . ALA A 1 369 ? 38.248 -1.475 -39.504 1.00 95.31 369 ALA A N 1
ATOM 2748 C CA . ALA A 1 369 ? 38.952 -2.557 -40.196 1.00 95.31 369 ALA A CA 1
ATOM 2749 C C . ALA A 1 369 ? 38.055 -3.268 -41.226 1.00 95.31 369 ALA A C 1
ATOM 2751 O O . ALA A 1 369 ? 38.466 -3.469 -42.372 1.00 95.31 369 ALA A O 1
ATOM 2752 N N . ASN A 1 370 ? 36.806 -3.577 -40.868 1.00 94.31 370 ASN A N 1
ATOM 2753 C CA . ASN A 1 370 ? 35.838 -4.205 -41.772 1.00 94.31 370 ASN A CA 1
ATOM 2754 C C . ASN A 1 370 ? 35.477 -3.294 -42.955 1.00 94.31 370 ASN A C 1
ATOM 2756 O O . ASN A 1 370 ? 35.365 -3.760 -44.093 1.00 94.31 370 ASN A O 1
ATOM 2760 N N . LYS A 1 371 ? 35.328 -1.982 -42.719 1.00 93.69 371 LYS A N 1
ATOM 2761 C CA . LYS A 1 371 ? 35.125 -0.993 -43.792 1.00 93.69 371 LYS A CA 1
ATOM 2762 C C . LYS A 1 371 ? 36.320 -0.952 -44.743 1.00 93.69 371 LYS A C 1
ATOM 2764 O O . LYS A 1 371 ? 36.125 -0.983 -45.956 1.00 93.69 371 LYS A O 1
ATOM 2769 N N . LEU A 1 372 ? 37.542 -0.930 -44.209 1.00 94.69 372 LEU A N 1
ATOM 2770 C CA . LEU A 1 372 ? 38.764 -0.938 -45.013 1.00 94.69 372 LEU A CA 1
ATOM 2771 C C . LEU A 1 372 ? 38.887 -2.221 -45.847 1.00 94.69 372 LEU A C 1
ATOM 2773 O O . LEU A 1 372 ? 39.159 -2.148 -47.045 1.00 94.69 372 LEU A O 1
ATOM 2777 N N . GLN A 1 373 ? 38.634 -3.387 -45.247 1.00 94.69 373 GLN A N 1
ATOM 2778 C CA . GLN A 1 373 ? 38.659 -4.670 -45.951 1.00 94.69 373 GLN A CA 1
ATOM 2779 C C . GLN A 1 373 ? 37.659 -4.694 -47.113 1.00 94.69 373 GLN A C 1
ATOM 2781 O O . GLN A 1 373 ? 38.014 -5.109 -48.218 1.00 94.69 373 GLN A O 1
ATOM 2786 N N . LYS A 1 374 ? 36.433 -4.206 -46.888 1.00 93.88 374 LYS A N 1
ATOM 2787 C CA . LYS A 1 374 ? 35.410 -4.102 -47.932 1.00 93.88 374 LYS A CA 1
ATOM 2788 C C . LYS A 1 374 ? 35.851 -3.187 -49.076 1.00 93.88 374 LYS A C 1
ATOM 2790 O O . LYS A 1 374 ? 35.786 -3.596 -50.231 1.00 93.88 374 LYS A O 1
ATOM 2795 N N . ASN A 1 375 ? 36.370 -2.000 -48.762 1.00 93.12 375 ASN A N 1
ATOM 2796 C CA . ASN A 1 375 ? 36.855 -1.054 -49.772 1.00 93.12 375 ASN A CA 1
ATOM 2797 C C . ASN A 1 375 ? 38.002 -1.645 -50.610 1.00 93.12 375 ASN A C 1
ATOM 2799 O O . ASN A 1 375 ? 38.024 -1.501 -51.835 1.00 93.12 375 ASN A O 1
ATOM 2803 N N . ASN A 1 376 ? 38.935 -2.350 -49.964 1.00 94.69 376 ASN A N 1
ATOM 2804 C CA . ASN A 1 376 ? 40.032 -3.031 -50.650 1.00 94.69 376 ASN A CA 1
ATOM 2805 C C . ASN A 1 376 ? 39.511 -4.140 -51.579 1.00 94.69 376 ASN A C 1
ATOM 2807 O O . ASN A 1 376 ? 39.978 -4.265 -52.712 1.00 94.69 376 ASN A O 1
ATOM 2811 N N . PHE A 1 377 ? 38.515 -4.913 -51.134 1.00 94.94 377 PHE A N 1
ATOM 2812 C CA . PHE A 1 377 ? 37.879 -5.950 -51.947 1.00 94.94 377 PHE A CA 1
ATOM 2813 C C . PHE A 1 377 ? 37.146 -5.370 -53.168 1.00 94.94 377 PHE A C 1
ATOM 2815 O O . PHE A 1 377 ? 37.335 -5.854 -54.285 1.00 94.94 377 PHE A O 1
ATOM 2822 N N . ASP A 1 378 ? 36.364 -4.304 -52.984 1.00 92.94 378 ASP A N 1
ATOM 2823 C CA . ASP A 1 378 ? 35.639 -3.630 -54.069 1.00 92.94 378 ASP A CA 1
ATOM 2824 C C . ASP A 1 378 ? 36.605 -3.028 -55.109 1.00 92.94 378 ASP A C 1
ATOM 2826 O O . ASP A 1 378 ? 36.378 -3.123 -56.323 1.00 92.94 378 ASP A O 1
ATOM 2830 N N . THR A 1 379 ? 37.739 -2.489 -54.649 1.00 91.75 379 THR A N 1
ATOM 2831 C CA . THR A 1 379 ? 38.817 -1.985 -55.515 1.00 91.75 379 THR A CA 1
ATOM 2832 C C . THR A 1 379 ? 39.441 -3.112 -56.341 1.00 91.75 379 THR A C 1
ATOM 2834 O O . THR A 1 379 ? 39.538 -2.997 -57.565 1.00 91.75 379 THR A O 1
ATOM 2837 N N . LEU A 1 380 ? 39.805 -4.235 -55.708 1.00 92.12 380 LEU A N 1
ATOM 2838 C CA . LEU A 1 380 ? 40.369 -5.401 -56.399 1.00 92.12 380 LEU A CA 1
ATOM 2839 C C . LEU A 1 380 ? 39.400 -5.952 -57.454 1.00 92.12 380 LEU A C 1
ATOM 2841 O O . LEU A 1 380 ? 39.800 -6.230 -58.584 1.00 92.12 380 LEU A O 1
ATOM 2845 N N . LYS A 1 381 ? 38.112 -6.057 -57.110 1.00 90.69 381 LYS A N 1
ATOM 2846 C CA . LYS A 1 381 ? 37.059 -6.501 -58.030 1.00 90.69 381 LYS A CA 1
ATOM 2847 C C . LYS A 1 381 ? 36.938 -5.579 -59.245 1.00 90.69 381 LYS A C 1
ATOM 2849 O O . LYS A 1 381 ? 36.791 -6.063 -60.366 1.00 90.69 381 LYS A O 1
ATOM 2854 N N . THR A 1 382 ? 37.029 -4.267 -59.038 1.00 89.06 382 THR A N 1
ATOM 2855 C CA . THR A 1 382 ? 36.992 -3.273 -60.121 1.00 89.06 382 THR A CA 1
ATOM 2856 C C . THR A 1 382 ? 38.191 -3.425 -61.059 1.00 89.06 382 THR A C 1
ATOM 2858 O O . THR A 1 382 ? 38.007 -3.457 -62.274 1.00 89.06 382 THR A O 1
ATOM 2861 N N . ILE A 1 383 ? 39.401 -3.599 -60.518 1.00 87.00 383 ILE A N 1
ATOM 2862 C CA . ILE A 1 383 ? 40.628 -3.812 -61.308 1.00 87.00 383 ILE A CA 1
ATOM 2863 C C . ILE A 1 383 ? 40.545 -5.104 -62.133 1.00 87.00 383 ILE A C 1
ATOM 2865 O O . ILE A 1 383 ? 40.884 -5.104 -63.319 1.00 87.00 383 ILE A O 1
ATOM 2869 N N . LEU A 1 384 ? 40.071 -6.199 -61.531 1.00 86.75 384 LEU A N 1
ATOM 2870 C CA . LEU A 1 384 ? 39.931 -7.491 -62.210 1.00 86.75 384 LEU A CA 1
ATOM 2871 C C . LEU A 1 384 ? 38.885 -7.441 -63.333 1.00 86.75 384 LEU A C 1
ATOM 2873 O O . LEU A 1 384 ? 39.145 -7.937 -64.426 1.00 86.75 384 LEU A O 1
ATOM 2877 N N . ASN A 1 385 ? 37.742 -6.790 -63.102 1.00 82.12 385 ASN A N 1
ATOM 2878 C CA . ASN A 1 385 ? 36.689 -6.646 -64.113 1.00 82.12 385 ASN A CA 1
ATOM 2879 C C . ASN A 1 385 ? 37.055 -5.635 -65.216 1.00 82.12 385 ASN A C 1
ATOM 2881 O O . ASN A 1 385 ? 36.657 -5.813 -66.365 1.00 82.12 385 ASN A O 1
ATOM 2885 N N . GLY A 1 386 ? 37.829 -4.595 -64.891 1.00 69.31 386 GLY A N 1
ATOM 2886 C CA . GLY A 1 386 ? 38.381 -3.645 -65.862 1.00 69.31 386 GLY A CA 1
ATOM 2887 C C . GLY A 1 386 ? 39.550 -4.207 -66.682 1.00 69.31 386 GLY A C 1
ATOM 2888 O O . GLY A 1 386 ? 39.829 -3.706 -67.766 1.00 69.31 386 GLY A O 1
ATOM 2889 N N . SER A 1 387 ? 40.195 -5.285 -66.217 1.00 58.62 387 SER A N 1
ATOM 2890 C CA . SER A 1 387 ? 41.272 -5.988 -66.938 1.00 58.62 387 SER A CA 1
ATOM 2891 C C . SER A 1 387 ? 40.774 -6.935 -68.041 1.00 58.62 387 SER A C 1
ATOM 2893 O O . SER A 1 387 ? 41.557 -7.707 -68.598 1.00 58.62 387 SER A O 1
ATOM 2895 N N . ALA A 1 388 ? 39.495 -6.864 -68.426 1.00 53.38 388 ALA A N 1
ATOM 2896 C CA . ALA A 1 388 ? 38.953 -7.551 -69.597 1.00 53.38 388 ALA A CA 1
ATOM 2897 C C . ALA A 1 388 ? 39.337 -6.837 -70.910 1.00 53.38 388 ALA A C 1
ATOM 2899 O O . ALA A 1 388 ? 38.504 -6.399 -71.697 1.00 53.38 388 ALA A O 1
ATOM 2900 N N . THR A 1 389 ? 40.635 -6.716 -71.161 1.00 50.91 389 THR A N 1
ATOM 2901 C CA . THR A 1 389 ? 41.212 -6.778 -72.509 1.00 50.91 389 THR A CA 1
ATOM 2902 C C . THR A 1 389 ? 42.681 -7.138 -72.350 1.00 50.91 389 THR A C 1
ATOM 2904 O O . THR A 1 389 ? 43.584 -6.328 -72.551 1.00 50.91 389 THR A O 1
ATOM 2907 N N . ILE A 1 390 ? 42.943 -8.404 -72.014 1.00 54.91 390 ILE A N 1
ATOM 2908 C CA . ILE A 1 390 ? 44.194 -9.010 -72.460 1.00 54.91 390 ILE A CA 1
ATOM 2909 C C . ILE A 1 390 ? 44.127 -8.924 -73.984 1.00 54.91 390 ILE A C 1
ATOM 2911 O O . ILE A 1 390 ? 43.418 -9.698 -74.628 1.00 54.91 390 ILE A O 1
ATOM 2915 N N . LYS A 1 391 ? 44.818 -7.941 -74.572 1.00 50.50 391 LYS A N 1
ATOM 2916 C CA . LYS A 1 391 ? 45.208 -8.014 -75.976 1.00 50.50 391 LYS A CA 1
ATOM 2917 C C . LYS A 1 391 ? 46.090 -9.248 -76.067 1.00 50.50 391 LYS A C 1
ATOM 2919 O O . LYS A 1 391 ? 47.293 -9.162 -75.842 1.00 50.50 391 LYS A O 1
ATOM 2924 N N . VAL A 1 392 ? 45.484 -10.401 -76.341 1.00 54.91 392 VAL A N 1
ATOM 2925 C CA . VAL A 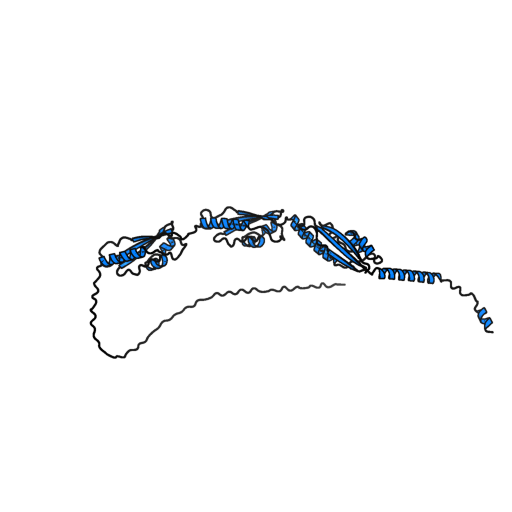1 392 ? 46.223 -11.544 -76.864 1.00 54.91 392 VAL A CA 1
ATOM 2926 C C . VAL A 1 392 ? 46.947 -10.971 -78.076 1.00 54.91 392 VAL A C 1
ATOM 2928 O O . VAL A 1 392 ? 46.266 -10.453 -78.968 1.00 54.91 392 VAL A O 1
ATOM 2931 N N . PRO A 1 393 ? 48.291 -10.934 -78.097 1.00 53.41 393 PRO A N 1
ATOM 2932 C CA . PRO A 1 393 ? 48.988 -10.471 -79.275 1.00 53.41 393 PRO A CA 1
ATOM 2933 C C . PRO A 1 393 ? 48.467 -11.314 -80.427 1.00 53.41 393 PRO A C 1
ATOM 2935 O O . PRO A 1 393 ? 48.543 -12.541 -80.376 1.00 53.41 393 PRO A O 1
ATOM 2938 N N . THR A 1 394 ? 47.925 -10.674 -81.459 1.00 55.75 394 THR A N 1
ATOM 2939 C CA . THR A 1 394 ? 47.515 -11.314 -82.713 1.00 55.75 394 THR A CA 1
ATOM 2940 C C . THR A 1 394 ? 48.744 -11.785 -83.499 1.00 55.75 394 THR A C 1
ATOM 2942 O O . THR A 1 394 ? 48.812 -11.678 -84.721 1.00 55.75 394 THR A O 1
ATOM 2945 N N . ASN A 1 395 ? 49.751 -12.313 -82.807 1.00 57.59 395 ASN A N 1
ATOM 2946 C CA . ASN A 1 395 ? 50.812 -13.075 -83.413 1.00 57.59 395 ASN A CA 1
ATOM 2947 C C . ASN A 1 395 ? 50.154 -14.376 -83.858 1.00 57.59 395 ASN A C 1
ATOM 2949 O O . ASN A 1 395 ? 49.952 -15.294 -83.064 1.00 57.59 395 ASN A O 1
ATOM 2953 N N . LYS A 1 396 ? 49.771 -14.422 -85.139 1.00 56.50 396 LYS A N 1
ATOM 2954 C CA . LYS A 1 396 ? 49.451 -15.668 -85.832 1.00 56.50 396 LYS A CA 1
ATOM 2955 C C . LYS A 1 396 ? 50.485 -16.706 -85.401 1.00 56.50 396 LYS A C 1
ATOM 2957 O O . LYS A 1 396 ? 51.683 -16.436 -85.486 1.00 56.50 396 LYS A O 1
ATOM 2962 N N . ALA A 1 397 ? 50.032 -17.888 -84.989 1.00 55.69 397 ALA A N 1
ATOM 2963 C CA . ALA A 1 397 ? 50.895 -19.015 -84.626 1.00 55.69 397 ALA A CA 1
ATOM 2964 C C . ALA A 1 397 ? 51.994 -19.299 -85.682 1.00 55.69 397 ALA A C 1
ATOM 2966 O O . ALA A 1 397 ? 53.061 -19.812 -85.353 1.00 55.69 397 ALA A O 1
ATOM 2967 N N . SER A 1 398 ? 51.785 -18.864 -86.932 1.00 56.06 398 SER A N 1
ATOM 2968 C CA . SER A 1 398 ? 52.767 -18.902 -88.017 1.00 56.06 398 SER A CA 1
ATOM 2969 C C . SER A 1 398 ? 54.079 -18.147 -87.744 1.00 56.06 398 SER A C 1
ATOM 2971 O O . SER A 1 398 ? 55.105 -18.546 -88.279 1.00 56.06 398 SER A O 1
ATOM 2973 N N . ALA A 1 399 ? 54.088 -17.086 -86.928 1.00 56.84 399 ALA A N 1
ATOM 2974 C CA . ALA A 1 399 ? 55.297 -16.292 -86.654 1.00 56.84 399 ALA A CA 1
ATOM 2975 C C . ALA A 1 399 ? 56.229 -16.923 -85.598 1.00 56.84 399 ALA A C 1
ATOM 2977 O O . ALA A 1 399 ? 57.384 -16.519 -85.471 1.00 56.84 399 ALA A O 1
ATOM 2978 N N . ILE A 1 400 ? 55.733 -17.901 -84.833 1.00 57.47 400 ILE A N 1
ATOM 2979 C CA . ILE A 1 400 ? 56.537 -18.666 -83.867 1.00 57.47 400 ILE A CA 1
ATOM 2980 C C . ILE A 1 400 ? 57.152 -19.894 -84.555 1.00 57.47 400 ILE A C 1
ATOM 2982 O O . ILE A 1 400 ? 58.305 -20.223 -84.292 1.00 57.47 400 ILE A O 1
ATOM 2986 N N . ALA A 1 401 ? 56.439 -20.513 -85.502 1.00 55.16 401 ALA A N 1
ATOM 2987 C CA . ALA A 1 401 ? 56.944 -21.653 -86.271 1.00 55.16 401 ALA A CA 1
ATOM 2988 C C . ALA A 1 401 ? 58.158 -21.300 -87.157 1.00 55.16 401 ALA A C 1
ATOM 2990 O O . ALA A 1 401 ? 59.064 -22.112 -87.295 1.00 55.16 401 ALA A O 1
ATOM 2991 N N . SER A 1 402 ? 58.237 -20.073 -87.686 1.00 55.22 402 SER A N 1
ATOM 2992 C CA . SER A 1 402 ? 59.351 -19.626 -88.540 1.00 55.22 402 SER A CA 1
ATOM 2993 C C . SER A 1 402 ? 60.642 -19.272 -87.788 1.00 55.22 402 SER A C 1
ATOM 2995 O O . SER A 1 402 ? 61.578 -18.777 -88.404 1.00 55.22 402 SER A O 1
ATOM 2997 N N . LYS A 1 403 ? 60.685 -19.441 -86.460 1.00 53.06 403 LYS A N 1
ATOM 2998 C CA . LYS A 1 403 ? 61.899 -19.260 -85.641 1.00 53.06 403 LYS A CA 1
ATOM 2999 C C . LYS A 1 403 ? 62.481 -20.584 -85.127 1.00 53.06 403 LYS A C 1
ATOM 3001 O O . LYS A 1 403 ? 63.453 -20.556 -84.381 1.00 53.06 403 LYS A O 1
ATOM 3006 N N . ILE A 1 404 ? 61.864 -21.717 -85.477 1.00 52.78 404 ILE A N 1
ATOM 3007 C CA . ILE A 1 404 ? 62.270 -23.072 -85.052 1.00 52.78 404 ILE A CA 1
ATOM 3008 C C . ILE A 1 404 ? 62.940 -23.857 -86.207 1.00 52.78 404 ILE A C 1
ATOM 3010 O O . ILE A 1 404 ? 63.458 -24.949 -86.001 1.00 52.78 404 ILE A O 1
ATOM 3014 N N . THR A 1 405 ? 63.008 -23.273 -87.402 1.00 44.34 405 THR A N 1
ATOM 3015 C CA . THR A 1 405 ? 63.824 -23.714 -88.551 1.00 44.34 405 THR A CA 1
ATOM 3016 C C . THR A 1 405 ? 64.820 -22.630 -88.893 1.00 44.34 405 THR A C 1
ATOM 3018 O O . THR A 1 405 ? 65.964 -22.980 -89.245 1.00 44.34 405 THR A O 1
#

Radius of gyration: 52.99 Å; chains: 1; bounding box: 98×70×184 Å